Protein AF-A0A2V6UHW6-F1 (afdb_monomer)

Foldseek 3Di:
DKFKFKDPQAQDAQVLLCVLLVVQAFPQLVVNLVSLVPDPGPNSVVVNVRSVVRQVVCCPPPVDPDSRLKGWNDWHKAKDDWDWDWDDDPPRDTDTDTRITIMIMIMIDSDNDDDPPPPPDPPPPPDPPDDDDDDDDDDDDDDDDDDDDDDDDDDPDDPDPPPPPPPPPPDDDDDDLQVLQDPPADHDLEDEDDDPCVVVVVVLVVVLVVVCCVVVVVQQWQGWRWYDDPQEIEIETETQHVDVCCDDVNVNVVVSQVVSCVSRVGHYHYHYHYDPQLLLRAASLQSQLLVCVQVVHQSVVSQVVSQVSNVVVPFQKKKKKKWACHNVNPDIDIDMDIDHDDPSPDNQWDKHKHWDWRQHPSGIMIMIMITTRGGDDPDPDPPPD

Mean predicted aligned error: 17.41 Å

Secondary structure (DSSP, 8-state):
-EEEEEEEEESS-HHHHHHHHHHHTTSBHHHHHHHHHT---TTHHHHHHHHHHHHHHHHHHH----GGG-EEEEEEEEEEEEEEEEEEETTTEEEEEEEEEEEEEEEEESSPPP-----------PPPPPPPPPPPPPPP------PPPPPP-------------------PPPPPTTGGGBTTTB--SEE---SSSHHHHHHHHHHHHHHHHHHTGGG-EEEEEEEEETTEEEEEEEES-HHHHH-GGGHHHHHHHHHHHHHH-SEEEEEEEE-S-GGG-HHHHHHHHHHHHHTT--HHHHHHHHHHHHHHTT-SEEEEEEEESGGG-SS-EEEEEEEE---TT-TTEEEEEEEEEEEETTEEEEEEEEEEEEE---PPPP---

Structure (mmCIF, N/CA/C/O backbone):
data_AF-A0A2V6UHW6-F1
#
_entry.id   AF-A0A2V6UHW6-F1
#
loop_
_atom_site.group_PDB
_atom_site.id
_atom_site.type_symbol
_atom_site.label_atom_id
_atom_site.label_alt_id
_atom_site.label_comp_id
_atom_site.label_asym_id
_atom_site.label_entity_id
_atom_site.label_seq_id
_atom_site.pdbx_PDB_ins_code
_atom_site.Cartn_x
_atom_site.Cartn_y
_atom_site.Cartn_z
_atom_site.occupancy
_atom_site.B_iso_or_equiv
_atom_site.auth_seq_id
_atom_site.auth_comp_id
_atom_site.auth_asym_id
_atom_site.auth_atom_id
_atom_site.pdbx_PDB_model_num
ATOM 1 N N . MET A 1 1 ? 23.042 -37.669 -59.679 1.00 74.88 1 MET A N 1
ATOM 2 C CA . MET A 1 1 ? 21.559 -37.840 -59.619 1.00 74.88 1 MET A CA 1
ATOM 3 C C . MET A 1 1 ? 20.934 -36.916 -58.576 1.00 74.88 1 MET A C 1
ATOM 5 O O . MET A 1 1 ? 21.452 -36.812 -57.476 1.00 74.88 1 MET A O 1
ATOM 9 N N . ARG A 1 2 ? 19.805 -36.246 -58.862 1.00 85.00 2 ARG A N 1
ATOM 10 C CA . ARG A 1 2 ? 19.152 -35.342 -57.891 1.00 85.00 2 ARG A CA 1
ATOM 11 C C . ARG A 1 2 ? 17.634 -35.504 -57.874 1.00 85.00 2 ARG A C 1
ATOM 13 O O . ARG A 1 2 ? 16.951 -35.007 -58.766 1.00 85.00 2 ARG A O 1
ATOM 20 N N . THR A 1 3 ? 17.099 -36.099 -56.814 1.00 89.75 3 THR A N 1
ATOM 21 C CA . THR A 1 3 ? 15.651 -36.190 -56.571 1.00 89.75 3 THR A CA 1
ATOM 22 C C . THR A 1 3 ? 15.230 -35.221 -55.478 1.00 89.75 3 THR A C 1
ATOM 24 O O . THR A 1 3 ? 16.029 -34.789 -54.645 1.00 89.75 3 THR A O 1
ATOM 27 N N . HIS A 1 4 ? 13.968 -34.801 -55.506 1.00 91.56 4 HIS A N 1
ATOM 28 C CA . HIS A 1 4 ? 13.450 -33.846 -54.537 1.00 91.56 4 HIS A CA 1
ATOM 29 C C . HIS A 1 4 ? 12.017 -34.170 -54.130 1.00 91.56 4 HIS A C 1
ATOM 31 O O . HIS A 1 4 ? 11.248 -34.739 -54.901 1.00 91.56 4 HIS A O 1
ATOM 37 N N . ALA A 1 5 ? 11.661 -33.761 -52.917 1.00 95.00 5 ALA A N 1
ATOM 38 C CA . ALA A 1 5 ? 10.306 -33.803 -52.394 1.00 95.00 5 ALA A CA 1
ATOM 39 C C . ALA A 1 5 ? 9.900 -32.418 -51.883 1.00 95.00 5 ALA A C 1
ATOM 41 O O . ALA A 1 5 ? 10.716 -31.660 -51.339 1.00 95.00 5 ALA A O 1
ATOM 42 N N . ILE A 1 6 ? 8.624 -32.077 -52.073 1.00 95.25 6 ILE A N 1
ATOM 43 C CA . ILE A 1 6 ? 8.063 -30.781 -51.690 1.00 95.25 6 ILE A CA 1
ATOM 44 C C . ILE A 1 6 ? 6.811 -31.001 -50.844 1.00 95.25 6 ILE A C 1
ATOM 46 O O . ILE A 1 6 ? 5.849 -31.607 -51.299 1.00 95.25 6 ILE A O 1
ATOM 50 N N . ALA A 1 7 ? 6.777 -30.412 -49.649 1.00 94.75 7 ALA A N 1
ATOM 51 C CA . ALA A 1 7 ? 5.557 -30.288 -48.856 1.00 94.75 7 ALA A CA 1
ATOM 52 C C . ALA A 1 7 ? 5.079 -28.837 -48.849 1.00 94.75 7 ALA A C 1
ATOM 54 O O . ALA A 1 7 ? 5.793 -27.928 -48.413 1.00 94.75 7 ALA A O 1
ATOM 55 N N . ARG A 1 8 ? 3.852 -28.605 -49.326 1.00 92.88 8 ARG A N 1
ATOM 56 C CA . ARG A 1 8 ? 3.251 -27.267 -49.402 1.00 92.88 8 ARG A CA 1
ATOM 57 C C . ARG A 1 8 ? 2.308 -26.999 -48.225 1.00 92.88 8 ARG A C 1
ATOM 59 O O . ARG A 1 8 ? 1.740 -27.918 -47.652 1.00 92.88 8 ARG A O 1
ATOM 66 N N . PHE A 1 9 ? 2.155 -25.719 -47.867 1.00 92.25 9 PHE A N 1
ATOM 67 C CA . PHE A 1 9 ? 1.224 -25.238 -46.830 1.00 92.25 9 PHE A CA 1
ATOM 68 C C . PHE A 1 9 ? 1.436 -25.845 -45.434 1.00 92.25 9 PHE A C 1
ATOM 70 O O . PHE A 1 9 ? 0.509 -25.953 -44.628 1.00 92.25 9 PHE A O 1
ATOM 77 N N . VAL A 1 10 ? 2.681 -26.186 -45.104 1.00 92.88 10 VAL A N 1
ATOM 78 C CA . VAL A 1 10 ? 3.032 -26.760 -43.806 1.00 92.88 10 VAL A CA 1
ATOM 79 C C . VAL A 1 10 ? 2.782 -25.724 -42.712 1.00 92.88 10 VAL A C 1
ATOM 81 O O . VAL A 1 10 ? 3.269 -24.594 -42.792 1.00 92.88 10 VAL A O 1
ATOM 84 N N . ARG A 1 11 ? 2.039 -26.095 -41.660 1.00 90.50 11 ARG A N 1
ATOM 85 C CA . ARG A 1 11 ? 1.656 -25.214 -40.534 1.00 90.50 11 ARG A CA 1
ATOM 86 C C . ARG A 1 11 ? 2.816 -24.927 -39.565 1.00 90.50 11 ARG A C 1
ATOM 88 O O . ARG A 1 11 ? 2.649 -24.924 -38.348 1.00 90.50 11 ARG A O 1
ATOM 95 N N . VAL A 1 12 ? 4.002 -24.660 -40.104 1.00 91.88 12 VAL A N 1
ATOM 96 C CA . VAL A 1 12 ? 5.216 -24.304 -39.371 1.00 91.88 12 VAL A CA 1
ATOM 97 C C . VAL A 1 12 ? 5.752 -22.977 -39.915 1.00 91.88 12 VAL A C 1
ATOM 99 O O . VAL A 1 12 ? 5.845 -22.790 -41.125 1.00 91.88 12 VAL A O 1
ATOM 102 N N . PRO A 1 13 ? 6.152 -22.025 -39.053 1.00 93.81 13 PRO A N 1
ATOM 103 C CA . PRO A 1 13 ? 6.797 -20.809 -39.523 1.00 93.81 13 PRO A CA 1
ATOM 104 C C . PRO A 1 13 ? 8.141 -21.115 -40.210 1.00 93.81 13 PRO A C 1
ATOM 106 O O . PRO A 1 13 ? 8.966 -21.806 -39.603 1.00 93.81 13 PRO A O 1
ATOM 109 N N . PRO A 1 14 ? 8.458 -20.496 -41.366 1.00 94.12 14 PRO A N 1
ATOM 110 C CA . PRO A 1 14 ? 9.691 -20.776 -42.114 1.00 94.12 14 PRO A CA 1
ATOM 111 C C . PRO A 1 14 ? 10.963 -20.648 -41.272 1.00 94.12 14 PRO A C 1
ATOM 113 O O . PRO A 1 14 ? 11.893 -21.428 -41.404 1.00 94.12 14 PRO A O 1
ATOM 116 N N . ARG A 1 15 ? 10.991 -19.695 -40.331 1.00 93.44 15 ARG A N 1
ATOM 117 C CA . ARG A 1 15 ? 12.125 -19.508 -39.412 1.00 93.44 15 ARG A CA 1
ATOM 118 C C . ARG A 1 15 ? 12.390 -20.723 -38.522 1.00 93.44 15 ARG A C 1
ATOM 120 O O . ARG A 1 15 ? 13.543 -21.022 -38.259 1.00 93.44 15 ARG A O 1
ATOM 127 N N . LYS A 1 16 ? 11.337 -21.389 -38.035 1.00 93.25 16 LYS A N 1
ATOM 128 C CA . LYS A 1 16 ? 11.474 -22.575 -37.180 1.00 93.25 16 LYS A CA 1
ATOM 129 C C . LYS A 1 16 ? 11.877 -23.798 -38.002 1.00 93.25 16 LYS A C 1
ATOM 131 O O . LYS A 1 16 ? 12.716 -24.558 -37.539 1.00 93.25 16 LYS A O 1
ATOM 136 N N . ALA A 1 17 ? 11.324 -23.936 -39.210 1.00 94.31 17 ALA A N 1
ATOM 137 C CA . ALA A 1 17 ? 11.688 -24.999 -40.143 1.00 94.31 17 ALA A CA 1
ATOM 138 C C . ALA A 1 17 ? 13.154 -24.891 -40.600 1.00 94.31 17 ALA A C 1
ATOM 140 O O . ALA A 1 17 ? 13.870 -25.883 -40.558 1.00 94.31 17 ALA A O 1
ATOM 141 N N . ARG A 1 18 ? 13.634 -23.681 -40.936 1.00 94.69 18 ARG A N 1
ATOM 142 C CA . ARG A 1 18 ? 15.033 -23.449 -41.351 1.00 94.69 18 ARG A CA 1
ATOM 143 C C . ARG A 1 18 ? 16.047 -23.926 -40.325 1.00 94.69 18 ARG A C 1
ATOM 145 O O . ARG A 1 18 ? 16.995 -24.584 -40.703 1.00 94.69 18 ARG A O 1
ATOM 152 N N . LEU A 1 19 ? 15.808 -23.683 -39.038 1.00 93.38 19 LEU A N 1
ATOM 153 C CA . LEU A 1 19 ? 16.733 -24.123 -37.989 1.00 93.38 19 LEU A CA 1
ATOM 154 C C . LEU A 1 19 ? 16.926 -25.647 -37.942 1.00 93.38 19 LEU A C 1
ATOM 156 O O . LEU A 1 19 ? 17.965 -26.094 -37.481 1.00 93.38 19 LEU A O 1
ATOM 160 N N . VAL A 1 20 ? 15.923 -26.424 -38.361 1.00 94.50 20 VAL A N 1
ATOM 161 C CA . VAL A 1 20 ? 16.022 -27.890 -38.435 1.00 94.50 20 VAL A CA 1
ATOM 162 C C . VAL A 1 20 ? 16.602 -28.314 -39.786 1.00 94.50 20 VAL A C 1
ATOM 164 O O . VAL A 1 20 ? 17.500 -29.143 -39.832 1.00 94.50 20 VAL A O 1
ATOM 167 N N . LEU A 1 21 ? 16.163 -27.689 -40.882 1.00 94.06 21 LEU A N 1
ATOM 168 C CA . LEU A 1 21 ? 16.688 -27.956 -42.227 1.00 94.06 21 LEU A CA 1
ATOM 169 C C . LEU A 1 21 ? 18.182 -27.628 -42.363 1.00 94.06 21 LEU A C 1
ATOM 171 O O . LEU A 1 21 ? 18.906 -28.337 -43.049 1.00 94.06 21 LEU A O 1
ATOM 175 N N . ASP A 1 22 ? 18.654 -26.570 -41.703 1.00 92.56 22 ASP A N 1
ATOM 176 C CA . ASP A 1 22 ? 20.068 -26.192 -41.682 1.00 92.56 22 ASP A CA 1
ATOM 177 C C . ASP A 1 22 ? 20.920 -27.227 -40.923 1.00 92.56 22 ASP A C 1
ATOM 179 O O . ASP A 1 22 ? 22.097 -27.367 -41.235 1.00 92.56 22 ASP A O 1
ATOM 183 N N . ALA A 1 23 ? 20.338 -27.968 -39.969 1.00 91.12 23 ALA A N 1
ATOM 184 C CA . ALA A 1 23 ? 21.041 -28.999 -39.202 1.00 91.12 23 ALA A CA 1
ATOM 185 C C . ALA A 1 23 ? 21.257 -30.297 -39.996 1.00 91.12 23 ALA A C 1
ATOM 187 O O . ALA A 1 23 ? 22.220 -31.011 -39.735 1.00 91.12 23 ALA A O 1
ATOM 188 N N . ILE A 1 24 ? 20.382 -30.593 -40.962 1.00 93.50 24 ILE A N 1
ATOM 189 C CA . ILE A 1 24 ? 20.480 -31.789 -41.816 1.00 93.50 24 ILE A CA 1
ATOM 190 C C . ILE A 1 24 ? 21.154 -31.521 -43.166 1.00 93.50 24 ILE A C 1
ATOM 192 O O . ILE A 1 24 ? 21.536 -32.457 -43.862 1.00 93.50 24 ILE A O 1
ATOM 196 N N . ARG A 1 25 ? 21.291 -30.252 -43.574 1.00 92.00 25 ARG A N 1
ATOM 197 C CA . ARG A 1 25 ? 21.854 -29.896 -44.883 1.00 92.00 25 ARG A CA 1
ATOM 198 C C . ARG A 1 25 ? 23.314 -30.348 -44.981 1.00 92.00 25 ARG A C 1
ATOM 200 O O . ARG A 1 25 ? 24.145 -29.945 -44.174 1.00 92.00 25 ARG A O 1
ATOM 207 N N . GLY A 1 26 ? 23.631 -31.115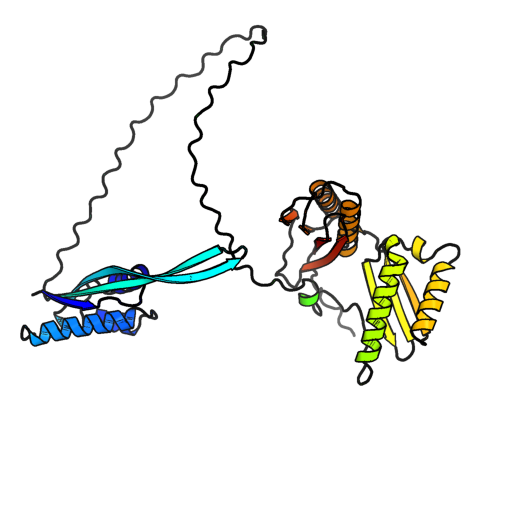 -46.019 1.00 87.88 26 GLY A N 1
ATOM 208 C CA . GLY A 1 26 ? 24.971 -31.629 -46.310 1.00 87.88 26 GLY A CA 1
ATOM 209 C C . GLY A 1 26 ? 25.337 -32.924 -45.578 1.00 87.88 26 GLY A C 1
ATOM 210 O O . GLY A 1 26 ? 26.411 -33.467 -45.839 1.00 87.88 26 GLY A O 1
ATOM 211 N N . LYS A 1 27 ? 24.468 -33.429 -44.695 1.00 90.12 27 LYS A N 1
ATOM 212 C CA . LYS A 1 27 ? 24.669 -34.705 -43.999 1.00 90.12 27 LYS A CA 1
ATOM 213 C C . LYS A 1 27 ? 24.261 -35.899 -44.879 1.00 90.12 27 LYS A C 1
ATOM 215 O O . LYS A 1 27 ? 23.410 -35.727 -45.763 1.00 90.12 27 LYS A O 1
ATOM 220 N N . PRO A 1 28 ? 24.854 -37.089 -44.662 1.00 92.12 28 PRO A N 1
ATOM 221 C CA . PRO A 1 28 ? 24.333 -38.332 -45.223 1.00 92.12 28 PRO A CA 1
ATOM 222 C C . PRO A 1 28 ? 22.926 -38.611 -44.691 1.00 92.12 28 PRO A C 1
ATOM 224 O O . PRO A 1 28 ? 22.558 -38.156 -43.604 1.00 92.12 28 PRO A O 1
ATOM 227 N N . VAL A 1 29 ? 22.127 -39.324 -45.481 1.00 91.56 29 VAL A N 1
ATOM 228 C CA . VAL A 1 29 ? 20.708 -39.559 -45.190 1.00 91.56 29 VAL A CA 1
ATOM 229 C C . VAL A 1 29 ? 20.504 -40.265 -43.846 1.00 91.56 29 VAL A C 1
ATOM 231 O O . VAL A 1 29 ? 19.656 -39.817 -43.072 1.00 91.56 29 VAL A O 1
ATOM 234 N N . GLY A 1 30 ? 21.317 -41.274 -43.516 1.00 91.06 30 GLY A N 1
ATOM 235 C CA . GLY A 1 30 ? 21.247 -41.964 -42.221 1.00 91.06 30 GLY A CA 1
ATOM 236 C C . GLY A 1 30 ? 21.461 -41.022 -41.028 1.00 91.06 30 GLY A C 1
ATOM 237 O O . GLY A 1 30 ? 20.640 -40.961 -40.113 1.00 91.06 30 GLY A O 1
ATOM 238 N N . GLU A 1 31 ? 22.503 -40.184 -41.077 1.00 91.50 31 GLU A N 1
ATOM 239 C CA . GLU A 1 31 ? 22.774 -39.191 -40.026 1.00 91.50 31 GLU A CA 1
ATOM 240 C C . GLU A 1 31 ? 21.678 -38.111 -39.961 1.00 91.50 31 GLU A C 1
ATOM 242 O O . GLU A 1 31 ? 21.331 -37.622 -38.881 1.00 91.50 31 GLU A O 1
ATOM 247 N N . ALA A 1 32 ? 21.111 -37.725 -41.107 1.00 93.50 32 ALA A N 1
ATOM 248 C CA . ALA A 1 32 ? 20.011 -36.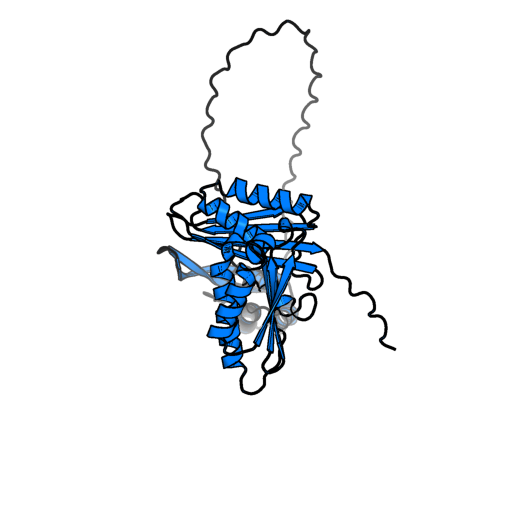770 -41.171 1.00 93.50 32 ALA A CA 1
ATOM 249 C C . ALA A 1 32 ? 18.729 -37.325 -40.528 1.00 93.50 32 ALA A C 1
ATOM 251 O O . ALA A 1 32 ? 18.072 -36.586 -39.792 1.00 93.50 32 ALA A O 1
ATOM 252 N N . LEU A 1 33 ? 18.393 -38.600 -40.755 1.00 94.19 33 LEU A N 1
ATOM 253 C CA . LEU A 1 33 ? 17.250 -39.270 -40.124 1.00 94.19 33 LEU A CA 1
ATOM 254 C C . LEU A 1 33 ? 17.430 -39.367 -38.606 1.00 94.19 33 LEU A C 1
ATOM 256 O O . LEU A 1 33 ? 16.559 -38.894 -37.876 1.00 94.19 33 LEU A O 1
ATOM 260 N N . ALA A 1 34 ? 18.593 -39.830 -38.138 1.00 93.62 34 ALA A N 1
ATOM 261 C CA . ALA A 1 34 ? 18.905 -39.880 -36.708 1.00 93.62 34 ALA A CA 1
ATOM 262 C C . ALA A 1 34 ? 18.847 -38.483 -36.062 1.00 93.62 34 ALA A C 1
ATOM 264 O O . ALA A 1 34 ? 18.256 -38.284 -35.000 1.00 93.62 34 ALA A O 1
ATOM 265 N N . THR A 1 35 ? 19.393 -37.462 -36.736 1.00 93.06 35 THR A N 1
ATOM 266 C CA . THR A 1 35 ? 19.320 -36.074 -36.253 1.00 93.06 35 THR A CA 1
ATOM 267 C C . THR A 1 35 ? 17.864 -35.606 -36.122 1.00 93.06 35 THR A C 1
ATOM 269 O O . THR A 1 35 ? 17.534 -34.897 -35.170 1.00 93.06 35 THR A O 1
ATOM 272 N N . LEU A 1 36 ? 16.984 -35.957 -37.066 1.00 94.50 36 LEU A N 1
ATOM 273 C CA . LEU A 1 36 ? 15.574 -35.554 -37.038 1.00 94.50 36 LEU A CA 1
ATOM 274 C C . LEU A 1 36 ? 14.779 -36.271 -35.945 1.00 94.50 36 LEU A C 1
ATOM 276 O O . LEU A 1 36 ? 13.957 -35.615 -35.304 1.00 94.50 36 LEU A O 1
ATOM 280 N N . GLU A 1 37 ? 15.057 -37.550 -35.704 1.00 94.12 37 GLU A N 1
ATOM 281 C CA . GLU A 1 37 ? 14.391 -38.366 -34.685 1.00 94.12 37 GLU A CA 1
ATOM 282 C C . GLU A 1 37 ? 14.638 -37.831 -33.266 1.00 94.12 37 GLU A C 1
ATOM 284 O O . GLU A 1 37 ? 13.695 -37.612 -32.505 1.00 94.12 37 GLU A O 1
ATOM 289 N N . TYR A 1 38 ? 15.889 -37.485 -32.941 1.00 93.38 38 TYR A N 1
ATOM 290 C CA . TYR A 1 38 ? 16.259 -36.976 -31.612 1.00 93.38 38 TYR A CA 1
ATOM 291 C C . TYR A 1 38 ? 16.133 -35.452 -31.453 1.00 93.38 38 TYR A C 1
ATOM 293 O O . TYR A 1 38 ? 16.435 -34.900 -30.392 1.00 93.38 38 TYR A O 1
ATOM 301 N N . THR A 1 39 ? 15.680 -34.723 -32.479 1.00 93.44 39 THR A N 1
ATOM 302 C CA . THR A 1 39 ? 15.498 -33.268 -32.370 1.00 93.44 39 THR A CA 1
ATOM 303 C C . THR A 1 39 ? 14.160 -32.934 -31.686 1.00 93.44 39 THR A C 1
ATOM 305 O O . THR A 1 39 ? 13.102 -33.163 -32.275 1.00 93.44 39 THR A O 1
ATOM 308 N N . PRO A 1 40 ? 14.137 -32.235 -30.527 1.00 91.12 40 PRO A N 1
ATOM 309 C CA . PRO A 1 40 ? 12.912 -31.964 -29.756 1.00 91.12 40 PRO A CA 1
ATOM 310 C C . PRO A 1 40 ? 12.054 -30.819 -30.339 1.00 91.12 40 PRO A C 1
ATOM 312 O O . PRO A 1 40 ? 11.495 -29.985 -29.623 1.00 91.12 40 PRO A O 1
ATOM 315 N N . ARG A 1 41 ? 11.967 -30.697 -31.669 1.00 92.25 41 ARG A N 1
ATOM 316 C CA . ARG A 1 41 ? 11.238 -29.621 -32.358 1.00 92.25 41 ARG A CA 1
ATOM 317 C C . ARG A 1 41 ? 10.109 -30.201 -33.189 1.00 92.25 41 ARG A C 1
ATOM 319 O O . ARG A 1 41 ? 10.343 -31.005 -34.076 1.00 92.25 41 ARG A O 1
ATOM 326 N N . ALA A 1 42 ? 8.904 -29.652 -33.040 1.00 86.69 42 ALA A N 1
ATOM 327 C CA . ALA A 1 42 ? 7.721 -30.082 -33.800 1.00 86.69 42 ALA A CA 1
ATOM 328 C C . ALA A 1 42 ? 7.880 -30.047 -35.339 1.00 86.69 42 ALA A C 1
ATOM 330 O O . ALA A 1 42 ? 7.145 -30.725 -36.050 1.00 86.69 42 ALA A O 1
ATOM 331 N N . ALA A 1 43 ? 8.820 -29.249 -35.864 1.00 92.50 43 ALA A N 1
ATOM 332 C CA . ALA A 1 43 ? 9.132 -29.213 -37.292 1.00 92.50 43 ALA A CA 1
ATOM 333 C C . ALA A 1 43 ? 9.892 -30.462 -37.780 1.00 92.50 43 ALA A C 1
ATOM 335 O O . ALA A 1 43 ? 9.791 -30.777 -38.960 1.00 92.50 43 ALA A O 1
ATOM 336 N N . ALA A 1 44 ? 10.619 -31.159 -36.899 1.00 94.56 44 ALA A N 1
ATOM 337 C CA . ALA A 1 44 ? 11.463 -32.301 -37.246 1.00 94.56 44 ALA A CA 1
ATOM 338 C C . ALA A 1 44 ? 10.638 -33.454 -37.824 1.00 94.56 44 ALA A C 1
ATOM 340 O O . ALA A 1 44 ? 10.856 -33.814 -38.971 1.00 94.56 44 ALA A O 1
ATOM 341 N N . ARG A 1 45 ? 9.574 -33.875 -37.129 1.00 93.50 45 ARG A N 1
ATOM 342 C CA . ARG A 1 45 ? 8.633 -34.908 -37.602 1.00 93.50 45 ARG A CA 1
ATOM 343 C C . ARG A 1 45 ? 8.036 -34.627 -38.987 1.00 93.50 45 ARG A C 1
ATOM 345 O O . ARG A 1 45 ? 7.724 -35.538 -39.743 1.00 93.50 45 ARG A O 1
ATOM 352 N N . LEU A 1 46 ? 7.813 -33.354 -39.324 1.00 93.12 46 LEU A N 1
ATOM 353 C CA . LEU A 1 46 ? 7.289 -32.972 -40.640 1.00 93.12 46 LEU A CA 1
ATOM 354 C C . LEU A 1 46 ? 8.383 -33.006 -41.710 1.00 93.12 46 LEU A C 1
ATOM 356 O O . LEU A 1 46 ? 8.118 -33.454 -42.816 1.00 93.12 46 LEU A O 1
ATOM 360 N N . ILE A 1 47 ? 9.593 -32.552 -41.384 1.00 95.12 47 ILE A N 1
ATOM 361 C CA . ILE A 1 47 ? 10.751 -32.586 -42.287 1.00 95.12 47 ILE A CA 1
ATOM 362 C C . ILE A 1 47 ? 11.192 -34.029 -42.552 1.00 95.12 47 ILE A C 1
ATOM 364 O O . ILE A 1 47 ? 11.512 -34.353 -43.687 1.00 95.12 47 ILE A O 1
ATOM 368 N N . GLU A 1 48 ? 11.133 -34.895 -41.546 1.00 95.62 48 GLU A N 1
ATOM 369 C CA . GLU A 1 48 ? 11.397 -36.331 -41.643 1.00 95.62 48 GLU A CA 1
ATOM 370 C C . GLU A 1 48 ? 10.488 -37.003 -42.673 1.00 95.62 48 GLU A C 1
ATOM 372 O O . GLU A 1 48 ? 10.977 -37.710 -43.547 1.00 95.62 48 GLU A O 1
ATOM 377 N N . LYS A 1 49 ? 9.183 -36.698 -42.666 1.00 94.94 49 LYS A N 1
ATOM 378 C CA . LYS A 1 49 ? 8.250 -37.182 -43.698 1.00 94.94 49 LYS A CA 1
ATOM 379 C C . LYS A 1 49 ? 8.640 -36.725 -45.106 1.00 94.94 49 LYS A C 1
ATOM 381 O O . LYS A 1 49 ? 8.546 -37.505 -46.047 1.00 94.94 49 LYS A O 1
ATOM 386 N N . VAL A 1 50 ? 9.083 -35.473 -45.257 1.00 95.88 50 VAL A N 1
ATOM 387 C CA . VAL A 1 50 ? 9.537 -34.948 -46.559 1.00 95.88 50 VAL A CA 1
ATOM 388 C C . VAL A 1 50 ? 10.837 -35.619 -46.997 1.00 95.88 50 VAL A C 1
ATOM 390 O O . VAL A 1 50 ? 10.982 -35.939 -48.171 1.00 95.88 50 VAL A O 1
ATOM 393 N N . LEU A 1 51 ? 11.762 -35.862 -46.067 1.00 94.69 51 LEU A N 1
ATOM 394 C CA . LEU A 1 51 ? 13.017 -36.552 -46.346 1.00 94.69 51 LEU A CA 1
ATOM 395 C C . LEU A 1 51 ? 12.767 -38.014 -46.745 1.00 94.69 51 LEU A C 1
ATOM 397 O O . LEU A 1 51 ? 13.280 -38.436 -47.773 1.00 94.69 51 LEU A O 1
ATOM 401 N N . ARG A 1 52 ? 11.912 -38.747 -46.019 1.00 94.81 52 ARG A N 1
ATOM 402 C CA . ARG A 1 52 ? 11.497 -40.117 -46.380 1.00 94.81 52 ARG A CA 1
ATOM 403 C C . ARG A 1 52 ? 10.852 -40.182 -47.764 1.00 94.81 52 ARG A C 1
ATOM 405 O O . ARG A 1 52 ? 11.173 -41.067 -48.541 1.00 94.81 52 ARG A O 1
ATOM 412 N N . SER A 1 53 ? 10.012 -39.205 -48.110 1.00 94.31 53 SER A N 1
ATOM 413 C CA . SER A 1 53 ? 9.443 -39.107 -49.460 1.00 94.31 53 SER A CA 1
ATOM 414 C C . SER A 1 53 ? 10.505 -38.837 -50.535 1.00 94.31 53 SER A C 1
ATOM 416 O O . SER A 1 53 ? 10.396 -39.368 -51.634 1.00 94.31 53 SER A O 1
ATOM 418 N N . ALA A 1 54 ? 11.543 -38.046 -50.239 1.00 92.38 54 ALA A N 1
ATOM 419 C CA . ALA A 1 54 ? 12.642 -37.819 -51.178 1.00 92.38 54 ALA A CA 1
ATOM 420 C C . ALA A 1 54 ? 13.491 -39.084 -51.404 1.00 92.38 54 ALA A C 1
ATOM 422 O O . ALA A 1 54 ? 13.933 -39.307 -52.528 1.00 92.38 54 ALA A O 1
ATOM 423 N N . ILE A 1 55 ? 13.684 -39.897 -50.358 1.00 91.75 55 ILE A N 1
ATOM 424 C CA . ILE A 1 55 ? 14.375 -41.196 -50.425 1.00 91.75 55 ILE A CA 1
ATOM 425 C C . ILE A 1 55 ? 13.558 -42.184 -51.260 1.00 91.75 55 ILE A C 1
ATOM 427 O O . ILE A 1 55 ? 14.082 -42.717 -52.227 1.00 91.75 55 ILE A O 1
ATOM 431 N N . ALA A 1 56 ? 12.257 -42.322 -50.988 1.00 89.94 56 ALA A N 1
ATOM 432 C CA . ALA A 1 56 ? 11.377 -43.198 -51.765 1.00 89.94 56 ALA A CA 1
ATOM 433 C C . ALA A 1 56 ? 11.350 -42.826 -53.261 1.00 89.94 56 ALA A C 1
ATOM 435 O O . ALA A 1 56 ? 11.381 -43.691 -54.131 1.00 89.94 56 ALA A O 1
ATOM 436 N N . ASN A 1 57 ? 11.368 -41.525 -53.582 1.00 89.94 57 ASN A N 1
ATOM 437 C CA . ASN A 1 57 ? 11.482 -41.060 -54.969 1.00 89.94 57 ASN A CA 1
ATOM 438 C C . ASN A 1 57 ? 12.845 -41.398 -55.602 1.00 89.94 57 ASN A C 1
ATOM 440 O O . ASN A 1 57 ? 12.932 -41.516 -56.822 1.00 89.94 57 ASN A O 1
ATOM 444 N N . ALA A 1 58 ? 13.914 -41.481 -54.804 1.00 86.69 58 ALA A N 1
ATOM 445 C CA . ALA A 1 58 ? 15.237 -41.892 -55.268 1.00 86.69 58 ALA A CA 1
ATOM 446 C C . ALA A 1 58 ? 15.290 -43.400 -55.547 1.00 86.69 58 ALA A C 1
ATOM 448 O O . ALA A 1 58 ? 15.801 -43.794 -56.590 1.00 86.69 58 ALA A O 1
ATOM 449 N N . GLU A 1 59 ? 14.714 -44.208 -54.657 1.00 85.56 59 GLU A N 1
ATOM 450 C CA . GLU A 1 59 ? 14.614 -45.666 -54.797 1.00 85.56 59 GLU A CA 1
ATOM 451 C C . GLU A 1 59 ? 13.780 -46.052 -56.028 1.00 85.56 59 GLU A C 1
ATOM 453 O O . GLU A 1 59 ? 14.234 -46.833 -56.858 1.00 85.56 59 GLU A O 1
ATOM 458 N N . HIS A 1 60 ? 12.597 -45.447 -56.194 1.00 83.12 60 HIS A N 1
ATOM 459 C CA . HIS A 1 60 ? 11.652 -45.811 -57.255 1.00 83.12 60 HIS A CA 1
ATOM 460 C C . HIS A 1 60 ? 12.104 -45.392 -58.662 1.00 83.12 60 HIS A C 1
ATOM 462 O O . HIS A 1 60 ? 11.911 -46.130 -59.620 1.00 83.12 60 HIS A O 1
ATOM 468 N N . ASN A 1 61 ? 12.672 -44.192 -58.819 1.00 77.44 61 ASN A N 1
ATOM 469 C CA . ASN A 1 61 ? 12.955 -43.656 -60.156 1.00 77.44 61 ASN A CA 1
ATOM 470 C C . ASN A 1 61 ? 14.328 -44.058 -60.712 1.00 77.44 61 ASN A C 1
ATOM 472 O O . ASN A 1 61 ? 14.571 -43.834 -61.896 1.00 77.44 61 ASN A O 1
ATOM 476 N N . HIS A 1 62 ? 15.242 -44.575 -59.884 1.00 66.06 62 HIS A N 1
ATOM 477 C CA . HIS A 1 62 ? 16.646 -44.728 -60.280 1.00 66.06 62 HIS A CA 1
ATOM 478 C C . HIS A 1 62 ? 17.354 -45.982 -59.726 1.00 66.06 62 HIS A C 1
ATOM 480 O O . HIS A 1 62 ? 18.580 -45.992 -59.692 1.00 66.06 62 HIS A O 1
ATOM 486 N N . GLU A 1 63 ? 16.619 -47.023 -59.306 1.00 63.03 63 GLU A N 1
ATOM 487 C CA . GLU A 1 63 ? 17.162 -48.320 -58.835 1.00 63.03 63 GLU A CA 1
ATOM 488 C C . GLU A 1 63 ? 18.384 -48.199 -57.899 1.00 63.03 63 GLU A C 1
ATOM 490 O O . GLU A 1 63 ? 19.365 -48.943 -57.986 1.00 63.03 63 GLU A O 1
ATOM 495 N N . VAL A 1 64 ? 18.349 -47.233 -56.980 1.00 63.41 64 VAL A N 1
ATOM 496 C CA . VAL A 1 64 ? 19.422 -47.051 -56.000 1.00 63.41 64 VAL A CA 1
ATOM 497 C C . VAL A 1 64 ? 19.367 -48.212 -55.006 1.00 63.41 64 VAL A C 1
ATOM 499 O O . VAL A 1 64 ? 18.420 -48.315 -54.232 1.00 63.41 64 VAL A O 1
ATOM 502 N N . ARG A 1 65 ? 20.382 -49.086 -55.019 1.00 58.59 65 ARG A N 1
ATOM 503 C CA . ARG A 1 65 ? 20.441 -50.267 -54.135 1.00 58.59 65 ARG A CA 1
ATOM 504 C C . ARG A 1 65 ? 20.908 -49.949 -52.708 1.00 58.59 65 ARG A C 1
ATOM 506 O O . ARG A 1 65 ? 20.542 -50.678 -51.794 1.00 58.59 65 ARG A O 1
ATOM 513 N N . ASN A 1 66 ? 21.659 -48.857 -52.503 1.00 71.75 66 ASN A N 1
ATOM 514 C CA . ASN A 1 66 ? 22.264 -48.511 -51.209 1.00 71.75 66 ASN A CA 1
ATOM 515 C C . ASN A 1 66 ? 21.872 -47.099 -50.735 1.00 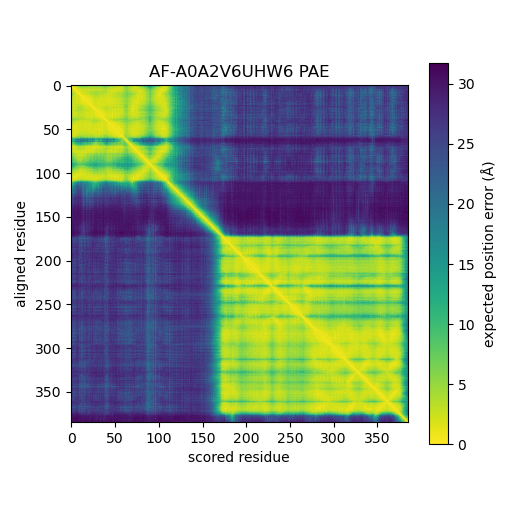71.75 66 ASN A C 1
ATOM 517 O O . ASN A 1 66 ? 22.145 -46.102 -51.404 1.00 71.75 66 ASN A O 1
ATOM 521 N N . LEU A 1 67 ? 21.267 -47.005 -49.545 1.00 69.19 67 LEU A N 1
ATOM 522 C CA . LEU A 1 67 ? 20.819 -45.741 -48.937 1.00 69.19 67 LEU A CA 1
ATOM 523 C C . LEU A 1 67 ? 21.978 -44.880 -48.394 1.00 69.19 67 LEU A C 1
ATOM 525 O O . LEU A 1 67 ? 21.812 -43.670 -48.216 1.00 69.19 67 LEU A O 1
ATOM 529 N N . ASP A 1 68 ? 23.139 -45.483 -48.137 1.00 74.12 68 ASP A N 1
ATOM 530 C CA . ASP A 1 68 ? 24.271 -44.840 -47.453 1.00 74.12 68 ASP A CA 1
ATOM 531 C C . ASP A 1 68 ? 25.020 -43.813 -48.316 1.00 74.12 68 ASP A C 1
ATOM 533 O O . ASP A 1 68 ? 25.649 -42.886 -47.793 1.00 74.12 68 ASP A O 1
ATOM 537 N N . ASP A 1 69 ? 24.887 -43.917 -49.637 1.00 79.06 69 ASP A N 1
ATOM 538 C CA . ASP A 1 69 ? 25.529 -43.008 -50.588 1.00 79.06 69 ASP A CA 1
ATOM 539 C C . ASP A 1 69 ? 24.743 -41.700 -50.779 1.00 79.06 69 ASP A C 1
ATOM 541 O O . ASP A 1 69 ? 25.282 -40.693 -51.254 1.00 79.06 69 ASP A O 1
ATOM 545 N N . LEU A 1 70 ? 23.476 -41.665 -50.351 1.00 86.81 70 LEU A N 1
ATOM 546 C CA . LEU A 1 70 ? 22.614 -40.498 -50.500 1.00 86.81 70 LEU A CA 1
ATOM 547 C C . LEU A 1 70 ? 22.923 -39.421 -49.452 1.00 86.81 70 LEU A C 1
ATOM 549 O O . LEU A 1 70 ? 23.035 -39.656 -48.244 1.00 86.81 70 LEU A O 1
ATOM 553 N N . ARG A 1 71 ? 22.983 -38.170 -49.912 1.00 89.94 71 ARG A N 1
ATOM 554 C CA . ARG A 1 71 ? 23.212 -36.981 -49.081 1.00 89.94 71 ARG A CA 1
ATOM 555 C C . ARG A 1 71 ? 22.169 -35.908 -49.336 1.00 89.94 71 ARG A C 1
ATOM 557 O O . ARG A 1 71 ? 21.685 -35.721 -50.450 1.00 89.94 71 ARG A O 1
ATOM 564 N N . VAL A 1 72 ? 21.858 -35.132 -48.299 1.00 91.81 72 VAL A N 1
ATOM 565 C CA . VAL A 1 72 ? 20.920 -34.004 -48.397 1.00 91.81 72 VAL A CA 1
ATOM 566 C C . VAL A 1 72 ? 21.633 -32.787 -48.992 1.00 91.81 72 VAL A C 1
ATOM 568 O O . VAL A 1 72 ? 22.286 -32.025 -48.277 1.00 91.81 72 VAL A O 1
ATOM 571 N N . VAL A 1 73 ? 21.503 -32.566 -50.300 1.00 88.88 73 VAL A N 1
ATOM 572 C CA . VAL A 1 73 ? 22.151 -31.435 -50.995 1.00 88.88 73 VAL A CA 1
ATOM 573 C C . VAL A 1 73 ? 21.394 -30.129 -50.783 1.00 88.88 73 VAL A C 1
ATOM 575 O O . VAL A 1 73 ? 21.994 -29.074 -50.566 1.00 88.88 73 VAL A O 1
ATOM 578 N N . GLU A 1 74 ? 20.065 -30.186 -50.805 1.00 90.62 74 GLU A N 1
ATOM 579 C CA . GLU A 1 74 ? 19.214 -29.011 -50.650 1.00 90.62 74 GLU A CA 1
ATOM 580 C C . GLU A 1 74 ? 18.182 -29.250 -49.552 1.00 90.62 74 GLU A C 1
ATOM 582 O O . GLU A 1 74 ? 17.473 -30.248 -49.549 1.00 90.62 74 GLU A O 1
ATOM 587 N N . ALA A 1 75 ? 18.076 -28.310 -48.619 1.00 93.62 75 ALA A N 1
ATOM 588 C CA . ALA A 1 75 ? 17.082 -28.342 -47.554 1.00 93.62 75 ALA A CA 1
ATOM 589 C C . ALA A 1 75 ? 16.635 -26.906 -47.289 1.00 93.62 75 ALA A C 1
ATOM 591 O O . ALA A 1 75 ? 17.314 -26.161 -46.575 1.00 93.62 75 ALA A O 1
ATOM 592 N N . VAL A 1 76 ? 15.541 -26.476 -47.919 1.00 94.06 76 VAL A N 1
ATOM 593 C CA . VAL A 1 76 ? 15.070 -25.083 -47.882 1.00 94.06 76 VAL A CA 1
ATOM 594 C C . VAL A 1 76 ? 13.617 -24.987 -47.424 1.00 94.06 76 VAL A C 1
ATOM 596 O O . VAL A 1 76 ? 12.799 -25.879 -47.640 1.00 94.06 76 VAL A O 1
ATOM 599 N N . ALA A 1 77 ? 13.311 -23.887 -46.734 1.00 94.44 77 ALA A N 1
ATOM 600 C CA . ALA A 1 77 ? 11.963 -23.557 -46.288 1.00 94.44 77 ALA A CA 1
ATOM 601 C C . ALA A 1 77 ? 11.597 -22.142 -46.728 1.00 94.44 77 ALA A C 1
ATOM 603 O O . ALA A 1 77 ? 12.126 -21.148 -46.198 1.00 94.44 77 ALA A O 1
ATOM 604 N N . ASP A 1 78 ? 10.649 -22.071 -47.654 1.00 93.62 78 ASP A N 1
ATOM 605 C CA . ASP A 1 78 ? 10.105 -20.835 -48.194 1.00 93.62 78 ASP A CA 1
ATOM 606 C C . ASP A 1 78 ? 8.839 -20.407 -47.459 1.00 93.62 78 ASP A C 1
ATOM 608 O O . ASP A 1 78 ? 8.184 -21.186 -46.760 1.00 93.62 78 ASP A O 1
ATOM 612 N N . GLY A 1 79 ? 8.533 -19.113 -47.547 1.00 90.75 79 GLY A N 1
ATOM 613 C CA . GLY A 1 79 ? 7.348 -18.538 -46.921 1.00 90.75 79 GLY A CA 1
ATOM 614 C C . GLY A 1 79 ? 6.087 -18.898 -47.691 1.00 90.75 79 GLY A C 1
ATOM 615 O O . GLY A 1 79 ? 5.998 -18.587 -48.869 1.00 90.75 79 GLY A O 1
ATOM 616 N N . GLY A 1 80 ? 5.114 -19.505 -47.012 1.00 90.06 80 GLY A N 1
ATOM 617 C CA . GLY A 1 80 ? 3.779 -19.732 -47.557 1.00 90.06 80 GLY A CA 1
ATOM 618 C C . GLY A 1 80 ? 2.763 -18.669 -47.118 1.00 90.06 80 GLY A C 1
ATOM 619 O O . GLY A 1 80 ? 3.085 -17.763 -46.327 1.00 90.06 80 GLY A O 1
ATOM 620 N N . PRO A 1 81 ? 1.507 -18.783 -47.586 1.00 91.50 81 PRO A N 1
ATOM 621 C CA . PRO A 1 81 ? 0.412 -17.919 -47.169 1.00 91.50 81 PRO A CA 1
ATOM 622 C C . PRO A 1 81 ? 0.268 -17.869 -45.645 1.00 91.50 81 PRO A C 1
ATOM 624 O O . PRO A 1 81 ? 0.369 -18.872 -44.935 1.00 91.50 81 PRO A O 1
ATOM 627 N N . SER A 1 82 ? 0.055 -16.670 -45.110 1.00 90.19 82 SER A N 1
ATOM 628 C CA . SER A 1 82 ? -0.107 -16.474 -43.670 1.00 90.19 82 SER A CA 1
ATOM 629 C C . SER A 1 82 ? -1.580 -16.323 -43.323 1.00 90.19 82 SER A C 1
ATOM 631 O O . SER A 1 82 ? -2.181 -15.300 -43.652 1.00 90.19 82 SER A O 1
ATOM 633 N N . MET A 1 83 ? -2.131 -17.293 -42.598 1.00 88.06 83 MET A N 1
ATOM 634 C CA . MET A 1 83 ? -3.477 -17.186 -42.041 1.00 88.06 83 MET A CA 1
ATOM 635 C C . MET A 1 83 ? -3.496 -16.108 -40.955 1.00 88.06 83 MET A C 1
ATOM 637 O O . MET A 1 83 ? -2.567 -16.001 -40.148 1.00 88.06 83 MET A O 1
ATOM 641 N N . LYS A 1 84 ? -4.543 -15.283 -40.935 1.00 88.88 84 LYS A N 1
ATOM 642 C CA . LYS A 1 84 ? -4.716 -14.214 -39.947 1.00 88.88 84 LYS A CA 1
ATOM 643 C C . LYS A 1 84 ? -5.883 -14.578 -39.040 1.00 88.88 84 LYS A C 1
ATOM 645 O O . LYS A 1 84 ? -6.989 -14.769 -39.524 1.00 88.88 84 LYS A O 1
ATOM 650 N N . ARG A 1 85 ? -5.648 -14.616 -37.731 1.00 88.44 85 ARG A N 1
ATOM 651 C CA . ARG A 1 85 ? -6.713 -14.683 -36.725 1.00 88.44 85 ARG A CA 1
ATOM 652 C C . ARG A 1 85 ? -6.879 -13.313 -36.090 1.00 88.44 85 ARG A C 1
ATOM 654 O O . ARG A 1 85 ? -5.893 -12.732 -35.625 1.00 88.44 85 ARG A O 1
ATOM 661 N N . VAL A 1 86 ? -8.104 -12.800 -36.066 1.00 89.00 86 VAL A N 1
ATOM 662 C CA . VAL A 1 86 ? -8.418 -11.563 -35.346 1.00 89.00 86 VAL A CA 1
ATOM 663 C C . VAL A 1 86 ? -8.383 -11.845 -33.845 1.00 89.00 86 VAL A C 1
ATOM 665 O O . VAL A 1 86 ? -8.922 -12.837 -33.359 1.00 89.00 86 VAL A O 1
ATOM 668 N N . SER A 1 87 ? -7.689 -10.987 -33.107 1.00 86.62 87 SER A N 1
ATOM 669 C CA . SER A 1 87 ? -7.645 -10.983 -31.651 1.00 86.62 87 SER A CA 1
ATOM 670 C C . SER A 1 87 ? -8.170 -9.628 -31.176 1.00 86.62 87 SER A C 1
ATOM 672 O O . SER A 1 87 ? -7.474 -8.618 -31.369 1.00 86.62 87 SER A O 1
ATOM 674 N N . PRO A 1 88 ? -9.381 -9.583 -30.590 1.00 88.38 88 PRO A N 1
ATOM 675 C CA . PRO A 1 88 ? -9.946 -8.344 -30.078 1.00 88.38 88 PRO A CA 1
ATOM 676 C C . PRO A 1 88 ? -9.099 -7.805 -28.922 1.00 88.38 88 PRO A C 1
ATOM 678 O O . PRO A 1 88 ? -8.493 -8.549 -28.142 1.00 88.38 88 PRO A O 1
ATOM 681 N N . ARG A 1 89 ? -9.010 -6.479 -28.837 1.00 84.69 89 ARG A N 1
ATOM 682 C CA . ARG A 1 89 ? -8.302 -5.735 -27.795 1.00 84.69 89 ARG A CA 1
ATOM 683 C C . ARG A 1 89 ? -9.154 -4.557 -27.337 1.00 84.69 89 ARG A C 1
ATOM 685 O O . ARG A 1 89 ? -10.060 -4.114 -28.031 1.00 84.69 89 ARG A O 1
ATOM 692 N N . ALA A 1 90 ? -8.810 -4.037 -26.160 1.00 78.88 90 ALA A N 1
ATOM 693 C CA . ALA A 1 90 ? -9.461 -2.868 -25.579 1.00 78.88 90 ALA A CA 1
ATOM 694 C C . ALA A 1 90 ? -9.538 -1.684 -26.565 1.00 78.88 90 ALA A C 1
ATOM 696 O O . ALA A 1 90 ? -8.633 -1.506 -27.389 1.00 78.88 90 ALA A O 1
ATOM 697 N N . MET A 1 91 ? -10.580 -0.860 -26.400 1.00 81.75 91 MET A N 1
ATOM 698 C CA . MET A 1 91 ? -10.886 0.326 -27.218 1.00 81.75 91 MET A CA 1
ATOM 699 C C . MET A 1 91 ? -11.234 0.004 -28.683 1.00 81.75 91 MET A C 1
ATOM 701 O O . MET A 1 91 ? -10.759 0.687 -29.585 1.00 81.75 91 MET A O 1
ATOM 705 N N . GLY A 1 92 ? -11.985 -1.075 -28.935 1.00 83.81 92 GLY A N 1
ATOM 706 C CA . GLY A 1 92 ? -12.426 -1.440 -30.292 1.00 83.81 92 GLY A CA 1
ATOM 707 C C . GLY A 1 92 ? -11.289 -1.814 -31.253 1.00 83.81 92 GLY A C 1
ATOM 708 O O . GLY A 1 92 ? -11.468 -1.824 -32.466 1.00 83.81 92 GLY A O 1
ATOM 709 N N . ARG A 1 93 ? -10.086 -2.103 -30.740 1.00 82.75 93 ARG A N 1
ATOM 710 C CA . ARG A 1 93 ? -8.917 -2.408 -31.575 1.00 82.75 93 ARG A CA 1
ATOM 711 C C . ARG A 1 93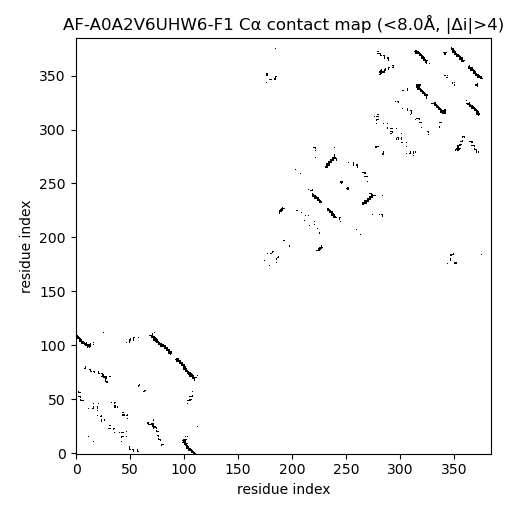 ? -8.871 -3.891 -31.924 1.00 82.75 93 ARG A C 1
ATOM 713 O O . ARG A 1 93 ? -8.995 -4.745 -31.051 1.00 82.75 93 ARG A O 1
ATOM 720 N N . ALA A 1 94 ? -8.550 -4.197 -33.176 1.00 86.44 94 ALA A N 1
ATOM 721 C CA . ALA A 1 94 ? -8.307 -5.555 -33.649 1.00 86.44 94 ALA A CA 1
ATOM 722 C C . ALA A 1 94 ? -6.823 -5.754 -33.980 1.00 86.44 94 ALA A C 1
ATOM 724 O O . ALA A 1 94 ? -6.240 -5.009 -34.769 1.00 86.44 94 ALA A O 1
ATOM 725 N N . PHE A 1 95 ? -6.185 -6.758 -33.373 1.00 87.56 95 PHE A N 1
ATOM 726 C CA . PHE A 1 95 ? -4.842 -7.195 -33.766 1.00 87.56 95 PHE A CA 1
ATOM 727 C C . PHE A 1 95 ? -4.930 -8.497 -34.560 1.00 87.56 95 PHE A C 1
ATOM 729 O O . PHE A 1 95 ? -5.760 -9.350 -34.268 1.00 87.56 95 PHE A O 1
ATOM 736 N N . PHE A 1 96 ? -4.025 -8.685 -35.522 1.00 88.00 96 PHE A N 1
ATOM 737 C CA . PHE A 1 96 ? -3.959 -9.910 -36.320 1.00 88.00 96 PHE A CA 1
ATOM 738 C C . PHE A 1 96 ? -2.816 -10.805 -35.843 1.00 88.00 96 PHE A C 1
ATOM 740 O O . PHE A 1 96 ? -1.640 -10.435 -35.927 1.00 88.00 96 PHE A O 1
ATOM 747 N N . ILE A 1 97 ? -3.152 -12.007 -35.385 1.00 88.38 97 ILE A N 1
ATOM 748 C CA . ILE A 1 97 ? -2.181 -13.074 -35.154 1.00 88.38 97 ILE A CA 1
ATOM 749 C C . ILE A 1 97 ? -1.938 -13.759 -36.500 1.00 88.38 97 ILE A C 1
ATOM 751 O O . ILE A 1 97 ? -2.856 -14.318 -37.093 1.00 88.38 97 ILE A O 1
ATOM 755 N N . LYS A 1 98 ? -0.702 -13.679 -37.007 1.00 88.56 98 LYS A N 1
ATOM 756 C CA . LYS A 1 98 ? -0.307 -14.292 -38.284 1.00 88.56 98 LYS A CA 1
ATOM 757 C C . LYS A 1 98 ? 0.240 -15.699 -38.042 1.00 88.56 98 LYS A C 1
ATOM 759 O O . LYS A 1 98 ? 1.375 -15.840 -37.584 1.00 88.56 98 LYS A O 1
ATOM 764 N N . HIS A 1 99 ? -0.527 -16.717 -38.401 1.00 87.00 99 HIS A N 1
ATOM 765 C CA . HIS A 1 99 ? -0.066 -18.098 -38.490 1.00 87.00 99 HIS A CA 1
ATOM 766 C C . HIS A 1 99 ? 0.617 -18.288 -39.845 1.00 87.00 99 HIS A C 1
ATOM 768 O O . HIS A 1 99 ? -0.033 -18.434 -40.878 1.00 87.00 99 HIS A O 1
ATOM 774 N N . ARG A 1 100 ? 1.949 -18.192 -39.849 1.00 92.06 100 ARG A N 1
ATOM 775 C CA . ARG A 1 100 ? 2.754 -18.341 -41.067 1.00 92.06 100 ARG A CA 1
ATOM 776 C C . ARG A 1 100 ? 2.883 -19.817 -41.416 1.00 92.06 100 ARG A C 1
ATOM 778 O O . ARG A 1 100 ? 3.304 -20.586 -40.553 1.00 92.06 100 ARG A O 1
ATOM 785 N N . THR A 1 101 ? 2.577 -20.167 -42.658 1.00 94.50 101 THR A N 1
ATOM 786 C CA . THR A 1 101 ? 2.891 -21.483 -43.219 1.00 94.50 101 THR A CA 1
ATOM 787 C C . THR A 1 101 ? 4.230 -21.443 -43.959 1.00 94.50 101 THR A C 1
ATOM 789 O O . THR A 1 101 ? 4.779 -20.363 -44.224 1.00 94.50 101 THR A O 1
ATOM 792 N N . SER A 1 102 ? 4.778 -22.615 -44.260 1.00 94.44 102 SER A N 1
ATOM 793 C CA . SER A 1 102 ? 5.990 -22.776 -45.058 1.00 94.44 102 SER A CA 1
ATOM 794 C C . SER A 1 102 ? 5.805 -23.816 -46.153 1.00 94.44 102 SER A C 1
ATOM 796 O O . SER A 1 102 ? 5.043 -24.769 -45.987 1.00 94.44 102 SER A O 1
ATOM 798 N N . HIS A 1 103 ? 6.561 -23.664 -47.232 1.00 95.06 103 HIS A N 1
ATOM 799 C CA . HIS A 1 103 ? 6.785 -24.722 -48.210 1.00 95.06 103 HIS A CA 1
ATOM 800 C C . HIS A 1 103 ? 8.164 -25.320 -47.930 1.00 95.06 103 HIS A C 1
ATOM 802 O O . HIS A 1 103 ? 9.146 -24.581 -47.863 1.00 95.06 103 HIS A O 1
ATOM 808 N N . LEU A 1 104 ? 8.221 -26.623 -47.669 1.00 95.50 104 LEU A N 1
ATOM 809 C CA . LEU A 1 104 ? 9.462 -27.347 -47.404 1.00 95.50 104 LEU A CA 1
ATOM 810 C C . LEU A 1 104 ? 9.899 -28.035 -48.692 1.00 95.50 104 LEU A C 1
ATOM 812 O O . LEU A 1 104 ? 9.082 -28.709 -49.314 1.00 95.50 104 LEU A O 1
ATOM 816 N N . ARG A 1 105 ? 11.168 -27.883 -49.066 1.00 95.19 105 ARG A N 1
ATOM 817 C CA . ARG A 1 105 ? 11.787 -28.599 -50.183 1.00 95.19 105 ARG A CA 1
ATOM 818 C C . ARG A 1 105 ? 13.067 -29.255 -49.690 1.00 95.19 105 ARG A C 1
ATOM 820 O O . ARG A 1 105 ? 13.938 -28.574 -49.144 1.00 95.19 105 ARG A O 1
ATOM 827 N N . VAL A 1 106 ? 13.159 -30.565 -49.881 1.00 95.00 106 VAL A N 1
ATOM 828 C CA . VAL A 1 106 ? 14.344 -31.365 -49.562 1.00 95.00 106 VAL A CA 1
ATOM 829 C C . VAL A 1 106 ? 14.763 -32.095 -50.830 1.00 95.00 106 VAL A C 1
ATOM 831 O O . VAL A 1 106 ? 13.912 -32.669 -51.504 1.00 95.00 106 VAL A O 1
ATOM 834 N N . ALA A 1 107 ? 16.047 -32.035 -51.173 1.00 93.19 107 ALA A N 1
ATOM 835 C CA . ALA A 1 107 ? 16.622 -32.767 -52.291 1.00 93.19 107 ALA A CA 1
ATOM 836 C C . ALA A 1 107 ? 17.779 -33.643 -51.816 1.00 93.19 107 ALA A C 1
ATOM 838 O O . ALA A 1 107 ? 18.643 -33.175 -51.064 1.00 93.19 107 ALA A O 1
ATOM 839 N N . VAL A 1 108 ? 17.782 -34.885 -52.290 1.00 91.81 108 VAL A N 1
ATOM 840 C CA . VAL A 1 108 ? 18.831 -35.872 -52.043 1.00 91.81 108 VAL A CA 1
ATOM 841 C C . VAL A 1 108 ? 19.588 -36.153 -53.337 1.00 91.81 108 VAL A C 1
ATOM 843 O O . VAL A 1 108 ? 19.042 -36.037 -54.436 1.00 91.81 108 VAL A O 1
ATOM 846 N N . SER A 1 109 ? 20.876 -36.431 -53.197 1.00 88.75 109 SER A N 1
ATOM 847 C CA . SER A 1 109 ? 21.789 -36.707 -54.300 1.00 88.75 109 SER A CA 1
ATOM 848 C C . SER A 1 109 ? 22.945 -37.567 -53.804 1.00 88.75 109 SER A C 1
ATOM 850 O O . SER A 1 109 ? 23.329 -37.480 -52.639 1.00 88.75 109 SER A O 1
ATOM 852 N N . ASP A 1 110 ? 23.486 -38.358 -54.711 1.00 82.38 110 ASP A N 1
ATOM 853 C CA . ASP A 1 110 ? 24.739 -39.115 -54.645 1.00 82.38 110 ASP A CA 1
ATOM 854 C C . ASP A 1 110 ? 25.993 -38.228 -54.834 1.00 82.38 110 ASP A C 1
ATOM 856 O O . ASP A 1 110 ? 27.106 -38.597 -54.456 1.00 82.38 110 ASP A O 1
ATOM 860 N N . GLU A 1 111 ? 25.842 -37.019 -55.382 1.00 73.62 111 GLU A N 1
ATOM 861 C CA . GLU A 1 111 ? 26.968 -36.135 -55.683 1.00 73.62 111 GLU A CA 1
ATOM 862 C C . GLU A 1 111 ? 27.523 -35.440 -54.427 1.00 73.62 111 GLU A C 1
ATOM 864 O O . GLU A 1 111 ? 26.804 -34.814 -53.637 1.00 73.62 111 GLU A O 1
ATOM 869 N N . ARG A 1 112 ? 28.857 -35.469 -54.265 1.00 59.09 112 ARG A N 1
ATOM 870 C CA . ARG A 1 112 ? 29.551 -34.677 -53.236 1.00 59.09 112 ARG A CA 1
ATOM 871 C C . ARG A 1 112 ? 29.291 -33.186 -53.493 1.00 59.09 112 ARG A C 1
ATOM 873 O O . ARG A 1 112 ? 29.687 -32.678 -54.544 1.00 59.09 112 ARG A O 1
ATOM 880 N N . PRO A 1 113 ? 28.699 -32.435 -52.545 1.00 55.94 113 PRO A N 1
ATOM 881 C CA . PRO A 1 113 ? 28.422 -31.026 -52.768 1.00 55.94 113 PRO A CA 1
ATOM 882 C C . PRO A 1 113 ? 29.734 -30.262 -52.967 1.00 55.94 113 PRO A C 1
ATOM 884 O O . PRO A 1 113 ? 30.632 -30.307 -52.120 1.00 55.94 113 PRO A O 1
ATOM 887 N N . ALA A 1 114 ? 29.834 -29.517 -54.071 1.00 55.00 114 ALA A N 1
ATOM 888 C CA . ALA A 1 114 ? 30.916 -28.563 -54.274 1.00 55.00 114 ALA A CA 1
ATOM 889 C C . ALA A 1 114 ? 30.986 -27.632 -53.053 1.00 55.00 114 ALA A C 1
ATOM 891 O O . ALA A 1 114 ? 29.989 -26.997 -52.690 1.00 55.00 114 ALA A O 1
ATOM 892 N N . ARG A 1 115 ? 32.155 -27.575 -52.391 1.00 49.56 115 ARG A N 1
ATOM 893 C CA . ARG A 1 115 ? 32.378 -26.754 -51.187 1.00 49.56 115 ARG A CA 1
ATOM 894 C C . ARG A 1 115 ? 31.761 -25.367 -51.400 1.00 49.56 115 ARG A C 1
ATOM 896 O O . ARG A 1 115 ? 32.057 -24.739 -52.421 1.00 49.56 115 ARG A O 1
ATOM 903 N N . PRO A 1 116 ? 30.935 -24.852 -50.469 1.00 49.19 116 PRO A N 1
ATOM 904 C CA . PRO A 1 116 ? 30.291 -23.564 -50.661 1.00 49.19 116 PRO A CA 1
ATOM 905 C C . PRO A 1 116 ? 31.377 -22.513 -50.885 1.00 49.19 116 PRO A C 1
ATOM 907 O O . PRO A 1 116 ? 32.205 -22.277 -50.001 1.00 49.19 116 PRO A O 1
ATOM 910 N N . ARG A 1 117 ? 31.398 -21.897 -52.080 1.00 46.47 117 ARG A N 1
ATOM 911 C CA . ARG A 1 117 ? 32.291 -20.774 -52.393 1.00 46.47 117 ARG A CA 1
ATOM 912 C C . ARG A 1 117 ? 32.087 -19.739 -51.290 1.00 46.47 117 ARG A C 1
ATOM 914 O O . ARG A 1 117 ? 31.045 -19.083 -51.246 1.00 46.47 117 ARG A O 1
ATOM 921 N N . ARG A 1 118 ? 33.050 -19.626 -50.364 1.00 45.28 118 ARG A N 1
ATOM 922 C CA . ARG A 1 118 ? 33.045 -18.607 -49.307 1.00 45.28 118 ARG A CA 1
ATOM 923 C C . ARG A 1 118 ? 32.822 -17.275 -50.011 1.00 45.28 118 ARG A C 1
ATOM 925 O O . ARG A 1 118 ? 33.719 -16.800 -50.703 1.00 45.28 118 ARG A O 1
ATOM 932 N N . ARG A 1 119 ? 31.628 -16.685 -49.869 1.00 47.22 119 ARG A N 1
ATOM 933 C CA . ARG A 1 119 ? 31.373 -15.316 -50.326 1.00 47.22 119 ARG A CA 1
ATOM 934 C C . ARG A 1 119 ? 32.438 -14.453 -49.659 1.00 47.22 119 ARG A C 1
ATOM 936 O O . ARG A 1 119 ? 32.379 -14.238 -48.447 1.00 47.22 119 ARG A O 1
ATOM 943 N N . ARG A 1 120 ? 33.448 -14.031 -50.431 1.00 45.38 120 ARG A N 1
ATOM 944 C CA . ARG A 1 120 ? 34.469 -13.087 -49.980 1.00 45.38 120 ARG A CA 1
ATOM 945 C C . ARG A 1 120 ? 33.697 -11.889 -49.444 1.00 45.38 120 ARG A C 1
ATOM 947 O O . ARG A 1 120 ? 32.976 -11.236 -50.197 1.00 45.38 120 ARG A O 1
ATOM 954 N N . ARG A 1 121 ? 33.769 -11.650 -48.129 1.00 47.97 121 ARG A N 1
ATOM 955 C CA . ARG A 1 121 ? 33.224 -10.421 -47.544 1.00 47.97 121 ARG A CA 1
ATOM 956 C C . ARG A 1 121 ? 33.825 -9.269 -48.355 1.00 47.97 121 ARG A C 1
ATOM 958 O O . ARG A 1 121 ? 35.047 -9.278 -48.526 1.00 47.97 121 ARG A O 1
ATOM 965 N N . PRO A 1 122 ? 33.029 -8.319 -48.873 1.00 46.81 122 PRO A N 1
ATOM 966 C CA . PRO A 1 122 ? 33.606 -7.156 -49.528 1.00 46.81 122 PRO A CA 1
ATOM 967 C C . PRO A 1 122 ? 34.580 -6.522 -48.535 1.00 46.81 122 PRO A C 1
ATOM 969 O O . PRO A 1 122 ? 34.209 -6.243 -47.389 1.00 46.81 122 PRO A O 1
ATOM 972 N N . ARG A 1 123 ? 35.854 -6.394 -48.937 1.00 49.28 123 ARG A N 1
ATOM 973 C CA . ARG A 1 123 ? 36.875 -5.707 -48.143 1.00 49.28 123 ARG A CA 1
ATOM 974 C C . ARG A 1 123 ? 36.288 -4.341 -47.807 1.00 49.28 123 ARG A C 1
ATOM 976 O O . ARG A 1 123 ? 36.022 -3.552 -48.710 1.00 49.28 123 ARG A O 1
ATOM 983 N N . ARG A 1 124 ? 36.033 -4.073 -46.521 1.00 49.31 124 ARG A N 1
ATOM 984 C CA . ARG A 1 124 ? 35.712 -2.719 -46.062 1.00 49.31 124 ARG A CA 1
ATOM 985 C C . ARG A 1 124 ? 36.860 -1.838 -46.545 1.00 49.31 124 ARG A C 1
ATOM 987 O O . ARG A 1 124 ? 37.970 -1.979 -46.035 1.00 49.31 124 ARG A O 1
ATOM 994 N N . ARG A 1 125 ? 36.617 -0.979 -47.542 1.00 49.03 125 ARG A N 1
ATOM 995 C CA . ARG A 1 125 ? 37.535 0.115 -47.870 1.00 49.03 125 ARG A CA 1
ATOM 996 C C . ARG A 1 125 ? 37.763 0.864 -46.556 1.00 49.03 125 ARG A C 1
ATOM 998 O O . ARG A 1 125 ? 36.802 1.354 -45.962 1.00 49.03 125 ARG A O 1
ATOM 1005 N N . ARG A 1 126 ? 38.999 0.849 -46.042 1.00 49.78 126 ARG A N 1
ATOM 1006 C CA . ARG A 1 126 ? 39.390 1.717 -44.927 1.00 49.78 126 ARG A CA 1
ATOM 1007 C C . ARG A 1 126 ? 39.069 3.139 -45.379 1.00 49.78 126 ARG A C 1
ATOM 1009 O O . ARG A 1 126 ? 39.512 3.544 -46.449 1.00 49.78 126 ARG A O 1
ATOM 1016 N N . ALA A 1 127 ? 38.249 3.851 -44.610 1.00 56.56 127 ALA A N 1
ATOM 1017 C CA . ALA A 1 127 ? 38.063 5.277 -44.831 1.00 56.56 127 ALA A CA 1
ATOM 1018 C C . ALA A 1 127 ? 39.447 5.955 -44.775 1.00 56.56 127 ALA A C 1
ATOM 1020 O O . ALA A 1 127 ? 40.265 5.546 -43.940 1.00 56.56 127 ALA A O 1
ATOM 1021 N N . PRO A 1 128 ? 39.741 6.931 -45.651 1.00 54.19 128 PRO A N 1
ATOM 1022 C CA . PRO A 1 128 ? 41.002 7.657 -45.590 1.00 54.19 128 PRO A CA 1
ATOM 1023 C C . PRO A 1 128 ? 41.159 8.283 -44.198 1.00 54.19 128 PRO A C 1
ATOM 1025 O O . PRO A 1 128 ? 40.197 8.807 -43.630 1.00 54.19 128 PRO A O 1
ATOM 1028 N N . ARG A 1 129 ? 42.364 8.167 -43.622 1.00 53.28 129 ARG A N 1
ATOM 1029 C CA . ARG A 1 129 ? 42.728 8.822 -42.358 1.00 53.28 129 ARG A CA 1
ATOM 1030 C C . ARG A 1 129 ? 42.423 10.314 -42.500 1.00 53.28 129 ARG A C 1
ATOM 1032 O O . ARG A 1 129 ? 42.966 10.965 -43.386 1.00 53.28 129 ARG A O 1
ATOM 1039 N N . ALA A 1 130 ? 41.543 10.837 -41.648 1.00 55.88 130 ALA A N 1
ATOM 1040 C CA . ALA A 1 130 ? 41.302 12.270 -41.567 1.00 55.88 130 ALA A CA 1
ATOM 1041 C C . ALA A 1 130 ? 42.619 12.980 -41.213 1.00 55.88 130 ALA A C 1
ATOM 1043 O O . ALA A 1 130 ? 43.313 12.554 -40.288 1.00 55.88 130 ALA A O 1
ATOM 1044 N N . ALA A 1 131 ? 42.955 14.032 -41.963 1.00 61.53 131 ALA A N 1
ATOM 1045 C CA . ALA A 1 131 ? 44.125 14.865 -41.712 1.00 61.53 131 ALA A CA 1
ATOM 1046 C C . ALA A 1 131 ? 44.101 15.439 -40.277 1.00 61.53 131 ALA A C 1
ATOM 1048 O O . ALA A 1 131 ? 43.015 15.725 -39.754 1.00 61.53 131 ALA A O 1
ATOM 1049 N N . PRO A 1 132 ? 45.267 15.610 -39.626 1.00 58.84 132 PRO A N 1
ATOM 1050 C CA . PRO A 1 132 ? 45.336 16.219 -38.304 1.00 58.84 132 PRO A CA 1
ATOM 1051 C C . PRO A 1 132 ? 44.803 17.656 -38.364 1.00 58.84 132 PRO A C 1
ATOM 1053 O O . PRO A 1 132 ? 45.165 18.439 -39.241 1.00 58.84 132 PRO A O 1
ATOM 1056 N N . ARG A 1 133 ? 43.895 17.996 -37.443 1.00 57.75 133 ARG A N 1
ATOM 1057 C CA . ARG A 1 133 ? 43.353 19.357 -37.328 1.00 57.75 133 ARG A CA 1
ATOM 1058 C C . ARG A 1 133 ? 44.467 20.309 -36.869 1.00 57.75 133 ARG A C 1
ATOM 1060 O O . ARG A 1 133 ? 45.186 19.944 -35.939 1.00 57.75 133 ARG A O 1
ATOM 1067 N N . PRO A 1 134 ? 44.589 21.517 -37.445 1.00 60.34 134 PRO A N 1
ATOM 1068 C CA . PRO A 1 134 ? 45.555 22.500 -36.969 1.00 60.34 134 PRO A CA 1
ATOM 1069 C C . PRO A 1 134 ? 45.204 22.970 -35.544 1.00 60.34 134 PRO A C 1
ATOM 1071 O O . PRO A 1 134 ? 44.020 22.984 -35.177 1.00 60.34 134 PRO A O 1
ATOM 1074 N N . PRO A 1 135 ? 46.205 23.358 -34.732 1.00 61.12 135 PRO A N 1
ATOM 1075 C CA . PRO A 1 135 ? 45.973 23.832 -33.374 1.00 61.12 135 PRO A CA 1
ATOM 1076 C C . PRO A 1 135 ? 45.198 25.162 -33.377 1.00 61.12 135 PRO A C 1
ATOM 1078 O O . PRO A 1 135 ? 45.340 25.973 -34.299 1.00 61.12 135 PRO A O 1
ATOM 1081 N N . PRO A 1 136 ? 44.360 25.418 -32.356 1.00 49.44 136 PRO A N 1
ATOM 1082 C CA . PRO A 1 136 ? 43.566 26.635 -32.299 1.00 49.44 136 PRO A CA 1
ATOM 1083 C C . PRO A 1 136 ? 44.469 27.852 -32.055 1.00 49.44 136 PRO A C 1
ATOM 1085 O O . PRO A 1 136 ? 45.163 27.933 -31.042 1.00 49.44 136 PRO A O 1
ATOM 1088 N N . ARG A 1 137 ? 44.428 28.834 -32.964 1.00 52.12 137 ARG A N 1
ATOM 1089 C CA . ARG A 1 137 ? 45.045 30.152 -32.748 1.00 52.12 137 ARG A CA 1
ATOM 1090 C C . ARG A 1 137 ? 44.356 30.846 -31.566 1.00 52.12 137 ARG A C 1
ATOM 1092 O O . ARG A 1 137 ? 43.149 31.090 -31.613 1.00 52.12 137 ARG A O 1
ATOM 1099 N N . ARG A 1 138 ? 45.119 31.183 -30.519 1.00 52.38 138 ARG A N 1
ATOM 1100 C CA . ARG A 1 138 ? 44.668 32.049 -29.417 1.00 52.38 138 ARG A CA 1
ATOM 1101 C C . ARG A 1 138 ? 44.369 33.444 -29.980 1.00 52.38 138 ARG A C 1
ATOM 1103 O O . ARG A 1 138 ? 45.253 34.078 -30.543 1.00 52.38 138 ARG A O 1
ATOM 1110 N N . ARG A 1 139 ? 43.125 33.913 -29.849 1.00 48.62 139 ARG A N 1
ATOM 1111 C CA . ARG A 1 139 ? 42.763 35.325 -30.073 1.00 48.62 139 ARG A CA 1
ATOM 1112 C C . ARG A 1 139 ? 42.849 36.088 -28.744 1.00 48.62 139 ARG A C 1
ATOM 1114 O O . ARG A 1 139 ? 42.452 35.512 -27.730 1.00 48.62 139 ARG A O 1
ATOM 1121 N N . PRO A 1 140 ? 43.315 37.348 -28.732 1.00 49.31 140 PRO A N 1
ATOM 1122 C CA . PRO A 1 140 ? 43.340 38.165 -27.523 1.00 49.31 140 PRO A CA 1
ATOM 1123 C C . PRO A 1 140 ? 41.919 38.544 -27.068 1.00 49.31 140 PRO A C 1
ATOM 1125 O O . PRO A 1 140 ? 41.002 38.706 -27.878 1.00 49.31 140 PRO A O 1
ATOM 1128 N N . LEU A 1 141 ? 41.743 38.643 -25.748 1.00 53.78 141 LEU A N 1
ATOM 1129 C CA . LEU A 1 141 ? 40.497 38.999 -25.066 1.00 53.78 141 LEU A CA 1
ATOM 1130 C C . LEU A 1 141 ? 40.251 40.514 -25.166 1.00 53.78 141 LEU A C 1
ATOM 1132 O O . LEU A 1 141 ? 40.880 41.289 -24.458 1.00 53.78 141 LEU A O 1
ATOM 1136 N N . GLY A 1 142 ? 39.317 40.922 -26.030 1.00 50.00 142 GLY A N 1
ATOM 1137 C CA . GLY A 1 142 ? 38.729 42.270 -26.051 1.00 50.00 142 GLY A CA 1
ATOM 1138 C C . GLY A 1 142 ? 37.308 42.294 -25.452 1.00 50.00 142 GLY A C 1
ATOM 1139 O O . GLY A 1 142 ? 36.670 41.237 -25.353 1.00 50.00 142 GLY A O 1
ATOM 1140 N N . PRO A 1 143 ? 36.783 43.468 -25.047 1.00 50.69 143 PRO A N 1
ATOM 1141 C CA . PRO A 1 143 ? 35.579 43.567 -24.225 1.00 50.69 143 PRO A CA 1
ATOM 1142 C C . PRO A 1 143 ? 34.303 43.161 -24.980 1.00 50.69 143 PRO A C 1
ATOM 1144 O O . PRO A 1 143 ? 34.062 43.522 -26.134 1.00 50.69 143 PRO A O 1
ATOM 1147 N N . ARG A 1 144 ? 33.464 42.372 -24.298 1.00 43.00 144 ARG A N 1
ATOM 1148 C CA . ARG A 1 144 ? 32.247 41.739 -24.828 1.00 43.00 144 ARG A CA 1
ATOM 1149 C C . ARG A 1 144 ? 31.150 42.767 -25.141 1.00 43.00 144 ARG A C 1
ATOM 1151 O O . ARG A 1 144 ? 30.332 43.077 -24.281 1.00 43.00 144 ARG A O 1
ATOM 1158 N N . ARG A 1 145 ? 31.033 43.200 -26.400 1.00 47.41 145 ARG A N 1
ATOM 1159 C CA . ARG A 1 145 ? 29.770 43.759 -26.923 1.00 47.41 145 ARG A CA 1
ATOM 1160 C C . ARG A 1 145 ? 28.767 42.622 -27.170 1.00 47.41 145 ARG A C 1
ATOM 1162 O O . ARG A 1 145 ? 29.057 41.685 -27.916 1.00 47.41 145 ARG A O 1
ATOM 1169 N N . ARG A 1 146 ? 27.588 42.690 -26.534 1.00 45.41 146 ARG A N 1
ATOM 1170 C CA . ARG A 1 146 ? 26.458 41.765 -26.757 1.00 45.41 146 ARG A CA 1
ATOM 1171 C C . ARG A 1 146 ? 25.974 41.895 -28.207 1.00 45.41 146 ARG A C 1
ATOM 1173 O O . ARG A 1 146 ? 25.465 42.941 -28.589 1.00 45.41 146 ARG A O 1
ATOM 1180 N N . ARG A 1 147 ? 26.121 40.835 -29.008 1.00 40.53 147 ARG A N 1
ATOM 1181 C CA . ARG A 1 147 ? 25.454 40.706 -30.315 1.00 40.53 147 ARG A CA 1
ATOM 1182 C C . ARG A 1 147 ? 24.073 40.057 -30.127 1.00 40.53 147 ARG A C 1
ATOM 1184 O O . ARG A 1 147 ? 23.979 39.123 -29.329 1.00 40.53 147 ARG A O 1
ATOM 1191 N N . PRO A 1 148 ? 23.026 40.493 -30.848 1.00 46.69 148 PRO A N 1
ATOM 1192 C CA . PRO A 1 148 ? 21.737 39.809 -30.854 1.00 46.69 148 PRO A CA 1
ATOM 1193 C C . PRO A 1 148 ? 21.834 38.466 -31.599 1.00 46.69 148 PRO A C 1
ATOM 1195 O O . PRO A 1 148 ? 22.583 38.324 -32.567 1.00 46.69 148 PRO A O 1
ATOM 1198 N N . ASN A 1 149 ? 21.099 37.460 -31.115 1.00 43.16 149 ASN A N 1
ATOM 1199 C CA . ASN A 1 149 ? 21.088 36.108 -31.679 1.00 43.16 149 ASN A CA 1
ATOM 1200 C C . ASN A 1 149 ? 20.513 36.096 -33.111 1.00 43.16 149 ASN A C 1
ATOM 1202 O O . ASN A 1 149 ? 19.471 36.708 -33.340 1.00 43.16 149 ASN A O 1
ATOM 1206 N N . PRO A 1 150 ? 21.110 35.352 -34.061 1.00 46.41 150 PRO A N 1
ATOM 1207 C CA . PRO A 1 150 ? 20.518 35.161 -35.381 1.00 46.41 150 PRO A CA 1
ATOM 1208 C C . PRO A 1 150 ? 19.306 34.210 -35.309 1.00 46.41 150 PRO A C 1
ATOM 1210 O O . PRO A 1 150 ? 19.290 33.295 -34.475 1.00 46.41 150 PRO A O 1
ATOM 1213 N N . PRO A 1 151 ? 18.297 34.367 -36.187 1.00 45.16 151 PRO A N 1
ATOM 1214 C CA . PRO A 1 151 ? 17.129 33.497 -36.198 1.00 45.16 151 PRO A CA 1
ATOM 1215 C C . PRO A 1 151 ? 17.535 32.074 -36.598 1.00 45.16 151 PRO A C 1
ATOM 1217 O O . PRO A 1 151 ? 18.122 31.823 -37.654 1.00 45.16 151 PRO A O 1
ATOM 1220 N N . GLY A 1 152 ? 17.235 31.119 -35.718 1.00 40.41 152 GLY A N 1
ATOM 1221 C CA . GLY A 1 152 ? 17.531 29.709 -35.925 1.00 40.41 152 GLY A CA 1
ATOM 1222 C C . GLY A 1 152 ? 16.810 29.155 -37.153 1.00 40.41 152 GLY A C 1
ATOM 1223 O O . GLY A 1 152 ? 15.584 29.056 -37.178 1.00 40.41 152 GLY A O 1
ATOM 1224 N N . ARG A 1 153 ? 17.582 28.719 -38.156 1.00 41.88 153 ARG A N 1
ATOM 1225 C CA . ARG A 1 153 ? 17.096 27.874 -39.254 1.00 41.88 153 ARG A CA 1
ATOM 1226 C C . ARG A 1 153 ? 16.470 26.601 -38.672 1.00 41.88 153 ARG A C 1
ATOM 1228 O O . ARG A 1 153 ? 17.174 25.720 -38.174 1.00 41.88 153 ARG A O 1
ATOM 1235 N N . ARG A 1 154 ? 15.139 26.499 -38.746 1.00 41.16 154 ARG A N 1
ATOM 1236 C CA . ARG A 1 154 ? 14.384 25.278 -38.437 1.00 41.16 154 ARG A CA 1
ATOM 1237 C C . ARG A 1 154 ? 14.828 24.169 -39.394 1.00 41.16 154 ARG A C 1
ATOM 1239 O O . ARG A 1 154 ? 14.608 24.251 -40.597 1.00 41.16 154 ARG A O 1
ATOM 1246 N N . ARG A 1 155 ? 15.453 23.119 -38.859 1.00 36.03 155 ARG A N 1
ATOM 1247 C CA . ARG A 1 155 ? 15.652 21.862 -39.595 1.00 36.03 155 ARG A CA 1
ATOM 1248 C C . ARG A 1 155 ? 14.281 21.206 -39.814 1.00 36.03 155 ARG A C 1
ATOM 1250 O O . ARG A 1 155 ? 13.513 21.142 -38.852 1.00 36.03 155 ARG A O 1
ATOM 1257 N N . PRO A 1 156 ? 13.964 20.677 -41.007 1.00 37.78 156 PRO A N 1
ATOM 1258 C CA . PRO A 1 156 ? 12.737 19.916 -41.193 1.00 37.78 156 PRO A CA 1
ATOM 1259 C C . PRO A 1 156 ? 12.809 18.620 -40.375 1.00 37.78 156 PRO A C 1
ATOM 1261 O O . PRO A 1 156 ? 13.755 17.834 -40.484 1.00 37.78 156 PRO A O 1
ATOM 1264 N N . ASN A 1 157 ? 11.805 18.422 -39.522 1.00 38.34 157 ASN A N 1
ATOM 1265 C CA . ASN A 1 157 ? 11.596 17.209 -38.740 1.00 38.34 157 ASN A CA 1
ATOM 1266 C C . ASN A 1 157 ? 11.477 16.002 -39.686 1.00 38.34 157 ASN A C 1
ATOM 1268 O O . ASN A 1 157 ? 10.441 15.791 -40.310 1.00 38.34 157 ASN A O 1
ATOM 1272 N N . ARG A 1 158 ? 12.514 15.160 -39.763 1.00 36.00 158 ARG A N 1
ATOM 1273 C CA . ARG A 1 158 ? 12.339 13.778 -40.230 1.00 36.00 158 ARG A CA 1
ATOM 1274 C C . ARG A 1 158 ? 11.528 13.036 -39.164 1.00 36.00 158 ARG A C 1
ATOM 1276 O O . ARG A 1 158 ? 11.987 12.994 -38.020 1.00 36.00 158 ARG A O 1
ATOM 1283 N N . PRO A 1 159 ? 10.384 12.406 -39.486 1.00 38.53 159 PRO A N 1
ATOM 1284 C CA . PRO A 1 159 ? 9.683 11.572 -38.526 1.00 38.53 159 PRO A CA 1
ATOM 1285 C C . PRO A 1 159 ? 10.520 10.312 -38.300 1.00 38.53 159 PRO A C 1
ATOM 1287 O O . PRO A 1 159 ? 10.435 9.320 -39.026 1.00 3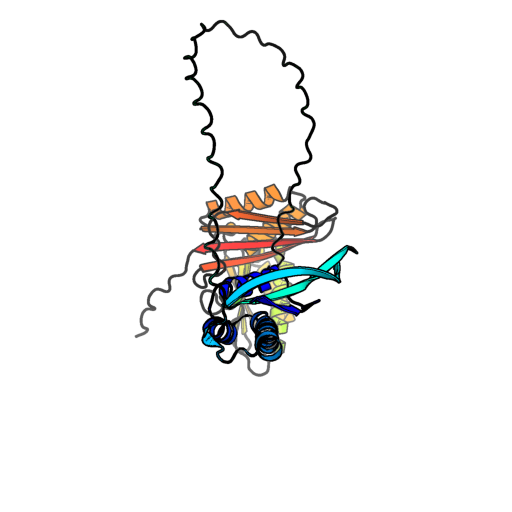8.53 159 PRO A O 1
ATOM 1290 N N . GLY A 1 160 ? 11.381 10.359 -37.286 1.00 35.59 160 GLY A N 1
ATOM 1291 C CA . GLY A 1 160 ? 11.995 9.169 -36.731 1.00 35.59 160 GLY A CA 1
ATOM 1292 C C . GLY A 1 160 ? 10.870 8.253 -36.274 1.00 35.59 160 GLY A C 1
ATOM 1293 O O . GLY A 1 160 ? 10.161 8.572 -35.323 1.00 35.59 160 GLY A O 1
ATOM 1294 N N . ARG A 1 161 ? 10.688 7.123 -36.967 1.00 37.53 161 ARG A N 1
ATOM 1295 C CA . ARG A 1 161 ? 9.843 6.013 -36.520 1.00 37.53 161 ARG A CA 1
ATOM 1296 C C . ARG A 1 161 ? 10.339 5.564 -35.147 1.00 37.53 161 ARG A C 1
ATOM 1298 O O . ARG A 1 161 ? 11.195 4.685 -35.037 1.00 37.53 161 ARG A O 1
ATOM 1305 N N . SER A 1 162 ? 9.794 6.163 -34.096 1.00 38.38 162 SER A N 1
ATOM 1306 C CA . SER A 1 162 ? 9.867 5.652 -32.742 1.00 38.38 162 SER A CA 1
ATOM 1307 C C . SER A 1 162 ? 9.153 4.306 -32.763 1.00 38.38 162 SER A C 1
ATOM 1309 O O . SER A 1 162 ? 7.928 4.204 -32.758 1.00 38.38 162 SER A O 1
ATOM 1311 N N . ARG A 1 163 ? 9.933 3.225 -32.872 1.00 33.75 163 ARG A N 1
ATOM 1312 C CA . ARG A 1 163 ? 9.416 1.882 -32.616 1.00 33.75 163 ARG A CA 1
ATOM 1313 C C . ARG A 1 163 ? 8.744 1.954 -31.244 1.00 33.75 163 ARG A C 1
ATOM 1315 O O . ARG A 1 163 ? 9.438 2.300 -30.283 1.00 33.75 163 ARG A O 1
ATOM 1322 N N . PRO A 1 164 ? 7.438 1.666 -31.117 1.00 36.16 164 PRO A N 1
ATOM 1323 C CA . PRO A 1 164 ? 6.818 1.649 -29.809 1.00 36.16 164 PRO A CA 1
ATOM 1324 C C . PRO A 1 164 ? 7.595 0.620 -28.998 1.00 36.16 164 PRO A C 1
ATOM 1326 O O . PRO A 1 164 ? 7.694 -0.543 -29.406 1.00 36.16 164 PRO A O 1
ATOM 1329 N N . ARG A 1 165 ? 8.207 1.060 -27.888 1.00 35.16 165 ARG A N 1
ATOM 1330 C CA . ARG A 1 165 ? 8.748 0.153 -26.873 1.00 35.16 165 ARG A CA 1
ATOM 1331 C C . ARG A 1 165 ? 7.666 -0.894 -26.668 1.00 35.16 165 ARG A C 1
ATOM 1333 O O . ARG A 1 165 ? 6.562 -0.543 -26.248 1.00 35.16 165 ARG A O 1
ATOM 1340 N N . ARG A 1 166 ? 7.943 -2.147 -27.045 1.00 33.62 166 ARG A N 1
ATOM 1341 C CA . ARG A 1 166 ? 7.072 -3.275 -26.726 1.00 33.62 166 ARG A CA 1
ATOM 1342 C C . ARG A 1 166 ? 6.849 -3.173 -25.225 1.00 33.62 166 ARG A C 1
ATOM 1344 O O . ARG A 1 166 ? 7.757 -3.461 -24.454 1.00 33.62 166 ARG A O 1
ATOM 1351 N N . ARG A 1 167 ? 5.677 -2.685 -24.805 1.00 37.09 167 ARG A N 1
ATOM 1352 C CA . ARG A 1 167 ? 5.225 -2.855 -23.430 1.00 37.09 167 ARG A CA 1
ATOM 1353 C C . ARG A 1 167 ? 5.252 -4.361 -23.250 1.00 37.09 167 ARG A C 1
ATOM 1355 O O . ARG A 1 167 ? 4.446 -5.043 -23.883 1.00 37.09 167 ARG A O 1
ATOM 1362 N N . ASN A 1 168 ? 6.220 -4.864 -22.487 1.00 35.25 168 ASN A N 1
ATOM 1363 C CA . ASN A 1 168 ? 6.201 -6.227 -21.985 1.00 35.25 168 ASN A CA 1
ATOM 1364 C C . ASN A 1 168 ? 4.852 -6.385 -21.281 1.00 35.25 168 ASN A C 1
ATOM 1366 O O . ASN A 1 168 ? 4.645 -5.915 -20.168 1.00 35.25 168 ASN A O 1
ATOM 1370 N N . ARG A 1 169 ? 3.888 -6.940 -22.020 1.00 35.41 169 ARG A N 1
ATOM 1371 C CA . ARG A 1 169 ? 2.528 -7.248 -21.576 1.00 35.41 169 ARG A CA 1
ATOM 1372 C C . ARG A 1 169 ? 2.485 -8.561 -20.796 1.00 35.41 169 ARG A C 1
ATOM 1374 O O . ARG A 1 169 ? 1.414 -8.959 -20.372 1.00 35.41 169 ARG A O 1
ATOM 1381 N N . ALA A 1 170 ? 3.635 -9.195 -20.584 1.00 35.34 170 ALA A N 1
ATOM 1382 C CA . ALA A 1 170 ? 3.823 -10.193 -19.549 1.00 35.34 170 ALA A CA 1
ATOM 1383 C C . ALA A 1 170 ? 4.290 -9.471 -18.275 1.00 35.34 170 ALA A C 1
ATOM 1385 O O . ALA A 1 170 ? 5.472 -9.454 -17.953 1.00 35.34 170 ALA A O 1
ATOM 1386 N N . MET A 1 171 ? 3.377 -8.783 -17.590 1.00 41.16 171 MET A N 1
ATOM 1387 C CA . MET A 1 171 ? 3.535 -8.603 -16.148 1.00 41.16 171 MET A CA 1
ATOM 1388 C C . MET A 1 171 ? 2.636 -9.655 -15.528 1.00 41.16 171 MET A C 1
ATOM 1390 O O . MET A 1 171 ? 1.416 -9.542 -15.639 1.00 41.16 171 MET A O 1
ATOM 1394 N N . GLY A 1 172 ? 3.244 -10.674 -14.922 1.00 54.62 172 GLY A N 1
ATOM 1395 C CA . GLY A 1 172 ? 2.530 -11.550 -14.004 1.00 54.62 172 GLY A CA 1
ATOM 1396 C C . GLY A 1 172 ? 1.861 -10.731 -12.898 1.00 54.62 172 GLY A C 1
ATOM 1397 O O . GLY A 1 172 ? 2.247 -9.585 -12.621 1.00 54.62 172 GLY A O 1
ATOM 1398 N N . GLN A 1 173 ? 0.828 -11.305 -12.293 1.00 80.44 173 GLN A N 1
ATOM 1399 C CA . GLN A 1 173 ? 0.231 -10.746 -11.087 1.00 80.44 173 GLN A CA 1
ATOM 1400 C C . GLN A 1 173 ? 1.309 -10.692 -9.992 1.00 80.44 173 GLN A C 1
ATOM 1402 O O . GLN A 1 173 ? 2.115 -11.608 -9.857 1.00 80.44 173 GLN A O 1
ATOM 1407 N N . LYS A 1 174 ? 1.383 -9.570 -9.271 1.00 87.00 174 LYS A N 1
ATOM 1408 C CA . LYS A 1 174 ? 2.324 -9.392 -8.158 1.00 87.00 174 LYS A CA 1
ATOM 1409 C C . LYS A 1 174 ? 1.616 -9.766 -6.865 1.00 87.00 174 LYS A C 1
ATOM 1411 O O . LYS A 1 174 ? 0.534 -9.239 -6.617 1.00 87.00 174 LYS A O 1
ATOM 1416 N N . THR A 1 175 ? 2.246 -10.602 -6.052 1.00 92.31 175 THR A N 1
ATOM 1417 C CA . THR A 1 175 ? 1.748 -10.995 -4.728 1.00 92.31 175 THR A CA 1
ATOM 1418 C C . THR A 1 175 ? 1.823 -9.830 -3.735 1.00 92.31 175 THR A C 1
ATOM 1420 O O . THR A 1 175 ? 2.642 -8.917 -3.890 1.00 92.31 175 THR A O 1
ATOM 1423 N N . HIS A 1 176 ? 0.959 -9.843 -2.716 1.00 92.88 176 HIS A N 1
ATOM 1424 C CA . HIS A 1 176 ? 0.992 -8.862 -1.632 1.00 92.88 176 HIS A CA 1
ATOM 1425 C C . HIS A 1 176 ? 2.292 -9.008 -0.813 1.00 92.88 176 HIS A C 1
ATOM 1427 O O . HIS A 1 176 ? 2.540 -10.102 -0.308 1.00 92.88 176 HIS A O 1
ATOM 1433 N N . PRO A 1 177 ? 3.113 -7.949 -0.636 1.00 93.81 177 PRO A N 1
ATOM 1434 C CA . PRO A 1 177 ? 4.416 -8.063 0.029 1.00 93.81 177 PRO A CA 1
ATOM 1435 C C . PRO A 1 177 ? 4.338 -8.565 1.470 1.00 93.81 177 PRO A C 1
ATOM 1437 O O . PRO A 1 177 ? 5.182 -9.366 1.859 1.00 93.81 177 PRO A O 1
ATOM 1440 N N . ILE A 1 178 ? 3.322 -8.115 2.218 1.00 93.25 178 ILE A N 1
ATOM 1441 C CA . ILE A 1 178 ? 3.090 -8.540 3.607 1.00 93.25 178 ILE A CA 1
ATOM 1442 C C . ILE A 1 178 ? 2.624 -9.997 3.646 1.00 93.25 178 ILE A C 1
ATOM 1444 O O . ILE A 1 178 ? 3.209 -10.790 4.365 1.00 93.25 178 ILE A O 1
ATOM 1448 N N . GLY A 1 179 ? 1.641 -10.378 2.817 1.00 93.12 179 GLY A N 1
ATOM 1449 C CA . GLY A 1 179 ? 1.115 -11.747 2.779 1.00 93.12 179 GLY A CA 1
ATOM 1450 C C . GLY A 1 179 ? 2.177 -12.772 2.386 1.00 93.12 179 GLY A C 1
ATOM 1451 O O . GLY A 1 179 ? 2.233 -13.849 2.957 1.00 93.12 179 GLY A O 1
ATOM 1452 N N . PHE A 1 180 ? 3.077 -12.401 1.472 1.00 92.69 180 PHE A N 1
ATOM 1453 C CA . PHE A 1 180 ? 4.224 -13.223 1.077 1.00 92.69 180 PHE A CA 1
ATOM 1454 C C . PHE A 1 180 ? 5.270 -13.421 2.195 1.00 92.69 180 PHE A C 1
ATOM 1456 O O . PHE A 1 180 ? 6.138 -14.274 2.061 1.00 92.69 180 PHE A O 1
ATOM 1463 N N . ARG A 1 181 ? 5.215 -12.624 3.269 1.00 92.50 181 ARG A N 1
ATOM 1464 C CA . ARG A 1 181 ? 6.190 -12.593 4.375 1.00 92.50 181 ARG A CA 1
ATOM 1465 C C . ARG A 1 181 ? 5.599 -12.993 5.731 1.00 92.50 181 ARG A C 1
ATOM 1467 O O . ARG A 1 181 ? 6.294 -12.907 6.745 1.00 92.50 181 ARG A O 1
ATOM 1474 N N . LEU A 1 182 ? 4.328 -13.400 5.760 1.00 91.81 182 LEU A N 1
ATOM 1475 C CA . LEU A 1 182 ? 3.686 -13.887 6.978 1.00 91.81 182 LEU A CA 1
ATOM 1476 C C . LEU A 1 182 ? 4.391 -15.159 7.463 1.00 91.81 182 LEU A C 1
ATOM 1478 O O . LEU A 1 182 ? 4.651 -16.063 6.673 1.00 91.81 182 LEU A O 1
ATOM 1482 N N . GLY A 1 183 ? 4.718 -15.208 8.754 1.00 85.88 183 GLY A N 1
ATOM 1483 C CA . GLY A 1 183 ? 5.385 -16.342 9.403 1.00 85.88 183 GLY A CA 1
ATOM 1484 C C . GLY A 1 183 ? 6.915 -16.339 9.300 1.00 85.88 183 GLY A C 1
ATOM 1485 O O . GLY A 1 183 ? 7.570 -16.960 10.131 1.00 85.88 183 GLY A O 1
ATOM 1486 N N . SER A 1 184 ? 7.506 -15.614 8.341 1.00 85.94 184 SER A N 1
ATOM 1487 C CA . SER A 1 184 ? 8.966 -15.510 8.207 1.00 85.94 184 SER A CA 1
ATOM 1488 C C . SER A 1 184 ? 9.528 -14.246 8.856 1.00 85.94 184 SER A C 1
ATOM 1490 O O . SER A 1 184 ? 10.301 -14.332 9.805 1.00 85.94 184 SER A O 1
ATOM 1492 N N . THR A 1 185 ? 9.146 -13.075 8.338 1.00 87.00 185 THR A N 1
ATOM 1493 C CA . THR A 1 185 ? 9.633 -11.767 8.811 1.00 87.00 185 THR A CA 1
ATOM 1494 C C . THR A 1 185 ? 8.525 -10.924 9.423 1.00 87.00 185 THR A C 1
ATOM 1496 O O . THR A 1 185 ? 8.816 -10.035 10.215 1.00 87.00 185 THR A O 1
ATOM 1499 N N . ARG A 1 186 ? 7.256 -11.187 9.076 1.00 88.31 186 ARG A N 1
ATOM 1500 C CA . ARG A 1 186 ? 6.099 -10.446 9.584 1.00 88.31 186 ARG A CA 1
ATOM 1501 C C . ARG A 1 186 ? 5.139 -11.371 10.326 1.00 88.31 186 ARG A C 1
ATOM 1503 O O . ARG A 1 186 ? 4.873 -12.490 9.886 1.00 88.31 186 ARG A O 1
ATOM 1510 N N . THR A 1 187 ? 4.580 -10.869 11.417 1.00 91.00 187 THR A N 1
ATOM 1511 C CA . THR A 1 187 ? 3.550 -11.537 12.219 1.00 91.00 187 THR A CA 1
ATOM 1512 C C . THR A 1 187 ? 2.138 -11.099 11.810 1.00 91.00 187 THR A C 1
ATOM 1514 O O . THR A 1 187 ? 1.949 -10.202 10.980 1.00 91.00 187 THR A O 1
ATOM 1517 N N . TRP A 1 188 ? 1.130 -11.777 12.362 1.00 92.44 188 TRP A N 1
ATOM 1518 C CA . TRP A 1 188 ? -0.285 -11.462 12.160 1.00 92.44 188 TRP A CA 1
ATOM 1519 C C . TRP A 1 188 ? -0.721 -10.247 12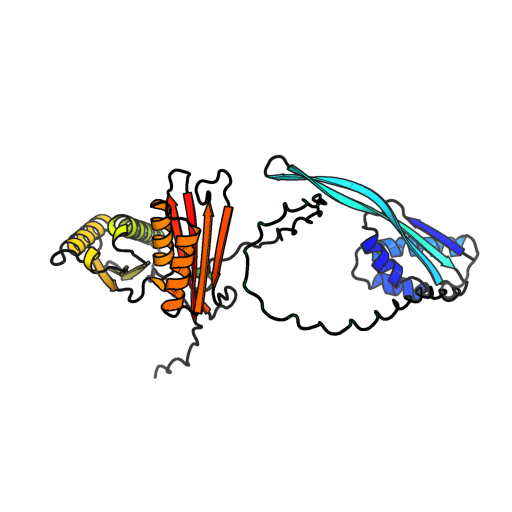.985 1.00 92.44 188 TRP A C 1
ATOM 1521 O O . TRP A 1 188 ? -0.322 -10.106 14.136 1.00 92.44 188 TRP A O 1
ATOM 1531 N N . ALA A 1 189 ? -1.609 -9.423 12.419 1.00 91.81 189 ALA A N 1
ATOM 1532 C CA . ALA A 1 189 ? -2.232 -8.292 13.120 1.00 91.81 189 ALA A CA 1
ATOM 1533 C C . ALA A 1 189 ? -3.432 -8.703 14.000 1.00 91.81 189 ALA A C 1
ATOM 1535 O O . ALA A 1 189 ? -3.897 -7.924 14.821 1.00 91.81 189 ALA A O 1
ATOM 1536 N N . SER A 1 190 ? -3.993 -9.898 13.813 1.00 93.56 190 SER A N 1
ATOM 1537 C CA . SER A 1 190 ? -4.962 -10.489 14.746 1.00 93.56 190 SER A CA 1
ATOM 1538 C C . SER A 1 190 ? -4.361 -11.798 15.248 1.00 93.56 190 SER A C 1
ATOM 1540 O O . SER A 1 190 ? -4.077 -12.680 14.437 1.00 93.56 190 SER A O 1
ATOM 1542 N N . ARG A 1 191 ? -4.137 -11.908 16.560 1.00 93.00 191 ARG A N 1
ATOM 1543 C CA . ARG A 1 191 ? -3.523 -13.073 17.214 1.00 93.00 191 ARG A CA 1
ATOM 1544 C C . ARG A 1 191 ? -4.501 -13.651 18.227 1.00 93.00 191 ARG A C 1
ATOM 1546 O O . ARG A 1 191 ? -4.576 -13.204 19.367 1.00 93.00 191 ARG A O 1
ATOM 1553 N N . TRP A 1 192 ? -5.288 -14.620 17.789 1.00 92.56 192 TRP A N 1
ATOM 1554 C CA . TRP A 1 192 ? -6.216 -15.358 18.637 1.00 92.56 192 TRP A CA 1
ATOM 1555 C C . TRP A 1 192 ? -6.615 -16.663 17.952 1.00 92.56 192 TRP A C 1
ATOM 1557 O O . TRP A 1 192 ? -6.462 -16.810 16.739 1.00 92.56 192 TRP A O 1
ATOM 1567 N N . PHE A 1 193 ? -7.122 -17.610 18.736 1.00 90.94 193 PHE A N 1
ATOM 1568 C CA . PHE A 1 193 ? -7.539 -18.926 18.265 1.00 90.94 193 PHE A CA 1
ATOM 1569 C C . PHE A 1 193 ? -9.013 -19.163 18.599 1.00 90.94 193 PHE A C 1
ATOM 1571 O O . PHE A 1 193 ? -9.467 -18.831 19.692 1.00 90.94 193 PHE A O 1
ATOM 1578 N N . ALA A 1 194 ? -9.766 -19.727 17.655 1.00 91.56 194 ALA A N 1
ATOM 1579 C CA . ALA A 1 194 ? -11.138 -20.169 17.876 1.00 91.56 194 ALA A CA 1
ATOM 1580 C C . ALA A 1 194 ? -11.465 -21.338 16.946 1.00 91.56 194 ALA A C 1
ATOM 1582 O O . ALA A 1 194 ? -11.115 -21.302 15.768 1.00 91.56 194 ALA A O 1
ATOM 1583 N N . THR A 1 195 ? -12.178 -22.339 17.462 1.00 91.00 195 THR A N 1
ATOM 1584 C CA . THR A 1 195 ? -12.540 -23.538 16.692 1.00 91.00 195 THR A CA 1
ATOM 1585 C C . THR A 1 195 ? -13.901 -23.390 16.008 1.00 91.00 195 THR A C 1
ATOM 1587 O O . THR A 1 195 ? -13.975 -23.440 14.786 1.00 91.00 195 THR A O 1
ATOM 1590 N N . LYS A 1 196 ? -14.981 -23.168 16.773 1.00 89.56 196 LYS A N 1
ATOM 1591 C CA . LYS A 1 196 ? -16.361 -23.090 16.242 1.00 89.56 196 LYS A CA 1
ATOM 1592 C C . LYS A 1 196 ? -16.788 -21.659 15.878 1.00 89.56 196 LYS A C 1
ATOM 1594 O O . LYS A 1 196 ? -17.366 -21.430 14.823 1.00 89.56 196 LYS A O 1
ATOM 1599 N N . ASP A 1 197 ? -16.417 -20.679 16.699 1.00 90.12 197 ASP A N 1
ATOM 1600 C CA . ASP A 1 197 ? -16.913 -19.294 16.606 1.00 90.12 197 ASP A CA 1
ATOM 1601 C C . ASP A 1 197 ? -16.077 -18.356 15.714 1.00 90.12 197 ASP A C 1
ATOM 1603 O O . ASP A 1 197 ? -16.239 -17.133 15.753 1.00 90.12 197 ASP A O 1
ATOM 1607 N N . TYR A 1 198 ? -15.181 -18.900 14.886 1.00 93.38 198 TYR A N 1
ATOM 1608 C CA . TYR A 1 198 ? -14.200 -18.107 14.139 1.00 93.38 198 TYR A CA 1
ATOM 1609 C C . TYR A 1 198 ? -14.841 -17.038 13.241 1.00 93.38 198 TYR A C 1
ATOM 1611 O O . TYR A 1 198 ? -14.440 -15.875 13.274 1.00 93.38 198 TYR A O 1
ATOM 1619 N N . ALA A 1 199 ? -15.871 -17.404 12.470 1.00 93.88 199 ALA A N 1
ATOM 1620 C CA . ALA A 1 199 ? -16.510 -16.491 11.521 1.00 93.88 199 ALA A CA 1
ATOM 1621 C C . ALA A 1 199 ? -17.133 -15.271 12.219 1.00 93.88 199 ALA A C 1
ATOM 1623 O O . ALA A 1 199 ? -16.943 -14.133 11.786 1.00 93.88 199 ALA A O 1
ATOM 1624 N N . ARG A 1 200 ? -17.828 -15.492 13.342 1.00 92.06 200 ARG A N 1
ATOM 1625 C CA . ARG A 1 200 ? -18.463 -14.426 14.128 1.00 92.06 200 ARG A CA 1
ATOM 1626 C C . ARG A 1 200 ? -17.422 -13.454 14.684 1.00 92.06 200 ARG A C 1
ATOM 1628 O O . ARG A 1 200 ? -17.579 -12.243 14.534 1.00 92.06 200 ARG A O 1
ATOM 1635 N N . LEU A 1 201 ? -16.346 -13.984 15.268 1.00 91.44 201 LEU A N 1
ATOM 1636 C CA . LEU A 1 201 ? -15.245 -13.189 15.821 1.00 91.44 201 LEU A CA 1
ATOM 1637 C C . LEU A 1 201 ? -14.490 -12.411 14.735 1.00 91.44 201 LEU A C 1
ATOM 1639 O O . LEU A 1 201 ? -14.137 -11.252 14.938 1.00 91.44 201 LEU A O 1
ATOM 1643 N N . LEU A 1 202 ? -14.307 -13.001 13.553 1.00 93.31 202 LEU A N 1
ATOM 1644 C CA . LEU A 1 202 ? -13.684 -12.326 12.417 1.00 93.31 202 LEU A CA 1
ATOM 1645 C C . LEU A 1 202 ? -14.532 -11.146 11.916 1.00 93.31 202 LEU A C 1
ATOM 1647 O O . LEU A 1 202 ? -14.000 -10.066 11.657 1.00 93.31 202 LEU A O 1
ATOM 1651 N N . HIS A 1 203 ? -15.851 -11.322 11.785 1.00 93.44 203 HIS A N 1
ATOM 1652 C CA . HIS A 1 203 ? -16.743 -10.228 11.389 1.00 93.44 203 HIS A CA 1
ATOM 1653 C C . HIS A 1 203 ? -16.747 -9.089 12.412 1.00 93.44 203 HIS A C 1
ATOM 1655 O O . HIS A 1 203 ? -16.793 -7.919 12.029 1.00 93.44 203 HIS A O 1
ATOM 1661 N N . GLU A 1 204 ? -16.677 -9.428 13.696 1.00 91.88 204 GLU A N 1
ATOM 1662 C CA . GLU A 1 204 ? -16.525 -8.472 14.790 1.00 91.88 204 GLU A CA 1
ATOM 1663 C C . GLU A 1 204 ? -15.201 -7.692 14.669 1.00 91.88 204 GLU A C 1
ATOM 1665 O O . GLU A 1 204 ? -15.227 -6.463 14.631 1.00 91.88 204 GLU A O 1
ATOM 1670 N N . ASP A 1 205 ? -14.064 -8.371 14.466 1.00 93.00 205 ASP A N 1
ATOM 1671 C CA . ASP A 1 205 ? -12.751 -7.736 14.246 1.00 93.00 205 ASP A CA 1
ATOM 1672 C C . ASP A 1 205 ? -12.758 -6.773 13.049 1.00 93.00 205 ASP A C 1
ATOM 1674 O O . ASP A 1 205 ? -12.231 -5.661 13.129 1.00 93.00 205 ASP A O 1
ATOM 1678 N N . VAL A 1 206 ? -13.359 -7.169 11.922 1.00 94.50 206 VAL A N 1
ATOM 1679 C CA . VAL A 1 206 ? -13.432 -6.319 10.721 1.00 94.50 206 VAL A CA 1
ATOM 1680 C C . VAL A 1 206 ? -14.257 -5.058 10.987 1.00 94.50 206 VAL A C 1
ATOM 1682 O O . VAL A 1 206 ? -13.875 -3.975 10.534 1.00 94.50 206 VAL A O 1
ATOM 1685 N N . LYS A 1 207 ? -15.363 -5.176 11.734 1.00 93.94 207 LYS A N 1
ATOM 1686 C CA . LYS A 1 207 ? -16.187 -4.028 12.142 1.00 93.94 207 LYS A CA 1
ATOM 1687 C C . LYS A 1 207 ? -15.412 -3.097 13.074 1.00 93.94 207 LYS A C 1
ATOM 1689 O O . LYS A 1 207 ? -15.409 -1.895 12.828 1.00 93.94 207 LYS A O 1
ATOM 1694 N N . ILE A 1 208 ? -14.711 -3.643 14.071 1.00 93.44 208 ILE A N 1
ATOM 1695 C CA . ILE A 1 208 ? -13.867 -2.881 15.005 1.00 93.44 208 ILE A CA 1
ATOM 1696 C C . ILE A 1 208 ? -12.782 -2.111 14.245 1.00 93.44 208 ILE A C 1
ATOM 1698 O O . ILE A 1 208 ? -12.648 -0.901 14.413 1.00 93.44 208 ILE A O 1
ATOM 1702 N N . ARG A 1 209 ? -12.044 -2.783 13.351 1.00 94.56 209 ARG A N 1
ATOM 1703 C CA . ARG A 1 209 ? -10.978 -2.153 12.551 1.00 94.56 209 ARG A CA 1
ATOM 1704 C C . ARG A 1 209 ? -11.511 -1.014 11.689 1.00 94.56 209 ARG A C 1
ATOM 1706 O O . ARG A 1 209 ? -10.881 0.037 11.625 1.00 94.56 209 ARG A O 1
ATOM 1713 N N . ARG A 1 210 ? -12.657 -1.221 11.030 1.00 94.25 210 ARG A N 1
ATOM 1714 C CA . ARG A 1 210 ? -13.302 -0.191 10.205 1.00 94.25 210 ARG A CA 1
ATOM 1715 C C . ARG A 1 210 ? -13.727 1.000 11.059 1.00 94.25 210 ARG A C 1
ATOM 1717 O O . ARG A 1 210 ? -13.370 2.120 10.730 1.00 94.25 210 ARG A O 1
ATOM 1724 N N . TYR A 1 211 ? -14.393 0.738 12.181 1.00 93.88 211 TYR A N 1
ATOM 1725 C CA . TYR A 1 211 ? -14.857 1.774 13.098 1.00 93.88 211 TYR A CA 1
ATOM 1726 C C . TYR A 1 211 ? -13.711 2.644 13.619 1.00 93.88 211 TYR A C 1
ATOM 1728 O O . TYR A 1 211 ? -13.737 3.857 13.458 1.00 93.88 211 TYR A O 1
ATOM 1736 N N . ILE A 1 212 ? -12.658 2.021 14.158 1.00 93.81 212 ILE A N 1
ATOM 1737 C CA . ILE A 1 212 ? -11.484 2.740 14.669 1.00 93.81 212 ILE A CA 1
ATOM 1738 C C . ILE A 1 212 ? -10.831 3.568 13.554 1.00 93.81 212 ILE A C 1
ATOM 1740 O O . ILE A 1 212 ? -10.452 4.716 13.775 1.00 93.81 212 ILE A O 1
ATOM 1744 N N . LYS A 1 213 ? -10.710 3.008 12.343 1.00 91.81 213 LYS A N 1
ATOM 1745 C CA . LYS A 1 213 ? -10.073 3.703 11.221 1.00 91.81 213 LYS A CA 1
ATOM 1746 C C . LYS A 1 213 ? -10.892 4.893 10.713 1.00 91.81 213 LYS A C 1
ATOM 1748 O O . LYS A 1 213 ? -10.286 5.899 10.345 1.00 91.81 213 LYS A O 1
ATOM 1753 N N . ASP A 1 214 ? -12.218 4.782 10.713 1.00 91.62 214 ASP A N 1
ATOM 1754 C CA . ASP A 1 214 ? -13.131 5.839 10.272 1.00 91.62 214 ASP A CA 1
ATOM 1755 C C . ASP A 1 214 ? -13.233 6.959 11.323 1.00 91.62 214 ASP A C 1
ATOM 1757 O O . ASP A 1 214 ? -13.066 8.130 10.980 1.00 91.62 214 ASP A O 1
ATOM 1761 N N . SER A 1 215 ? -13.410 6.616 12.605 1.00 89.81 215 SER A N 1
ATOM 1762 C CA . SER A 1 215 ? -13.543 7.595 13.697 1.00 89.81 215 SER A CA 1
ATOM 1763 C C . SER A 1 215 ? -12.249 8.374 13.957 1.00 89.81 215 SER A C 1
ATOM 1765 O O . SER A 1 215 ? -12.278 9.581 14.185 1.00 89.81 215 SER A O 1
ATOM 1767 N N . LEU A 1 216 ? -11.091 7.707 13.896 1.00 89.56 216 LEU A N 1
ATOM 1768 C CA . LEU A 1 216 ? -9.794 8.288 14.270 1.00 89.56 216 LEU A CA 1
ATOM 1769 C C . LEU A 1 216 ? -8.869 8.527 13.071 1.00 89.56 216 LEU A C 1
ATOM 1771 O O . LEU A 1 216 ? -7.641 8.530 13.207 1.00 89.56 216 LEU A O 1
ATOM 1775 N N . TYR A 1 217 ? -9.425 8.783 11.884 1.00 87.75 217 TYR A N 1
ATOM 1776 C CA . TYR A 1 217 ? -8.623 9.036 10.682 1.00 87.75 217 TYR A CA 1
ATOM 1777 C C . TYR A 1 217 ? -7.618 10.193 10.869 1.00 87.75 217 TYR A C 1
ATOM 1779 O O . TYR A 1 217 ? -6.494 10.148 10.367 1.00 87.75 217 TYR A O 1
ATOM 1787 N N . HIS A 1 218 ? -7.977 11.209 11.664 1.00 88.19 218 HIS A N 1
ATOM 1788 C CA . HIS A 1 218 ? -7.117 12.358 11.973 1.00 88.19 218 HIS A CA 1
ATOM 1789 C C . HIS A 1 218 ? -5.884 12.025 12.829 1.00 88.19 218 HIS A C 1
ATOM 1791 O O . HIS A 1 218 ? -4.872 12.735 12.742 1.00 88.19 218 HIS A O 1
ATOM 1797 N N . ALA A 1 219 ? -5.946 10.954 13.626 1.00 90.31 219 ALA A N 1
ATOM 1798 C CA . ALA A 1 219 ? -4.837 10.513 14.466 1.00 90.31 219 ALA A CA 1
ATOM 1799 C C . ALA A 1 219 ? -3.698 9.881 13.645 1.00 90.31 219 ALA A C 1
ATOM 1801 O O . ALA A 1 219 ? -2.547 9.907 14.072 1.00 90.31 219 ALA A O 1
ATOM 1802 N N . GLY A 1 220 ? -3.989 9.388 12.434 1.00 92.31 220 GLY A N 1
ATOM 1803 C CA . GLY A 1 220 ? -3.004 8.699 11.601 1.00 92.31 220 GLY A CA 1
ATOM 1804 C C . GLY A 1 220 ? -2.671 7.321 12.169 1.00 92.31 220 GLY A C 1
ATOM 1805 O O . GLY A 1 220 ? -1.584 7.099 12.697 1.00 92.31 220 GLY A O 1
ATOM 1806 N N . ILE A 1 221 ? -3.629 6.399 12.068 1.00 94.94 221 ILE A N 1
ATOM 1807 C CA . ILE A 1 221 ? -3.478 5.011 12.522 1.00 94.94 221 ILE A CA 1
ATOM 1808 C C . ILE A 1 221 ? -2.680 4.208 11.488 1.00 94.94 221 ILE A C 1
ATOM 1810 O O . ILE A 1 221 ? -3.126 4.072 10.348 1.00 94.94 221 ILE A O 1
ATOM 1814 N N . SER A 1 222 ? -1.547 3.634 11.887 1.00 94.00 222 SER A N 1
ATOM 1815 C CA . SER A 1 222 ? -0.737 2.750 11.036 1.00 94.00 222 SER A CA 1
ATOM 1816 C C . SER A 1 222 ? -1.340 1.344 10.980 1.00 94.00 222 SER A C 1
ATOM 1818 O O . SER A 1 222 ? -1.772 0.875 9.923 1.00 94.00 222 SER A O 1
ATOM 1820 N N . ARG A 1 223 ? -1.419 0.686 12.142 1.00 92.94 223 ARG A N 1
ATOM 1821 C CA . ARG A 1 223 ? -1.915 -0.683 12.298 1.00 92.94 223 ARG A CA 1
ATOM 1822 C C . ARG A 1 223 ? -2.734 -0.822 13.575 1.00 92.94 223 ARG A C 1
ATOM 1824 O O . ARG A 1 223 ? -2.610 -0.028 14.504 1.00 92.94 223 ARG A O 1
ATOM 1831 N N . ILE A 1 224 ? -3.586 -1.837 13.592 1.00 95.56 224 ILE A N 1
ATOM 1832 C CA . ILE A 1 224 ? -4.414 -2.190 14.744 1.00 95.56 224 ILE A CA 1
ATOM 1833 C C . ILE A 1 224 ? -4.128 -3.656 15.024 1.00 95.56 224 ILE A C 1
ATOM 1835 O O . ILE A 1 224 ? -4.400 -4.498 14.165 1.00 95.56 224 ILE A O 1
ATOM 1839 N N . ASP A 1 225 ? -3.585 -3.950 16.192 1.00 95.44 225 ASP A N 1
ATOM 1840 C CA . ASP A 1 225 ? -3.321 -5.313 16.620 1.00 95.44 225 ASP A CA 1
ATOM 1841 C C . ASP A 1 225 ? -4.443 -5.758 17.565 1.00 95.44 225 ASP A C 1
ATOM 1843 O O . ASP A 1 225 ? -4.836 -5.017 18.464 1.00 95.44 225 ASP A O 1
ATOM 1847 N N . ILE A 1 226 ? -5.029 -6.929 17.307 1.00 95.31 226 ILE A N 1
ATOM 1848 C CA . ILE A 1 226 ? -6.142 -7.469 18.098 1.00 95.31 226 ILE A CA 1
ATOM 1849 C C . ILE A 1 226 ? -5.723 -8.818 18.663 1.00 95.31 226 ILE A C 1
ATOM 1851 O O . ILE A 1 226 ? -5.495 -9.774 17.919 1.00 95.31 226 ILE A O 1
ATOM 1855 N N . GLU A 1 227 ? -5.676 -8.904 19.982 1.00 93.75 227 GLU A N 1
ATOM 1856 C CA . GLU A 1 227 ? -5.449 -10.138 20.721 1.00 93.75 227 GLU A CA 1
ATOM 1857 C C . GLU A 1 227 ? -6.722 -10.469 21.500 1.00 93.75 227 GLU A C 1
ATOM 1859 O O . GLU A 1 227 ? -7.340 -9.593 22.106 1.00 93.75 227 GLU A O 1
ATOM 1864 N N . ARG A 1 228 ? -7.166 -11.724 21.461 1.00 91.12 228 ARG A N 1
ATOM 1865 C CA . ARG A 1 228 ? -8.373 -12.158 22.180 1.00 91.12 228 ARG A CA 1
ATOM 1866 C C . ARG A 1 228 ? -8.037 -13.308 23.108 1.00 91.12 228 ARG A C 1
ATOM 1868 O O . ARG A 1 228 ? -7.377 -14.258 22.698 1.00 91.12 228 ARG A O 1
ATOM 1875 N N . SER A 1 229 ? -8.556 -13.224 24.326 1.00 87.88 229 SER A N 1
ATOM 1876 C CA . SER A 1 229 ? -8.525 -14.288 25.322 1.00 87.88 229 SER A CA 1
ATOM 1877 C C . SER A 1 229 ? -9.947 -14.516 25.819 1.00 87.88 229 SER A C 1
ATOM 1879 O O . SER A 1 229 ? -10.479 -13.709 26.578 1.00 87.88 229 SER A O 1
ATOM 1881 N N . ALA A 1 230 ? -10.588 -15.577 25.321 1.00 82.25 230 ALA A N 1
ATOM 1882 C CA . ALA A 1 230 ? -11.989 -15.917 25.586 1.00 82.25 230 ALA A CA 1
ATOM 1883 C C . ALA A 1 230 ? -12.943 -14.701 25.477 1.00 82.25 230 ALA A C 1
ATOM 1885 O O . ALA A 1 230 ? -13.271 -14.271 24.369 1.00 82.25 230 ALA A O 1
ATOM 1886 N N . ASN A 1 231 ? -13.360 -14.129 26.613 1.00 85.44 231 ASN A N 1
ATOM 1887 C CA . ASN A 1 231 ? -14.283 -12.989 26.692 1.00 85.44 231 ASN A CA 1
ATOM 1888 C C . ASN A 1 231 ? -13.618 -11.604 26.711 1.00 85.44 231 ASN A C 1
ATOM 1890 O O . ASN A 1 231 ? -14.322 -10.596 26.693 1.00 85.44 231 ASN A O 1
ATOM 1894 N N . ARG A 1 232 ? -12.286 -11.534 26.723 1.00 90.56 232 ARG A N 1
ATOM 1895 C CA . ARG A 1 232 ? -11.521 -10.283 26.755 1.00 90.56 232 ARG A CA 1
ATOM 1896 C C . ARG A 1 232 ? -10.834 -10.044 25.418 1.00 90.56 232 ARG A C 1
ATOM 1898 O O . ARG A 1 232 ? -10.230 -10.955 24.849 1.00 90.56 232 ARG A O 1
ATOM 1905 N N . ALA A 1 233 ? -10.900 -8.813 24.921 1.00 91.88 233 ALA A N 1
ATOM 1906 C CA . ALA A 1 233 ? -10.183 -8.387 23.723 1.00 91.88 233 ALA A CA 1
ATOM 1907 C C . ALA A 1 233 ? -9.210 -7.255 24.063 1.00 91.88 233 ALA A C 1
ATOM 1909 O O . ALA A 1 233 ? -9.607 -6.214 24.582 1.00 91.88 233 ALA A O 1
ATOM 1910 N N . ARG A 1 234 ? -7.930 -7.452 23.755 1.00 94.62 234 ARG A N 1
ATOM 1911 C CA . ARG A 1 234 ? -6.891 -6.430 23.836 1.00 94.62 234 ARG A CA 1
ATOM 1912 C C . ARG A 1 234 ? -6.675 -5.851 22.444 1.00 94.62 234 ARG A C 1
ATOM 1914 O O . ARG A 1 234 ? -6.328 -6.573 21.512 1.00 94.62 234 ARG A O 1
ATOM 1921 N N . ILE A 1 235 ? -6.908 -4.555 22.302 1.00 95.12 235 ILE A N 1
ATOM 1922 C CA . ILE A 1 235 ? -6.744 -3.823 21.048 1.00 95.12 235 ILE A CA 1
ATOM 1923 C C . ILE A 1 235 ? -5.578 -2.861 21.225 1.00 95.12 235 ILE A C 1
ATOM 1925 O O . ILE A 1 235 ? -5.678 -1.912 21.998 1.00 95.12 235 ILE A O 1
ATOM 1929 N N . THR A 1 236 ? -4.495 -3.087 20.492 1.00 95.94 236 THR A N 1
ATOM 1930 C CA . THR A 1 236 ? -3.335 -2.196 20.461 1.00 95.94 236 THR A CA 1
ATOM 1931 C C . THR A 1 236 ? -3.377 -1.353 19.191 1.00 95.94 236 THR A C 1
ATOM 1933 O O . THR A 1 236 ? -3.298 -1.870 18.075 1.00 95.94 236 THR A O 1
ATOM 1936 N N . ILE A 1 237 ? -3.528 -0.041 19.344 1.00 95.50 237 ILE A N 1
ATOM 1937 C CA . ILE A 1 237 ? -3.588 0.915 18.239 1.00 95.50 237 ILE A CA 1
ATOM 1938 C C . ILE A 1 237 ? -2.218 1.562 18.080 1.00 95.50 237 ILE A C 1
ATOM 1940 O O . ILE A 1 237 ? -1.755 2.264 18.974 1.00 95.50 237 ILE A O 1
ATOM 1944 N N . HIS A 1 238 ? -1.610 1.377 16.910 1.00 95.75 238 HIS A N 1
ATOM 1945 C CA . HIS A 1 238 ? -0.357 2.030 16.542 1.00 95.75 238 HIS A CA 1
ATOM 1946 C C . HIS A 1 238 ? -0.660 3.324 15.802 1.00 95.75 238 HIS A C 1
ATOM 1948 O O . HIS A 1 238 ? -1.263 3.306 14.721 1.00 95.75 238 HIS A O 1
ATOM 1954 N N . THR A 1 239 ? -0.248 4.452 16.367 1.00 95.62 239 THR A N 1
ATOM 1955 C CA . THR A 1 239 ? -0.612 5.783 15.869 1.00 95.62 239 THR A CA 1
ATOM 1956 C C . THR A 1 239 ? 0.589 6.714 15.772 1.00 95.62 239 THR A C 1
ATOM 1958 O O . THR A 1 239 ? 1.507 6.651 16.582 1.00 95.62 239 THR A O 1
ATOM 1961 N N . ALA A 1 240 ? 0.568 7.618 14.791 1.00 94.94 240 ALA A N 1
ATOM 1962 C CA . ALA A 1 240 ? 1.539 8.710 14.699 1.00 94.94 240 ALA A CA 1
ATOM 1963 C C . ALA A 1 240 ? 1.264 9.843 15.700 1.00 94.94 240 ALA A C 1
ATOM 1965 O O . ALA A 1 240 ? 2.134 10.671 15.946 1.00 94.94 240 ALA A O 1
ATOM 1966 N N . ARG A 1 241 ? 0.025 9.952 16.201 1.00 93.88 241 ARG A N 1
ATOM 1967 C CA . ARG A 1 241 ? -0.398 11.019 17.120 1.00 93.88 241 ARG A CA 1
ATOM 1968 C C . ARG A 1 241 ? -1.234 10.433 18.258 1.00 93.88 241 ARG A C 1
ATOM 1970 O O . ARG A 1 241 ? -2.466 10.455 18.173 1.00 93.88 241 ARG A O 1
ATOM 1977 N N . PRO A 1 242 ? -0.602 9.929 19.331 1.00 94.50 242 PRO A N 1
ATOM 1978 C CA . PRO A 1 242 ? -1.324 9.357 20.468 1.00 94.50 242 PRO A CA 1
ATOM 1979 C C . PRO A 1 242 ? -2.183 10.393 21.200 1.00 94.50 242 PRO A C 1
ATOM 1981 O O . PRO A 1 242 ? -3.298 10.078 21.604 1.00 94.50 242 PRO A O 1
ATOM 1984 N N . GLY A 1 243 ? -1.740 11.654 21.275 1.00 92.56 243 GLY A N 1
ATOM 1985 C CA . GLY A 1 243 ? -2.463 12.711 21.994 1.00 92.56 243 GLY A CA 1
ATOM 1986 C C . GLY A 1 243 ? -3.891 12.970 21.496 1.00 92.56 243 GLY A C 1
ATOM 1987 O O . GLY A 1 243 ? -4.765 13.289 22.296 1.00 92.56 243 GLY A O 1
ATOM 1988 N N . ILE A 1 244 ? -4.159 12.776 20.198 1.00 92.00 244 ILE A N 1
ATOM 1989 C CA . ILE A 1 244 ? -5.515 12.927 19.637 1.00 92.00 244 ILE A CA 1
ATOM 1990 C C . ILE A 1 244 ? -6.430 11.790 20.109 1.00 92.00 244 ILE A C 1
ATOM 1992 O O . ILE A 1 244 ? -7.606 12.027 20.354 1.00 92.00 244 ILE A O 1
ATOM 1996 N N . ILE A 1 245 ? -5.890 10.576 20.252 1.00 91.81 245 ILE A N 1
ATOM 1997 C CA . ILE A 1 245 ? -6.650 9.404 20.706 1.00 91.81 245 ILE A CA 1
ATOM 1998 C C . ILE A 1 245 ? -6.899 9.485 22.215 1.00 91.81 245 ILE A C 1
ATOM 2000 O O . ILE A 1 245 ? -7.996 9.170 22.653 1.00 91.81 245 ILE A O 1
ATOM 2004 N N . ILE A 1 246 ? -5.908 9.942 22.992 1.00 92.56 246 ILE A N 1
ATOM 2005 C CA . ILE A 1 246 ? -6.018 10.125 24.449 1.00 92.56 246 ILE A CA 1
ATOM 2006 C C . ILE A 1 246 ? -7.047 11.217 24.789 1.00 92.56 246 ILE A C 1
ATOM 2008 O O . ILE A 1 246 ? -7.909 11.037 25.652 1.00 92.56 246 ILE A O 1
ATOM 2012 N N . GLY A 1 247 ? -6.989 12.347 24.081 1.00 90.12 247 GLY A N 1
ATOM 2013 C CA . GLY A 1 247 ? -7.857 13.492 24.329 1.00 90.12 247 GLY A CA 1
ATOM 2014 C C . GLY A 1 247 ? -7.548 14.206 25.651 1.00 90.12 247 GLY A C 1
ATOM 2015 O O . GLY A 1 247 ? -6.529 13.980 26.305 1.00 90.12 247 GLY A O 1
ATOM 2016 N N . ARG A 1 248 ? -8.437 15.116 26.062 1.00 92.75 248 ARG A N 1
ATOM 2017 C CA . ARG A 1 248 ? -8.282 15.868 27.320 1.00 92.75 248 ARG A CA 1
ATOM 2018 C C . ARG A 1 248 ? -8.578 14.946 28.506 1.00 92.75 248 ARG A C 1
ATOM 2020 O O . ARG A 1 248 ? -9.695 14.450 28.610 1.00 92.75 248 ARG A O 1
ATOM 2027 N N . LYS A 1 249 ? -7.591 14.735 29.387 1.00 91.06 249 LYS A N 1
ATOM 2028 C CA . LYS A 1 249 ? -7.688 13.866 30.581 1.00 91.06 249 LYS A CA 1
ATOM 2029 C C . LYS A 1 249 ? -8.142 12.419 30.287 1.00 91.06 249 LYS A C 1
ATOM 2031 O O . LYS A 1 249 ? -8.755 11.800 31.141 1.00 91.06 249 LYS A O 1
ATOM 2036 N N . GLY A 1 250 ? -7.880 11.885 29.090 1.00 91.00 250 GLY A N 1
ATOM 2037 C CA . GLY A 1 250 ? -8.271 10.509 28.740 1.00 91.00 250 GLY A CA 1
ATOM 2038 C C . GLY A 1 250 ? -9.733 10.327 28.306 1.00 91.00 250 GLY A C 1
ATOM 2039 O O . GLY A 1 250 ? -10.127 9.212 27.970 1.00 91.00 250 GLY A O 1
ATOM 2040 N N . ALA A 1 251 ? -10.530 11.401 28.252 1.00 93.62 251 ALA A N 1
ATOM 2041 C CA . ALA A 1 251 ? -11.969 11.310 27.994 1.00 93.62 251 ALA A CA 1
ATOM 2042 C C . ALA A 1 251 ? -12.320 10.660 26.643 1.00 93.62 251 ALA A C 1
ATOM 2044 O O . ALA A 1 251 ? -13.350 10.001 26.519 1.00 93.62 251 ALA A O 1
ATOM 2045 N N . GLU A 1 252 ? -11.487 10.838 25.615 1.00 91.88 252 GLU A N 1
ATOM 2046 C CA . GLU A 1 252 ? -11.769 10.287 24.284 1.00 91.88 252 GLU A CA 1
ATOM 2047 C C . GLU A 1 252 ? -11.502 8.774 24.222 1.00 91.88 252 GLU A C 1
ATOM 2049 O O . GLU A 1 252 ? -12.238 8.035 23.569 1.00 91.88 252 GLU A O 1
ATOM 2054 N N . VAL A 1 253 ? -10.515 8.285 24.980 1.00 93.19 253 VAL A N 1
ATOM 2055 C CA . VAL A 1 253 ? -10.223 6.845 25.107 1.00 93.19 253 VAL A CA 1
ATOM 2056 C C . VAL A 1 253 ? -11.341 6.130 25.837 1.00 93.19 253 VAL A C 1
ATOM 2058 O O . VAL A 1 253 ? -11.739 5.043 25.423 1.00 93.19 253 VAL A O 1
ATOM 2061 N N . GLU A 1 254 ? -11.862 6.736 26.902 1.00 93.25 254 GLU A N 1
ATOM 2062 C CA . GLU A 1 254 ? -12.985 6.178 27.654 1.00 93.25 254 GLU A CA 1
ATOM 2063 C C . GLU A 1 254 ? -14.245 6.092 26.793 1.00 93.25 254 GLU A C 1
ATOM 2065 O O . GLU A 1 254 ? -14.894 5.046 26.762 1.00 93.25 254 GLU A O 1
ATOM 2070 N N . LYS A 1 255 ? -14.545 7.136 26.011 1.00 93.44 255 LYS A N 1
ATOM 2071 C CA . LYS A 1 255 ? -15.643 7.101 25.034 1.00 93.44 255 LYS A CA 1
ATOM 2072 C C . LYS A 1 255 ? -15.458 5.987 24.011 1.00 93.44 255 LYS A C 1
ATOM 2074 O O . LYS A 1 255 ? -16.360 5.172 23.838 1.00 93.44 255 LYS A O 1
ATOM 2079 N N . LEU A 1 256 ? -14.281 5.901 23.388 1.00 93.06 256 LEU A N 1
ATOM 2080 C CA . LEU A 1 256 ? -13.987 4.864 22.399 1.00 93.06 256 LEU A CA 1
ATOM 2081 C C . LEU A 1 256 ? -14.106 3.459 23.003 1.00 93.06 256 LEU A C 1
ATOM 2083 O O . LEU A 1 256 ? -14.652 2.555 22.371 1.00 93.06 256 LEU A O 1
ATOM 2087 N N . LYS A 1 257 ? -13.625 3.269 24.236 1.00 93.44 257 LYS A N 1
ATOM 2088 C CA . LYS A 1 257 ? -13.757 2.009 24.972 1.00 93.44 257 LYS A CA 1
ATOM 2089 C C . LYS A 1 257 ? -15.229 1.650 25.179 1.00 93.44 257 LYS A C 1
ATOM 2091 O O . LYS A 1 257 ? -15.614 0.535 24.832 1.00 93.44 257 LYS A O 1
ATOM 2096 N N . ASN A 1 258 ? -16.045 2.586 25.663 1.00 93.50 258 ASN A N 1
ATOM 2097 C CA . ASN A 1 258 ? -17.472 2.367 25.912 1.00 93.50 258 ASN A CA 1
ATOM 2098 C C . ASN A 1 258 ? -18.236 2.046 24.616 1.00 93.50 258 ASN A C 1
ATOM 2100 O O . ASN A 1 258 ? -19.038 1.114 24.579 1.00 93.50 258 ASN A O 1
ATOM 2104 N N . GLU A 1 259 ? -17.947 2.752 23.521 1.00 92.75 259 GLU A N 1
ATOM 2105 C CA . GLU A 1 259 ? -18.557 2.501 22.209 1.00 92.75 259 GLU A CA 1
ATOM 2106 C C . GLU A 1 259 ? -18.177 1.131 21.637 1.00 92.75 259 GLU A C 1
ATOM 2108 O O . GLU A 1 259 ? -19.018 0.419 21.077 1.00 92.75 259 GLU A O 1
ATOM 2113 N N . LEU A 1 260 ? -16.908 0.738 21.775 1.00 92.38 260 LEU A N 1
ATOM 2114 C CA . LEU A 1 260 ? -16.445 -0.576 21.346 1.00 92.38 260 LEU A CA 1
ATOM 2115 C C . LEU A 1 260 ? -17.059 -1.686 22.211 1.00 92.38 260 LEU A C 1
ATOM 2117 O O . LEU A 1 260 ? -17.458 -2.719 21.667 1.00 92.38 260 LEU A O 1
ATOM 2121 N N . GLN A 1 261 ? -17.190 -1.473 23.525 1.00 92.06 261 GLN A N 1
ATOM 2122 C CA . GLN A 1 261 ? -17.852 -2.411 24.437 1.00 92.06 261 GLN A CA 1
ATOM 2123 C C . GLN A 1 261 ? -19.334 -2.574 24.089 1.00 92.06 261 GLN A C 1
ATOM 2125 O O . GLN A 1 261 ? -19.790 -3.706 23.954 1.00 92.06 261 GLN A O 1
ATOM 2130 N N . ALA A 1 262 ? -20.060 -1.482 23.833 1.00 90.62 262 ALA A N 1
ATOM 2131 C CA . ALA A 1 262 ? -21.474 -1.522 23.453 1.00 90.62 262 ALA A CA 1
ATOM 2132 C C . ALA A 1 262 ? -21.727 -2.319 22.158 1.00 90.62 262 ALA A C 1
ATOM 2134 O O . ALA A 1 262 ? -22.729 -3.017 22.037 1.00 90.62 262 ALA A O 1
ATOM 2135 N N . ARG A 1 263 ? -20.805 -2.258 21.186 1.00 86.88 263 ARG A N 1
ATOM 2136 C CA . ARG A 1 263 ? -20.918 -2.999 19.913 1.00 86.88 263 ARG A CA 1
ATOM 2137 C C . ARG A 1 263 ? -20.559 -4.482 20.018 1.00 86.88 263 ARG A C 1
ATOM 2139 O O . ARG A 1 263 ? -21.032 -5.272 19.204 1.00 86.88 263 ARG A O 1
ATOM 2146 N N . THR A 1 264 ? -19.674 -4.827 20.947 1.00 84.94 264 THR A N 1
ATOM 2147 C CA . THR A 1 264 ? -19.031 -6.150 21.043 1.00 84.94 264 THR A CA 1
ATOM 2148 C C . THR A 1 264 ? -19.666 -6.999 22.154 1.00 84.94 264 THR A C 1
ATOM 2150 O O . THR A 1 264 ? -19.649 -8.226 22.090 1.00 84.94 264 THR A O 1
ATOM 2153 N N . GLY A 1 265 ? -20.223 -6.362 23.191 1.00 85.12 265 GLY A N 1
ATOM 2154 C CA . GLY A 1 265 ? -20.742 -7.034 24.387 1.00 85.12 265 GLY A CA 1
ATOM 2155 C C . GLY A 1 265 ? -19.661 -7.746 25.210 1.00 85.12 265 GLY A C 1
ATOM 2156 O O . GLY A 1 265 ? -19.972 -8.657 25.969 1.00 85.12 265 GLY A O 1
ATOM 2157 N N . LYS A 1 266 ? -18.385 -7.379 25.025 1.00 86.62 266 LYS A N 1
ATOM 2158 C CA . LYS A 1 266 ? -17.207 -8.001 25.654 1.00 86.62 266 LYS A CA 1
ATOM 2159 C C . LYS A 1 266 ? -16.345 -6.954 26.337 1.00 86.62 266 LYS A C 1
ATOM 2161 O O . LYS A 1 266 ? -16.377 -5.779 25.976 1.00 86.62 266 LYS A O 1
ATOM 2166 N N . GLU A 1 267 ? -15.519 -7.396 27.277 1.00 90.00 267 GLU A N 1
ATOM 2167 C CA . GLU A 1 267 ? -14.538 -6.534 27.929 1.00 90.00 267 GLU A CA 1
ATOM 2168 C C . GLU A 1 267 ? -13.389 -6.209 26.968 1.00 90.00 267 GLU A C 1
ATOM 2170 O O . GLU A 1 267 ? -12.711 -7.104 26.455 1.00 90.00 267 GLU A O 1
ATOM 2175 N N . ILE A 1 268 ? -13.167 -4.915 26.722 1.00 93.25 268 ILE A N 1
ATOM 2176 C CA . ILE A 1 268 ? -12.135 -4.427 25.807 1.00 93.25 268 ILE A CA 1
ATOM 2177 C C . ILE A 1 268 ? -11.089 -3.638 26.586 1.00 93.25 268 ILE A C 1
ATOM 2179 O O . ILE A 1 268 ? -11.409 -2.680 27.293 1.00 93.25 268 ILE A O 1
ATOM 2183 N N . TYR A 1 269 ? -9.829 -4.023 26.401 1.00 93.00 269 TYR A N 1
ATOM 2184 C CA . TYR A 1 269 ? -8.657 -3.292 26.863 1.00 93.00 269 TYR A CA 1
ATOM 2185 C C . TYR A 1 269 ? -8.013 -2.596 25.673 1.00 93.00 269 TYR A C 1
ATOM 2187 O O . TYR A 1 269 ? -7.645 -3.247 24.695 1.00 93.00 269 TYR A O 1
ATOM 2195 N N . LEU A 1 270 ? -7.878 -1.276 25.753 1.00 94.06 270 LEU A N 1
ATOM 2196 C CA . LEU A 1 270 ? -7.322 -0.468 24.679 1.00 94.06 270 LEU A CA 1
ATOM 2197 C C . LEU A 1 270 ? -5.909 -0.020 25.058 1.00 94.06 270 LEU A C 1
ATOM 2199 O O . LEU A 1 270 ? -5.718 0.607 26.095 1.00 94.06 270 LEU A O 1
ATOM 2203 N N . ASN A 1 271 ? -4.930 -0.370 24.227 1.00 95.12 271 ASN A N 1
ATOM 2204 C CA . ASN A 1 271 ? -3.538 0.047 24.350 1.00 95.12 271 ASN A CA 1
ATOM 2205 C C . ASN A 1 271 ? -3.190 0.984 23.189 1.00 95.12 271 ASN A C 1
ATOM 2207 O O . ASN A 1 271 ? -3.582 0.729 22.049 1.00 95.12 271 ASN A O 1
ATOM 2211 N N . ILE A 1 272 ? -2.469 2.065 23.466 1.00 94.94 272 ILE A N 1
ATOM 2212 C CA . ILE A 1 272 ? -2.084 3.055 22.456 1.00 94.94 272 ILE A CA 1
ATOM 2213 C C . ILE A 1 272 ? -0.567 3.065 22.400 1.00 94.94 272 ILE A C 1
ATOM 2215 O O . ILE A 1 272 ? 0.088 3.437 23.368 1.00 94.94 272 ILE A O 1
ATOM 2219 N N . GLU A 1 273 ? -0.025 2.660 21.258 1.00 95.06 273 GLU A N 1
ATOM 2220 C CA . GLU A 1 273 ? 1.410 2.643 21.004 1.00 95.06 273 GLU A CA 1
ATOM 2221 C C . GLU A 1 273 ? 1.769 3.722 19.983 1.00 95.06 273 GLU A C 1
ATOM 2223 O O . GLU A 1 273 ? 1.110 3.897 18.949 1.00 95.06 273 GLU A O 1
ATOM 2228 N N . GLU A 1 274 ? 2.815 4.481 20.294 1.00 95.19 274 GLU A N 1
ATOM 2229 C CA . GLU A 1 274 ? 3.303 5.552 19.439 1.00 95.19 274 GLU A CA 1
ATOM 2230 C C . GLU A 1 274 ? 4.242 5.016 18.355 1.00 95.19 274 GLU A C 1
ATOM 2232 O O . GLU A 1 274 ? 5.167 4.242 18.604 1.00 95.19 274 GLU A O 1
ATOM 2237 N N . VAL A 1 275 ? 4.029 5.477 17.123 1.00 94.75 275 VAL A N 1
ATOM 2238 C CA . VAL A 1 275 ? 4.949 5.255 16.010 1.00 94.75 275 VAL A CA 1
ATOM 2239 C C . VAL A 1 275 ? 5.975 6.384 15.988 1.00 94.75 275 VAL A C 1
ATOM 2241 O O . VAL A 1 275 ? 5.694 7.467 15.479 1.00 94.75 275 VAL A O 1
ATOM 2244 N N . MET A 1 276 ? 7.187 6.096 16.468 1.00 91.19 276 MET A N 1
ATOM 2245 C CA . MET A 1 276 ? 8.283 7.074 16.582 1.00 91.19 276 MET A CA 1
ATOM 2246 C C . MET A 1 276 ? 8.631 7.786 15.262 1.00 91.19 276 MET A C 1
ATOM 2248 O O . MET A 1 276 ? 8.921 8.977 15.252 1.00 91.19 276 MET A O 1
ATOM 2252 N N . HIS A 1 277 ? 8.606 7.064 14.136 1.00 93.88 277 HIS A N 1
ATOM 2253 C CA . HIS A 1 277 ? 8.981 7.591 12.817 1.00 93.88 277 HIS A CA 1
ATOM 2254 C C . HIS A 1 277 ? 7.883 7.315 11.772 1.00 93.88 277 HIS A C 1
ATOM 2256 O O . HIS A 1 277 ? 7.944 6.301 11.064 1.00 93.88 277 HIS A O 1
ATOM 2262 N N . PRO A 1 278 ? 6.877 8.200 11.636 1.00 94.94 278 PRO A N 1
ATOM 2263 C CA . PRO A 1 278 ? 5.759 8.035 10.701 1.00 94.94 278 PRO A CA 1
ATOM 2264 C C . PRO A 1 278 ? 6.171 7.912 9.228 1.00 94.94 278 PRO A C 1
ATOM 2266 O O . PRO A 1 278 ? 5.474 7.289 8.432 1.00 94.94 278 PRO A O 1
ATOM 2269 N N . GLU A 1 279 ? 7.300 8.502 8.836 1.00 94.12 279 GLU A N 1
ATOM 2270 C CA . GLU A 1 279 ? 7.815 8.470 7.464 1.00 94.12 279 GLU A CA 1
ATOM 2271 C C . GLU A 1 279 ? 8.396 7.110 7.058 1.00 94.12 279 GLU A C 1
ATOM 2273 O O . GLU A 1 279 ? 8.536 6.844 5.862 1.00 94.12 279 GLU A O 1
ATOM 2278 N N . LEU A 1 280 ? 8.741 6.258 8.028 1.00 94.81 280 LEU A N 1
ATOM 2279 C CA . LEU A 1 280 ? 9.182 4.883 7.782 1.00 94.81 280 LEU A CA 1
ATOM 2280 C C . LEU A 1 280 ? 8.004 3.906 7.688 1.00 94.81 280 LEU A C 1
ATOM 2282 O O . LEU A 1 280 ? 8.183 2.766 7.258 1.00 94.81 280 LEU A O 1
ATOM 2286 N N . ASP A 1 281 ? 6.804 4.333 8.074 1.00 95.94 281 ASP A N 1
ATOM 2287 C CA . ASP A 1 281 ? 5.592 3.531 7.990 1.00 95.94 281 ASP A CA 1
ATOM 2288 C C . ASP A 1 281 ? 4.900 3.709 6.633 1.00 95.94 281 ASP A C 1
ATOM 2290 O O . ASP A 1 281 ? 4.537 4.813 6.212 1.00 95.94 281 ASP A O 1
ATOM 2294 N N . ALA A 1 282 ? 4.704 2.605 5.916 1.00 96.81 282 ALA A N 1
ATOM 2295 C CA . ALA A 1 282 ? 4.205 2.672 4.551 1.00 96.81 282 ALA A CA 1
ATOM 2296 C C . ALA A 1 282 ? 2.733 3.106 4.479 1.00 96.81 282 ALA A C 1
ATOM 2298 O O . ALA A 1 282 ? 2.344 3.755 3.500 1.00 96.81 282 ALA A O 1
ATOM 2299 N N . GLN A 1 283 ? 1.918 2.769 5.484 1.00 95.94 283 GLN A N 1
ATOM 2300 C CA . GLN A 1 283 ? 0.500 3.123 5.514 1.00 95.94 283 GLN A CA 1
ATOM 2301 C C . GLN A 1 283 ? 0.325 4.621 5.776 1.00 95.94 283 GLN A C 1
ATOM 2303 O O . GLN A 1 283 ? -0.397 5.295 5.035 1.00 95.94 283 GLN A O 1
ATOM 2308 N N . LEU A 1 284 ? 1.062 5.166 6.745 1.00 96.25 284 LEU A N 1
ATOM 2309 C CA . LEU A 1 284 ? 1.027 6.594 7.074 1.00 96.25 284 LEU A CA 1
ATOM 2310 C C . LEU A 1 284 ? 1.547 7.463 5.924 1.00 96.25 284 LEU A C 1
ATOM 2312 O O . LEU A 1 284 ? 0.951 8.493 5.589 1.00 96.25 284 LEU A O 1
ATOM 2316 N N . VAL A 1 285 ? 2.611 7.025 5.244 1.00 96.94 285 VAL A N 1
ATOM 2317 C CA . VAL A 1 285 ? 3.110 7.703 4.040 1.00 96.94 285 VAL A CA 1
ATOM 2318 C C . VAL A 1 285 ? 2.077 7.665 2.910 1.00 96.94 285 VAL A C 1
ATOM 2320 O O . VAL A 1 285 ? 1.879 8.676 2.226 1.00 96.94 285 VAL A O 1
ATOM 2323 N N . ALA A 1 286 ? 1.389 6.536 2.706 1.00 97.25 286 ALA A N 1
ATOM 2324 C CA . ALA A 1 286 ? 0.350 6.420 1.684 1.00 97.25 286 ALA A CA 1
ATOM 2325 C C . ALA A 1 286 ? -0.819 7.383 1.950 1.00 97.25 286 ALA A C 1
ATOM 2327 O O . ALA A 1 286 ? -1.257 8.080 1.030 1.00 97.25 286 ALA A O 1
ATOM 2328 N N . GLU A 1 287 ? -1.277 7.471 3.199 1.00 95.69 287 GLU A N 1
ATOM 2329 C CA . GLU A 1 287 ? -2.361 8.365 3.624 1.00 95.69 287 GLU A CA 1
ATOM 2330 C C . GLU A 1 287 ? -1.973 9.838 3.522 1.00 95.69 287 GLU A C 1
ATOM 2332 O O . GLU A 1 287 ? -2.745 10.644 3.002 1.00 95.69 287 GLU A O 1
ATOM 2337 N N . ASN A 1 288 ? -0.748 10.197 3.907 1.00 95.94 288 ASN A N 1
ATOM 2338 C CA . ASN A 1 288 ? -0.242 11.558 3.752 1.00 95.94 288 ASN A CA 1
ATOM 2339 C C . ASN A 1 288 ? -0.204 11.979 2.272 1.00 95.94 288 ASN A C 1
ATOM 2341 O O . ASN A 1 288 ? -0.685 13.054 1.907 1.00 95.94 288 ASN A O 1
ATOM 2345 N N . VAL A 1 289 ? 0.295 11.113 1.382 1.00 96.88 289 VAL A N 1
ATOM 2346 C CA . VAL A 1 289 ? 0.270 11.387 -0.064 1.00 96.88 289 VAL A CA 1
ATOM 2347 C C . VAL A 1 289 ? -1.172 11.478 -0.575 1.00 96.88 289 VAL A C 1
ATOM 2349 O O . VAL A 1 289 ? -1.477 12.381 -1.355 1.00 96.88 289 VAL A O 1
ATOM 2352 N N . ALA A 1 290 ? -2.078 10.607 -0.125 1.00 96.44 290 ALA A N 1
ATOM 2353 C CA . ALA A 1 290 ? -3.488 10.651 -0.512 1.00 96.44 290 ALA A CA 1
ATOM 2354 C C . ALA A 1 290 ? -4.176 11.961 -0.085 1.00 96.44 290 ALA A C 1
ATOM 2356 O O . ALA A 1 290 ? -4.881 12.566 -0.899 1.00 96.44 290 ALA A O 1
ATOM 2357 N N . LEU A 1 291 ? -3.908 12.437 1.135 1.00 95.12 291 LEU A N 1
ATOM 2358 C CA . LEU A 1 291 ? -4.376 13.721 1.661 1.00 95.12 291 LEU A CA 1
ATOM 2359 C C . LEU A 1 291 ? -3.824 14.906 0.855 1.00 95.12 291 LEU A C 1
ATOM 2361 O O . LEU A 1 291 ? -4.558 15.835 0.520 1.00 95.12 291 LEU A O 1
ATOM 2365 N N . GLN A 1 292 ? -2.540 14.881 0.487 1.00 95.62 292 GLN A N 1
ATOM 2366 C CA . GLN A 1 292 ? -1.943 15.931 -0.349 1.00 95.62 292 GLN A CA 1
ATOM 2367 C C . GLN A 1 292 ? -2.580 15.988 -1.744 1.00 95.62 292 GLN A C 1
ATOM 2369 O O . GLN A 1 292 ? -2.793 17.075 -2.285 1.00 95.62 292 GLN A O 1
ATOM 2374 N N . LEU A 1 293 ? -2.921 14.833 -2.319 1.00 95.06 293 LEU A N 1
ATOM 2375 C CA . LEU A 1 293 ? -3.625 14.758 -3.600 1.00 95.06 293 LEU A CA 1
ATOM 2376 C C . LEU A 1 293 ? -5.061 15.297 -3.506 1.00 95.06 293 LEU A C 1
ATOM 2378 O O . LEU A 1 293 ? -5.498 15.981 -4.431 1.00 95.06 293 LEU A O 1
ATOM 2382 N N . GLN A 1 294 ? -5.763 15.065 -2.389 1.00 94.25 294 GLN A N 1
ATOM 2383 C CA . GLN A 1 294 ? -7.082 15.665 -2.129 1.00 94.25 294 GLN A CA 1
ATOM 2384 C C . GLN A 1 294 ? -6.997 17.190 -2.044 1.00 94.25 294 GLN A C 1
ATOM 2386 O O . GLN A 1 294 ? -7.799 17.892 -2.656 1.00 94.25 294 GLN A O 1
ATOM 2391 N N . LYS A 1 295 ? -5.951 17.709 -1.390 1.00 94.62 295 LYS A N 1
ATOM 2392 C CA . LYS A 1 295 ? -5.639 19.147 -1.310 1.00 94.62 295 LYS A CA 1
ATOM 2393 C C . LYS A 1 295 ? -5.111 19.750 -2.624 1.00 94.62 295 LYS A C 1
ATOM 2395 O O . LYS A 1 295 ? -4.573 20.852 -2.618 1.00 94.62 295 LYS A O 1
ATOM 2400 N N . ARG A 1 296 ? -5.237 19.040 -3.754 1.00 92.38 296 ARG A N 1
ATOM 2401 C CA . ARG A 1 296 ? -4.824 19.474 -5.103 1.00 92.38 296 ARG A CA 1
ATOM 2402 C C . ARG A 1 296 ? -3.334 19.817 -5.235 1.00 92.38 296 ARG A C 1
ATOM 2404 O O . ARG A 1 296 ? -2.935 20.521 -6.163 1.00 92.38 296 ARG A O 1
ATOM 2411 N N . VAL A 1 297 ? -2.479 19.280 -4.362 1.00 95.25 297 VAL A N 1
ATOM 2412 C CA . VAL A 1 297 ? -1.025 19.415 -4.508 1.00 95.25 297 VAL A CA 1
ATOM 2413 C C . VAL A 1 297 ? -0.572 18.638 -5.745 1.00 95.25 297 VAL A C 1
ATOM 2415 O O . VAL A 1 297 ? -1.046 17.536 -6.028 1.00 95.25 297 VAL A O 1
ATOM 2418 N N . ALA A 1 298 ? 0.392 19.188 -6.486 1.00 94.75 298 ALA A N 1
ATOM 2419 C CA . ALA A 1 298 ? 0.972 18.507 -7.636 1.00 94.75 298 ALA A CA 1
ATOM 2420 C C . ALA A 1 298 ? 1.494 17.110 -7.246 1.00 94.75 298 ALA A C 1
ATOM 2422 O O . ALA A 1 298 ? 2.424 16.978 -6.449 1.00 94.75 298 ALA A O 1
ATOM 2423 N N . PHE A 1 299 ? 0.938 16.061 -7.862 1.00 94.56 299 PHE A N 1
ATOM 2424 C CA . PHE A 1 299 ? 1.214 14.663 -7.504 1.00 94.56 299 PHE A CA 1
ATOM 2425 C C . PHE A 1 299 ? 2.709 14.295 -7.546 1.00 94.56 299 PHE A C 1
ATOM 2427 O O . PHE A 1 299 ? 3.184 13.524 -6.715 1.00 94.56 299 PHE A O 1
ATOM 2434 N N . ARG A 1 300 ? 3.481 14.884 -8.473 1.00 94.81 300 ARG A N 1
ATOM 2435 C CA . ARG A 1 300 ? 4.942 14.700 -8.539 1.00 94.81 300 ARG A CA 1
ATOM 2436 C C . ARG A 1 300 ? 5.657 15.285 -7.326 1.00 94.81 300 ARG A C 1
ATOM 2438 O O . ARG A 1 300 ? 6.594 14.671 -6.830 1.00 94.81 300 ARG A O 1
ATOM 2445 N N . ARG A 1 301 ? 5.222 16.461 -6.862 1.00 95.81 301 ARG A N 1
ATOM 2446 C CA . ARG A 1 301 ? 5.783 17.128 -5.681 1.00 95.81 301 ARG A CA 1
ATOM 2447 C C . ARG A 1 301 ? 5.479 16.316 -4.427 1.00 95.81 301 ARG A C 1
ATOM 2449 O O . ARG A 1 301 ? 6.401 16.051 -3.668 1.00 95.81 301 ARG A O 1
ATOM 2456 N N . ALA A 1 302 ? 4.230 15.874 -4.267 1.00 96.44 302 ALA A N 1
ATOM 2457 C CA . ALA A 1 302 ? 3.805 15.048 -3.137 1.00 96.44 302 ALA A CA 1
ATOM 2458 C C . ALA A 1 302 ? 4.625 13.750 -3.030 1.00 96.44 302 ALA A C 1
ATOM 2460 O O . ALA A 1 302 ? 5.206 13.465 -1.986 1.00 96.44 302 ALA A O 1
ATOM 2461 N N . MET A 1 303 ? 4.766 13.010 -4.138 1.00 96.19 303 MET A N 1
ATOM 2462 C CA . MET A 1 303 ? 5.559 11.775 -4.154 1.00 96.19 303 MET A CA 1
ATOM 2463 C C . MET A 1 303 ? 7.049 12.018 -3.911 1.00 96.19 303 MET A C 1
ATOM 2465 O O . MET A 1 303 ? 7.645 11.310 -3.109 1.00 96.19 303 MET A O 1
ATOM 2469 N N . LYS A 1 304 ? 7.665 13.002 -4.584 1.00 95.88 304 LYS A N 1
ATOM 2470 C CA . LYS A 1 304 ? 9.092 13.297 -4.382 1.00 95.88 304 LYS A CA 1
ATOM 2471 C C . LYS A 1 304 ? 9.381 13.713 -2.944 1.00 95.88 304 LYS A C 1
ATOM 2473 O O . LYS A 1 304 ? 10.346 13.227 -2.374 1.00 95.88 304 LYS A O 1
ATOM 2478 N N . LYS A 1 305 ? 8.521 14.550 -2.352 1.00 96.31 305 LYS A N 1
ATOM 2479 C CA . LYS A 1 305 ? 8.640 14.955 -0.948 1.00 96.31 305 LYS A CA 1
ATOM 2480 C C . LYS A 1 305 ? 8.612 13.735 -0.025 1.00 96.31 305 LYS A C 1
ATOM 2482 O O . LYS A 1 305 ? 9.514 13.591 0.784 1.00 96.31 305 LYS A O 1
ATOM 2487 N N . ALA A 1 306 ? 7.632 12.845 -0.194 1.00 96.44 306 ALA A N 1
ATOM 2488 C CA . ALA A 1 306 ? 7.516 11.631 0.615 1.00 96.44 306 ALA A CA 1
ATOM 2489 C C . ALA A 1 306 ? 8.732 10.697 0.468 1.00 96.44 306 ALA A C 1
ATOM 2491 O O . ALA A 1 306 ? 9.239 10.197 1.466 1.00 96.44 306 ALA A O 1
ATOM 2492 N N . VAL A 1 307 ? 9.240 10.514 -0.757 1.00 96.50 307 VAL A N 1
ATOM 2493 C CA . VAL A 1 307 ? 10.455 9.722 -1.015 1.00 96.50 307 VAL A CA 1
ATOM 2494 C C . VAL A 1 307 ? 11.667 10.315 -0.299 1.00 96.50 307 VAL A C 1
ATOM 2496 O O . VAL A 1 307 ? 12.350 9.603 0.429 1.00 96.50 307 VAL A O 1
ATOM 2499 N N . THR A 1 308 ? 11.915 11.617 -0.456 1.00 96.06 308 THR A N 1
ATOM 2500 C CA . THR A 1 308 ? 13.053 12.287 0.188 1.00 96.06 308 THR A CA 1
ATOM 2501 C C . THR A 1 308 ? 12.944 12.258 1.714 1.00 96.06 308 THR A C 1
ATOM 2503 O O . THR A 1 308 ? 13.946 12.033 2.384 1.00 96.06 308 THR A O 1
ATOM 2506 N N . SER A 1 309 ? 11.743 12.442 2.270 1.00 95.75 309 SER A N 1
ATOM 2507 C CA . SER A 1 309 ? 11.509 12.369 3.717 1.00 95.75 309 SER A CA 1
ATOM 2508 C C . SER A 1 309 ? 11.814 10.984 4.295 1.00 95.75 309 SER A C 1
ATOM 2510 O O . SER A 1 309 ? 12.477 10.910 5.323 1.00 95.75 309 SER A O 1
ATOM 2512 N N . ALA A 1 310 ? 11.394 9.906 3.623 1.00 95.44 310 ALA A N 1
ATOM 2513 C CA . ALA A 1 310 ? 11.651 8.540 4.080 1.00 95.44 310 ALA A CA 1
ATOM 2514 C C . ALA A 1 310 ? 13.145 8.172 4.023 1.00 95.44 310 ALA A C 1
ATOM 2516 O O . ALA A 1 310 ? 13.676 7.604 4.972 1.00 95.44 310 ALA A O 1
ATOM 2517 N N . LEU A 1 311 ? 13.848 8.543 2.944 1.00 94.44 311 LEU A N 1
ATOM 2518 C CA . LEU A 1 311 ? 15.294 8.300 2.827 1.00 94.44 311 LEU A CA 1
ATOM 2519 C C . LEU A 1 311 ? 16.097 9.083 3.871 1.00 94.44 311 LEU A C 1
ATOM 2521 O O . LEU A 1 311 ? 17.063 8.564 4.417 1.00 94.44 311 LEU A O 1
ATOM 2525 N N . ARG A 1 312 ? 15.690 10.326 4.171 1.00 95.19 312 ARG A N 1
ATOM 2526 C CA . ARG A 1 312 ? 16.352 11.160 5.186 1.00 95.19 312 ARG A CA 1
ATOM 2527 C C . ARG A 1 312 ? 16.319 10.515 6.574 1.00 95.19 312 ARG A C 1
ATOM 2529 O O . ARG A 1 312 ? 17.251 10.707 7.340 1.00 95.19 312 ARG A O 1
ATOM 2536 N N . LEU A 1 313 ? 15.253 9.780 6.884 1.00 92.75 313 LEU A N 1
ATOM 2537 C CA . LEU A 1 313 ? 15.059 9.081 8.158 1.00 92.75 313 LEU A CA 1
ATOM 2538 C C . LEU A 1 313 ? 15.600 7.641 8.149 1.00 92.75 313 LEU A C 1
ATOM 2540 O O . LEU A 1 313 ? 15.307 6.879 9.062 1.00 92.75 313 LEU A O 1
ATOM 2544 N N . GLY A 1 314 ? 16.395 7.269 7.139 1.00 90.38 314 GLY A N 1
ATOM 2545 C CA . GLY A 1 314 ? 17.137 6.006 7.133 1.00 90.38 314 GLY A CA 1
ATOM 2546 C C . GLY A 1 314 ? 16.439 4.829 6.452 1.00 90.38 314 GLY A C 1
ATOM 2547 O O . GLY A 1 314 ? 16.831 3.691 6.679 1.00 90.38 314 GLY A O 1
ATOM 2548 N N . ALA A 1 315 ? 15.425 5.050 5.606 1.00 94.62 315 ALA A N 1
ATOM 2549 C CA . ALA A 1 315 ? 14.918 3.968 4.759 1.00 94.62 315 ALA A CA 1
ATOM 2550 C C . ALA A 1 315 ? 15.953 3.580 3.683 1.00 94.62 315 ALA A C 1
ATOM 2552 O O . ALA A 1 315 ? 16.340 4.417 2.867 1.00 94.62 315 ALA A O 1
ATOM 2553 N N . ASP A 1 316 ? 16.313 2.298 3.595 1.00 94.50 316 ASP A N 1
ATOM 2554 C CA . ASP A 1 316 ? 17.227 1.762 2.568 1.00 94.50 316 ASP A CA 1
ATOM 2555 C C . ASP A 1 316 ? 16.650 1.840 1.142 1.00 94.50 316 ASP A C 1
ATOM 2557 O O . ASP A 1 316 ? 17.360 1.819 0.122 1.00 94.50 316 ASP A O 1
ATOM 2561 N N . GLY A 1 317 ? 15.325 1.916 1.044 1.00 96.25 317 GLY A N 1
ATOM 2562 C CA . GLY A 1 317 ? 14.667 2.264 -0.198 1.00 96.25 317 GLY A CA 1
ATOM 2563 C C . GLY A 1 317 ? 13.165 2.411 -0.074 1.00 96.25 317 GLY A C 1
ATOM 2564 O O . GLY A 1 317 ? 12.501 1.831 0.780 1.00 96.25 317 GLY A O 1
ATOM 2565 N N . ILE A 1 318 ? 12.609 3.185 -0.993 1.00 97.38 318 ILE A N 1
ATOM 2566 C CA . ILE A 1 318 ? 11.184 3.475 -1.045 1.00 97.38 318 ILE A CA 1
ATOM 2567 C C . ILE A 1 318 ? 10.707 3.464 -2.490 1.00 97.38 318 ILE A C 1
ATOM 2569 O O . ILE A 1 318 ? 11.366 3.932 -3.422 1.00 97.38 318 ILE A O 1
ATOM 2573 N N . ARG A 1 319 ? 9.512 2.926 -2.699 1.00 96.81 319 ARG A N 1
ATOM 2574 C CA . ARG A 1 319 ? 8.790 3.006 -3.962 1.00 96.81 319 ARG A CA 1
ATOM 2575 C C . ARG A 1 319 ? 7.389 3.519 -3.687 1.00 96.81 319 ARG A C 1
ATOM 2577 O O . ARG A 1 319 ? 6.656 2.920 -2.917 1.00 96.81 319 ARG A O 1
ATOM 2584 N N . ILE A 1 320 ? 6.980 4.562 -4.395 1.00 97.38 320 ILE A N 1
ATOM 2585 C CA . ILE A 1 320 ? 5.614 5.090 -4.362 1.00 97.38 320 ILE A CA 1
ATOM 2586 C C . ILE A 1 320 ? 5.032 4.985 -5.767 1.00 97.38 320 ILE A C 1
ATOM 2588 O O . ILE A 1 320 ? 5.684 5.344 -6.748 1.00 97.38 320 ILE A O 1
ATOM 2592 N N . ALA A 1 321 ? 3.815 4.465 -5.891 1.00 96.38 321 ALA A N 1
ATOM 2593 C CA . ALA A 1 321 ? 3.084 4.397 -7.146 1.00 96.38 321 ALA A CA 1
ATOM 2594 C C . ALA A 1 321 ? 1.687 4.991 -6.986 1.00 96.38 321 ALA A C 1
ATOM 2596 O O . ALA A 1 321 ? 0.889 4.499 -6.193 1.00 96.38 321 ALA A O 1
ATOM 2597 N N . CYS A 1 322 ? 1.371 5.978 -7.818 1.00 96.44 322 CYS A N 1
ATOM 2598 C CA . CYS A 1 322 ? 0.036 6.554 -7.920 1.00 96.44 322 CYS A CA 1
ATOM 2599 C C . CYS A 1 322 ? -0.610 6.112 -9.236 1.00 96.44 322 CYS A C 1
ATOM 2601 O O . CYS A 1 322 ? 0.019 6.149 -10.299 1.00 96.44 322 CYS A O 1
ATOM 2603 N N . ALA A 1 323 ? -1.868 5.684 -9.180 1.00 95.38 323 ALA A N 1
ATOM 2604 C CA . ALA A 1 323 ? -2.642 5.258 -10.340 1.00 95.38 323 ALA A CA 1
ATOM 2605 C C . ALA A 1 323 ? -4.025 5.914 -10.335 1.00 95.38 323 ALA A C 1
ATOM 2607 O O . ALA A 1 323 ? -4.746 5.823 -9.349 1.00 95.38 323 ALA A O 1
ATOM 2608 N N . GLY A 1 324 ? -4.396 6.556 -11.442 1.00 94.75 324 GLY A N 1
ATOM 2609 C CA . GLY A 1 324 ? -5.681 7.243 -11.591 1.00 94.75 324 GLY A CA 1
ATOM 2610 C C . GLY A 1 324 ? -5.586 8.419 -12.560 1.00 94.75 324 GLY A C 1
ATOM 2611 O O . GLY A 1 324 ? -4.634 8.517 -13.343 1.00 94.75 324 GLY A O 1
ATOM 2612 N N . ARG A 1 325 ? -6.551 9.337 -12.497 1.00 94.25 325 ARG A N 1
ATOM 2613 C CA . ARG A 1 325 ? -6.573 10.589 -13.276 1.00 94.25 325 ARG A CA 1
ATOM 2614 C C . ARG A 1 325 ? -5.629 11.635 -12.668 1.00 94.25 325 ARG A C 1
ATOM 2616 O O . ARG A 1 325 ? -6.046 12.640 -12.100 1.00 94.25 325 ARG A O 1
ATOM 2623 N N . LEU A 1 326 ? -4.322 11.367 -12.734 1.00 92.38 326 LEU A N 1
ATOM 2624 C CA . LEU A 1 326 ? -3.311 12.187 -12.055 1.00 92.38 326 LEU A CA 1
ATOM 2625 C C . LEU A 1 326 ? -3.273 13.613 -12.626 1.00 92.38 326 LEU A C 1
ATOM 2627 O O . LEU A 1 326 ? -2.917 13.802 -13.796 1.00 92.38 326 LEU A O 1
ATOM 2631 N N . GLY A 1 327 ? -3.574 14.598 -11.778 1.00 89.94 327 GLY A N 1
ATOM 2632 C CA . GLY A 1 327 ? -3.634 16.014 -12.150 1.00 89.94 327 GLY A CA 1
ATOM 2633 C C . GLY A 1 327 ? -4.879 16.401 -12.953 1.00 89.94 327 GLY A C 1
ATOM 2634 O O . GLY A 1 327 ? -4.829 17.399 -13.656 1.00 89.94 327 GLY A O 1
ATOM 2635 N N . GLY A 1 328 ? -5.95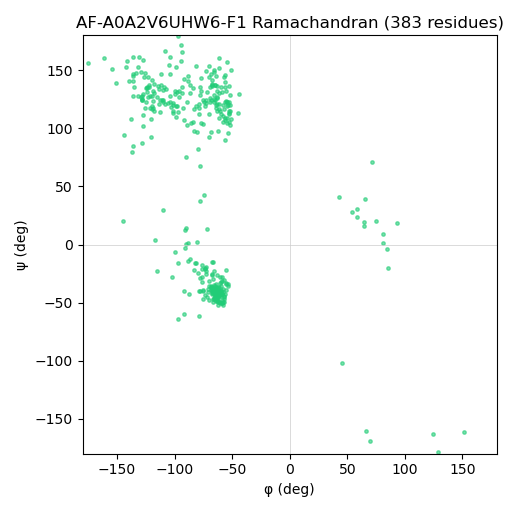3 15.602 -12.905 1.00 88.06 328 GLY A N 1
ATOM 2636 C CA . GLY A 1 328 ? -7.204 15.893 -13.620 1.00 88.06 328 GLY A CA 1
ATOM 2637 C C . GLY A 1 328 ? -7.203 15.512 -15.101 1.00 88.06 328 GLY A C 1
ATOM 2638 O O . GLY A 1 328 ? -8.151 15.823 -15.812 1.00 88.06 328 GLY A O 1
ATOM 2639 N N . ALA A 1 329 ? -6.172 14.802 -15.571 1.00 91.62 329 ALA A N 1
ATOM 2640 C CA . ALA A 1 329 ? -6.129 14.301 -16.941 1.00 91.62 329 ALA A CA 1
ATOM 2641 C C . ALA A 1 329 ? -7.346 13.407 -17.255 1.00 91.62 329 ALA A C 1
ATOM 2643 O O . ALA A 1 329 ? -7.805 12.635 -16.409 1.00 91.62 329 ALA A O 1
ATOM 2644 N N . GLU A 1 330 ? -7.839 13.486 -18.489 1.00 92.94 330 GLU A N 1
ATOM 2645 C CA . GLU A 1 330 ? -8.965 12.680 -18.974 1.00 92.94 330 GLU A CA 1
ATOM 2646 C C . GLU A 1 330 ? -8.651 11.175 -18.916 1.00 92.94 330 GLU A C 1
ATOM 2648 O O . GLU A 1 330 ? -9.445 10.374 -18.429 1.00 92.94 330 GLU A O 1
ATOM 2653 N N . ILE A 1 331 ? -7.432 10.790 -19.307 1.00 93.19 331 ILE A N 1
ATOM 2654 C CA . ILE A 1 331 ? -6.984 9.394 -19.325 1.00 93.19 331 ILE A CA 1
ATOM 2655 C C . ILE A 1 331 ? -6.209 9.059 -18.046 1.00 93.19 331 ILE A C 1
ATOM 2657 O O . ILE A 1 331 ? -5.202 9.692 -17.711 1.00 93.19 331 ILE A O 1
ATOM 2661 N N . ALA A 1 332 ? -6.626 7.989 -17.364 1.00 93.62 332 ALA A N 1
ATOM 2662 C CA . ALA A 1 332 ? -5.918 7.483 -16.196 1.00 93.62 332 ALA A CA 1
ATOM 2663 C C . ALA A 1 332 ? -4.510 6.968 -16.551 1.00 93.62 332 ALA A C 1
ATOM 2665 O O . ALA A 1 332 ? -4.295 6.231 -17.518 1.00 93.62 332 ALA A O 1
ATOM 2666 N N . ARG A 1 333 ? -3.534 7.311 -15.709 1.00 93.44 333 ARG A N 1
ATOM 2667 C CA . ARG A 1 333 ? -2.131 6.900 -15.838 1.00 93.44 333 ARG A CA 1
ATOM 2668 C C . ARG A 1 333 ? -1.603 6.342 -14.524 1.00 93.44 333 ARG A C 1
ATOM 2670 O O . ARG A 1 333 ? -2.166 6.569 -13.457 1.00 93.44 333 ARG A O 1
ATOM 2677 N N . ARG A 1 334 ? -0.503 5.595 -14.618 1.00 93.25 334 ARG A N 1
ATOM 2678 C CA . ARG A 1 334 ? 0.246 5.086 -13.468 1.00 93.25 334 ARG A CA 1
ATOM 2679 C C . ARG A 1 334 ? 1.654 5.649 -13.511 1.00 93.25 334 ARG A C 1
ATOM 2681 O O . ARG A 1 334 ? 2.396 5.348 -14.445 1.00 93.25 334 ARG A O 1
ATOM 2688 N N . GLU A 1 335 ? 2.007 6.420 -12.498 1.00 94.69 335 GLU A N 1
ATOM 2689 C CA . GLU A 1 335 ? 3.335 7.004 -12.324 1.00 94.69 335 GLU A CA 1
ATOM 2690 C C . GLU A 1 335 ? 3.927 6.442 -11.033 1.00 94.69 335 GLU A C 1
ATOM 2692 O O . GLU A 1 335 ? 3.211 6.234 -10.053 1.00 94.69 335 GLU A O 1
ATOM 2697 N N . TRP A 1 336 ? 5.210 6.099 -11.057 1.00 95.06 336 TRP A N 1
ATOM 2698 C CA . TRP A 1 336 ? 5.899 5.576 -9.886 1.00 95.06 336 TRP A CA 1
ATOM 2699 C C . TRP A 1 336 ? 7.261 6.235 -9.757 1.00 95.06 336 TRP A C 1
ATOM 2701 O O . TRP A 1 336 ? 7.951 6.438 -10.755 1.00 95.06 336 TRP A O 1
ATOM 2711 N N . TYR A 1 337 ? 7.628 6.531 -8.520 1.00 95.75 337 TYR A N 1
ATOM 2712 C CA . TYR A 1 337 ? 8.958 6.959 -8.132 1.00 95.75 337 TYR A CA 1
ATOM 2713 C C . TYR A 1 337 ? 9.543 5.875 -7.242 1.00 95.75 337 TYR A C 1
ATOM 2715 O O . TYR A 1 337 ? 8.847 5.296 -6.409 1.00 95.75 337 TYR A O 1
ATOM 2723 N N . ARG A 1 338 ? 10.804 5.541 -7.480 1.00 94.88 338 ARG A N 1
ATOM 2724 C CA . ARG A 1 338 ? 11.557 4.612 -6.653 1.00 94.88 338 ARG A CA 1
ATOM 2725 C C . ARG A 1 338 ? 12.920 5.216 -6.431 1.00 94.88 338 ARG A C 1
ATOM 2727 O O . ARG A 1 338 ? 13.533 5.661 -7.399 1.00 94.88 338 ARG A O 1
ATOM 2734 N N . ASP A 1 339 ? 13.360 5.144 -5.195 1.00 95.19 339 ASP A N 1
ATOM 2735 C CA . ASP A 1 339 ? 14.704 5.501 -4.801 1.00 95.19 339 ASP A CA 1
ATOM 2736 C C . ASP A 1 339 ? 15.237 4.437 -3.836 1.00 95.19 339 ASP A C 1
ATOM 2738 O O . ASP A 1 339 ? 14.458 3.786 -3.135 1.00 95.19 339 ASP A O 1
ATOM 2742 N N . GLY A 1 340 ? 16.538 4.177 -3.881 1.00 94.69 340 GLY A N 1
ATOM 2743 C CA . GLY A 1 340 ? 17.155 3.073 -3.143 1.00 94.69 340 GLY A CA 1
ATOM 2744 C C . GLY A 1 340 ? 16.742 1.657 -3.594 1.00 94.69 340 GLY A C 1
ATOM 2745 O O . GLY A 1 340 ? 16.286 1.396 -4.729 1.00 94.69 340 GLY A O 1
ATOM 2746 N N . ARG A 1 341 ? 16.963 0.691 -2.694 1.00 93.88 341 ARG A N 1
ATOM 2747 C CA . ARG A 1 341 ? 16.756 -0.748 -2.935 1.00 93.88 341 ARG A CA 1
ATOM 2748 C C . ARG A 1 341 ? 15.380 -1.181 -2.422 1.00 93.88 341 ARG A C 1
ATOM 2750 O O . ARG A 1 341 ? 14.999 -0.865 -1.312 1.00 93.88 341 ARG A O 1
ATOM 2757 N N . VAL A 1 342 ? 14.616 -1.917 -3.238 1.00 95.06 342 VAL A N 1
ATOM 2758 C CA . VAL A 1 342 ? 13.322 -2.506 -2.823 1.00 95.06 342 VAL A CA 1
ATOM 2759 C C . VAL A 1 342 ? 13.231 -3.943 -3.361 1.00 95.06 342 VAL A C 1
ATOM 2761 O O . VAL A 1 342 ? 12.643 -4.170 -4.431 1.00 95.06 342 VAL A O 1
ATOM 2764 N N . PRO A 1 343 ? 13.884 -4.914 -2.695 1.00 95.00 343 PRO A N 1
ATOM 2765 C CA . PRO A 1 343 ? 13.981 -6.295 -3.163 1.00 95.00 343 PRO A CA 1
ATOM 2766 C C . PRO A 1 343 ? 12.704 -7.100 -2.856 1.00 95.00 343 PRO A C 1
ATOM 2768 O O . PRO A 1 343 ? 12.625 -7.859 -1.900 1.00 95.00 343 PRO A O 1
ATOM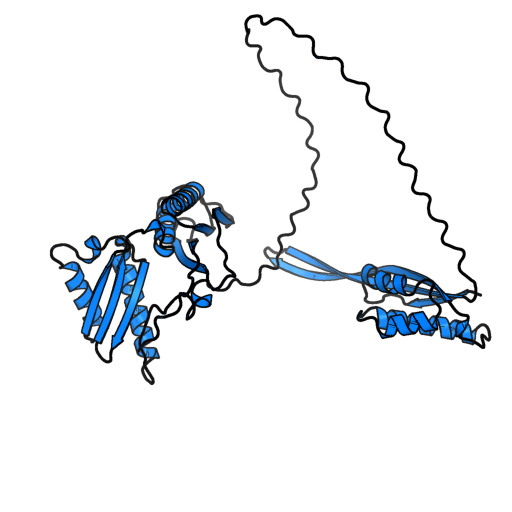 2771 N N . LEU A 1 344 ? 11.679 -6.975 -3.708 1.00 92.88 344 LEU A N 1
ATOM 2772 C CA . LEU A 1 344 ? 10.372 -7.619 -3.476 1.00 92.88 344 LEU A CA 1
ATOM 2773 C C . LEU A 1 344 ? 10.404 -9.158 -3.445 1.00 92.88 344 LEU A C 1
ATOM 2775 O O . LEU A 1 344 ? 9.540 -9.750 -2.801 1.00 92.88 344 LEU A O 1
ATOM 2779 N N . HIS A 1 345 ? 11.368 -9.788 -4.123 1.00 92.88 345 HIS A N 1
ATOM 2780 C CA . HIS A 1 345 ? 11.495 -11.251 -4.192 1.00 92.88 345 HIS A CA 1
ATOM 2781 C C . HIS A 1 345 ? 12.215 -11.855 -2.979 1.00 92.88 345 HIS A C 1
ATOM 2783 O O . HIS A 1 345 ? 12.040 -13.037 -2.704 1.00 92.88 345 HIS A O 1
ATOM 2789 N N . THR A 1 346 ? 13.009 -11.067 -2.252 1.00 92.56 346 THR A N 1
ATOM 2790 C CA . THR A 1 346 ? 13.772 -11.553 -1.099 1.00 92.56 346 THR A CA 1
ATOM 2791 C C . THR A 1 346 ? 12.849 -11.668 0.109 1.00 92.56 346 THR A C 1
ATOM 2793 O O . THR A 1 346 ? 12.303 -10.663 0.561 1.00 92.56 346 THR A O 1
ATOM 2796 N N . ILE A 1 347 ? 12.670 -12.879 0.642 1.00 90.19 347 ILE A N 1
ATOM 2797 C CA . ILE A 1 347 ? 11.786 -13.127 1.796 1.00 90.19 347 ILE A CA 1
ATOM 2798 C C . ILE A 1 347 ? 12.334 -12.460 3.067 1.00 90.19 347 ILE A C 1
ATOM 2800 O O . ILE A 1 347 ? 11.568 -11.863 3.812 1.00 90.19 347 ILE A O 1
ATOM 2804 N N . ARG A 1 348 ? 13.660 -12.485 3.259 1.00 91.44 348 ARG A N 1
ATOM 2805 C CA . ARG A 1 348 ? 14.362 -11.895 4.419 1.00 91.44 348 ARG A CA 1
ATOM 2806 C C . ARG A 1 348 ? 14.305 -10.364 4.492 1.00 91.44 348 ARG A C 1
ATOM 2808 O O . ARG A 1 348 ? 14.618 -9.787 5.526 1.00 91.44 348 ARG A O 1
ATOM 2815 N N . ALA A 1 349 ? 13.924 -9.704 3.402 1.00 93.56 349 ALA A N 1
ATOM 2816 C CA . ALA A 1 349 ? 13.810 -8.254 3.365 1.00 93.56 349 ALA A CA 1
ATOM 2817 C C . ALA A 1 349 ? 12.586 -7.793 4.169 1.00 93.56 349 ALA A C 1
ATOM 2819 O O . ALA A 1 349 ? 11.465 -8.204 3.840 1.00 93.56 349 ALA A O 1
ATOM 2820 N N . ASP A 1 350 ? 12.782 -6.910 5.154 1.00 93.06 350 ASP A N 1
ATOM 2821 C CA . ASP A 1 350 ? 11.680 -6.231 5.836 1.00 93.06 350 ASP A CA 1
ATOM 2822 C C . ASP A 1 350 ? 11.120 -5.139 4.926 1.00 93.06 350 ASP A C 1
ATOM 2824 O O . ASP A 1 350 ? 11.725 -4.085 4.693 1.00 93.06 350 ASP A O 1
ATOM 2828 N N . ILE A 1 351 ? 9.967 -5.449 4.336 1.00 95.06 351 ILE A N 1
ATOM 2829 C CA . ILE A 1 351 ? 9.263 -4.563 3.421 1.00 95.06 351 ILE A CA 1
ATOM 2830 C C . ILE A 1 351 ? 7.894 -4.267 3.994 1.00 95.06 351 ILE A C 1
ATOM 2832 O O . ILE A 1 351 ? 7.025 -5.141 4.073 1.00 95.06 351 ILE A O 1
ATOM 2836 N N . ASP A 1 352 ? 7.686 -2.994 4.285 1.00 95.31 352 ASP A N 1
ATOM 2837 C CA . ASP A 1 352 ? 6.395 -2.462 4.654 1.00 95.31 352 ASP A CA 1
ATOM 2838 C C . ASP A 1 352 ? 5.604 -2.025 3.420 1.00 95.31 352 ASP A C 1
ATOM 2840 O O . ASP A 1 352 ? 6.168 -1.561 2.420 1.00 95.31 352 ASP A O 1
ATOM 2844 N N . TYR A 1 353 ? 4.286 -2.210 3.464 1.00 96.69 353 TYR A N 1
ATOM 2845 C CA . TYR A 1 353 ? 3.399 -1.902 2.347 1.00 96.69 353 TYR A CA 1
ATOM 2846 C C . TYR A 1 353 ? 2.139 -1.193 2.822 1.00 96.69 353 TYR A C 1
ATOM 2848 O O . TYR A 1 353 ? 1.418 -1.709 3.669 1.00 96.69 353 TYR A O 1
ATOM 2856 N N . GLY A 1 354 ? 1.854 -0.052 2.197 1.00 96.38 354 GLY A N 1
ATOM 2857 C CA . GLY A 1 354 ? 0.680 0.764 2.474 1.00 96.38 354 GLY A CA 1
ATOM 2858 C C . GLY A 1 354 ? -0.172 0.986 1.232 1.00 96.38 354 GLY A C 1
ATOM 2859 O O . GLY A 1 354 ? 0.340 1.135 0.111 1.00 96.38 354 GLY A O 1
ATOM 2860 N N . LEU A 1 355 ? -1.487 1.026 1.437 1.00 96.06 355 LEU A N 1
ATOM 2861 C CA . LEU A 1 355 ? -2.477 1.334 0.410 1.00 96.06 355 LEU A CA 1
ATOM 2862 C C . LEU A 1 355 ? -3.411 2.426 0.924 1.00 96.06 355 LEU A C 1
ATOM 2864 O O . LEU A 1 355 ? -4.047 2.274 1.963 1.00 96.06 355 LEU A O 1
ATOM 2868 N N . ALA A 1 356 ? -3.552 3.490 0.140 1.00 96.62 356 ALA A N 1
ATOM 2869 C CA . ALA A 1 356 ? -4.522 4.541 0.406 1.00 96.62 356 ALA A CA 1
ATOM 2870 C C . ALA A 1 356 ? -5.245 4.943 -0.882 1.00 96.62 356 ALA A C 1
ATOM 2872 O O . ALA A 1 356 ? -4.656 4.971 -1.970 1.00 96.62 356 ALA A O 1
ATOM 2873 N N . THR A 1 357 ? -6.526 5.279 -0.754 1.00 96.19 357 THR A N 1
ATOM 2874 C CA . THR A 1 357 ? -7.348 5.787 -1.855 1.00 96.19 357 THR A CA 1
ATOM 2875 C C . THR A 1 357 ? -7.643 7.259 -1.615 1.00 96.19 357 THR A C 1
ATOM 2877 O O . THR A 1 357 ? -8.199 7.638 -0.591 1.00 96.19 357 THR A O 1
ATOM 2880 N N . SER A 1 358 ? -7.272 8.095 -2.578 1.00 96.31 358 SER A N 1
ATOM 2881 C CA . SER A 1 358 ? -7.546 9.528 -2.579 1.00 96.31 358 SER A CA 1
ATOM 2882 C C . SER A 1 358 ? -8.796 9.805 -3.412 1.00 96.31 358 SER A C 1
ATOM 2884 O O . SER A 1 358 ? -8.802 9.586 -4.627 1.00 96.31 358 SER A O 1
ATOM 2886 N N . HIS A 1 359 ? -9.861 10.267 -2.759 1.00 95.19 359 HIS A N 1
ATOM 2887 C CA . HIS A 1 359 ? -11.097 10.696 -3.417 1.00 95.19 359 HIS A CA 1
ATOM 2888 C C . HIS A 1 359 ? -10.949 12.148 -3.875 1.00 95.19 359 HIS A C 1
ATOM 2890 O O . HIS A 1 359 ? -10.944 13.060 -3.053 1.00 95.19 359 HIS A O 1
ATOM 2896 N N . THR A 1 360 ? -10.777 12.358 -5.179 1.00 94.06 360 THR A N 1
ATOM 2897 C CA . THR A 1 360 ? -10.664 13.691 -5.788 1.00 94.06 360 THR A CA 1
ATOM 2898 C C . THR A 1 360 ? -11.926 14.021 -6.583 1.00 94.06 360 THR A C 1
ATOM 2900 O O . THR A 1 360 ? -12.700 13.129 -6.920 1.00 94.06 360 THR A O 1
ATOM 2903 N N . THR A 1 361 ? -12.108 15.287 -6.960 1.00 92.50 361 THR A N 1
ATOM 2904 C CA . THR A 1 361 ? -13.254 15.735 -7.776 1.00 92.50 361 THR A CA 1
ATOM 2905 C C . THR A 1 361 ? -13.374 14.999 -9.111 1.00 92.50 361 THR A C 1
ATOM 2907 O O . THR A 1 361 ? -14.467 14.803 -9.621 1.00 92.50 361 THR A O 1
ATOM 2910 N N . TYR A 1 362 ? -12.250 14.569 -9.687 1.00 90.12 362 TYR A N 1
ATOM 2911 C CA . TYR A 1 362 ? -12.212 13.886 -10.982 1.00 90.12 362 TYR A CA 1
ATOM 2912 C C . TYR A 1 362 ? -12.329 12.358 -10.863 1.00 90.12 362 TYR A C 1
ATOM 2914 O O . TYR A 1 362 ? -12.262 11.658 -11.876 1.00 90.12 362 TYR A O 1
ATOM 2922 N N . GLY A 1 363 ? -12.459 11.828 -9.645 1.00 92.88 363 GLY A N 1
ATOM 2923 C CA . GLY A 1 363 ? -12.527 10.400 -9.349 1.00 92.88 363 GLY A CA 1
ATOM 2924 C C . GLY A 1 363 ? -11.467 9.947 -8.344 1.00 92.88 363 GLY A C 1
ATOM 2925 O O . GLY A 1 363 ? -10.852 10.743 -7.631 1.00 92.88 363 GLY A O 1
ATOM 2926 N N . THR A 1 364 ? -11.230 8.640 -8.285 1.00 96.38 364 THR A N 1
ATOM 2927 C CA . THR A 1 364 ? -10.340 8.026 -7.291 1.00 96.38 364 THR A CA 1
ATOM 2928 C C . THR A 1 364 ? -8.913 7.865 -7.808 1.00 96.38 364 THR A C 1
ATOM 2930 O O . THR A 1 364 ? -8.690 7.375 -8.921 1.00 96.38 364 THR A O 1
ATOM 2933 N N . ILE A 1 365 ? -7.929 8.209 -6.979 1.00 96.69 365 ILE A N 1
ATOM 2934 C CA . ILE A 1 365 ? -6.509 7.938 -7.219 1.00 96.69 365 ILE A CA 1
ATOM 2935 C C . ILE A 1 365 ? -6.021 6.942 -6.166 1.00 96.69 365 ILE A C 1
ATOM 2937 O O . ILE A 1 365 ? -6.069 7.219 -4.973 1.00 96.69 365 ILE A O 1
ATOM 2941 N N . GLY A 1 366 ? -5.520 5.789 -6.606 1.00 97.06 366 GLY A N 1
ATOM 2942 C CA . GLY A 1 366 ? -4.905 4.799 -5.722 1.00 97.06 366 GLY A CA 1
ATOM 2943 C C . GLY A 1 366 ? -3.421 5.084 -5.511 1.00 97.06 366 GLY A C 1
ATOM 2944 O O . GLY A 1 366 ? -2.681 5.241 -6.488 1.00 97.06 366 GLY A O 1
ATOM 2945 N N . VAL A 1 367 ? -2.982 5.100 -4.255 1.00 97.69 367 VAL A N 1
ATOM 2946 C CA . VAL A 1 367 ? -1.589 5.285 -3.832 1.00 97.69 367 VAL A CA 1
ATOM 2947 C C . VAL A 1 367 ? -1.092 3.989 -3.198 1.00 97.69 367 VAL A C 1
ATOM 2949 O O . VAL A 1 367 ? -1.701 3.470 -2.268 1.00 97.69 367 VAL A O 1
ATOM 2952 N N . LYS A 1 368 ? 0.011 3.452 -3.721 1.00 97.44 368 LYS A N 1
ATOM 2953 C CA . LYS A 1 368 ? 0.693 2.261 -3.202 1.00 97.44 368 LYS A CA 1
ATOM 2954 C C . LYS A 1 368 ? 2.109 2.624 -2.801 1.00 97.44 368 LYS A C 1
ATOM 2956 O O . LYS A 1 368 ? 2.842 3.167 -3.631 1.00 97.44 368 LYS A O 1
ATOM 2961 N N . VAL A 1 369 ? 2.495 2.288 -1.581 1.00 97.88 369 VAL A N 1
ATOM 2962 C CA . VAL A 1 369 ? 3.817 2.590 -1.029 1.00 97.88 369 VAL A CA 1
ATOM 2963 C C . VAL A 1 369 ? 4.488 1.290 -0.605 1.00 97.88 369 VAL A C 1
ATOM 2965 O O . VAL A 1 369 ? 3.847 0.426 -0.018 1.00 97.88 369 VAL A O 1
ATOM 2968 N N . TRP A 1 370 ? 5.768 1.146 -0.938 1.00 97.50 370 TRP A N 1
ATOM 2969 C CA . TRP A 1 370 ? 6.652 0.099 -0.437 1.00 97.50 370 TRP A CA 1
ATOM 2970 C C . TRP A 1 370 ? 7.846 0.775 0.224 1.00 97.50 370 TRP A C 1
ATOM 2972 O O . TRP A 1 370 ? 8.495 1.589 -0.435 1.00 97.50 370 TRP A O 1
ATOM 2982 N N . ILE A 1 371 ? 8.148 0.417 1.466 1.00 97.19 371 ILE A N 1
ATOM 2983 C CA . ILE A 1 371 ? 9.324 0.902 2.197 1.00 97.19 371 ILE A CA 1
ATOM 2984 C C . ILE A 1 371 ? 10.149 -0.313 2.591 1.00 97.19 371 ILE A C 1
ATOM 2986 O O . ILE A 1 371 ? 9.611 -1.273 3.130 1.00 97.19 371 ILE A O 1
ATOM 2990 N N . PHE A 1 372 ? 11.435 -0.292 2.269 1.00 96.50 372 PHE A N 1
ATOM 2991 C CA . PHE A 1 372 ? 12.405 -1.295 2.676 1.00 96.50 372 PHE A CA 1
ATOM 2992 C C . PHE A 1 372 ? 13.205 -0.729 3.850 1.00 96.50 372 PHE A C 1
ATOM 2994 O O . PHE A 1 372 ? 13.812 0.335 3.716 1.00 96.50 372 PHE A O 1
ATOM 3001 N N . LYS A 1 373 ? 13.143 -1.421 4.991 1.00 93.50 373 LYS A N 1
ATOM 3002 C CA . LYS A 1 373 ? 13.764 -0.997 6.257 1.00 93.50 373 LYS A CA 1
ATOM 3003 C C . LYS A 1 373 ? 15.096 -1.699 6.542 1.00 93.50 373 LYS A C 1
ATOM 3005 O O . LYS A 1 373 ? 15.747 -1.368 7.521 1.00 93.50 373 LYS A O 1
ATOM 3010 N N . GLY A 1 374 ? 15.464 -2.669 5.707 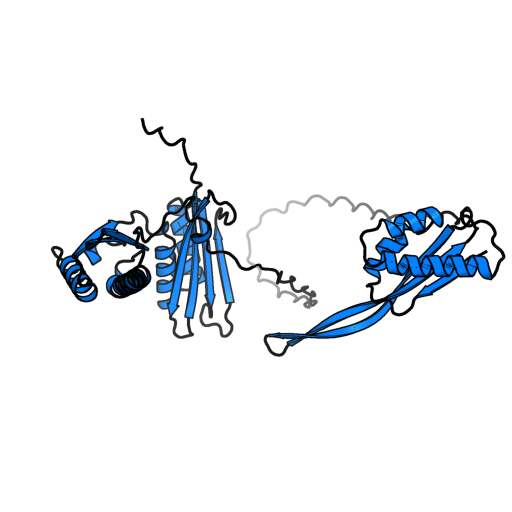1.00 92.44 374 GLY A N 1
ATOM 3011 C CA . GLY A 1 374 ? 16.650 -3.501 5.878 1.00 92.44 374 GLY A CA 1
ATOM 3012 C C . GLY A 1 374 ? 16.326 -4.989 5.786 1.00 92.44 374 GLY A C 1
ATOM 3013 O O . GLY A 1 374 ? 15.190 -5.398 5.525 1.00 92.44 374 GLY A O 1
ATOM 3014 N N . GLU A 1 375 ? 17.344 -5.824 5.959 1.00 89.81 375 GLU A N 1
ATOM 3015 C CA . GLU A 1 375 ? 17.185 -7.278 6.007 1.00 89.81 375 GLU A CA 1
ATOM 3016 C C . GLU A 1 375 ? 17.177 -7.752 7.458 1.00 89.81 375 GLU A C 1
ATOM 3018 O O . GLU A 1 375 ? 18.046 -7.379 8.243 1.00 89.81 375 GLU A O 1
ATOM 3023 N N . VAL A 1 376 ? 16.204 -8.593 7.813 1.00 85.56 376 VAL A N 1
ATOM 3024 C CA . VAL A 1 376 ? 16.167 -9.215 9.139 1.00 85.56 376 VAL A CA 1
ATOM 3025 C C . VAL A 1 376 ? 17.029 -10.466 9.077 1.00 85.56 376 VAL A C 1
ATOM 3027 O O . VAL A 1 376 ? 16.642 -11.486 8.498 1.00 85.56 376 VAL A O 1
ATOM 3030 N N . LEU A 1 377 ? 18.223 -10.381 9.653 1.00 78.94 377 LEU A N 1
ATOM 3031 C CA . LEU A 1 377 ? 19.024 -11.552 9.978 1.00 78.94 377 LEU A CA 1
ATOM 3032 C C . LEU A 1 377 ? 18.427 -12.136 11.261 1.00 78.94 377 LEU A C 1
ATOM 3034 O O . LEU A 1 377 ? 18.494 -11.499 12.308 1.00 78.94 377 LEU A O 1
ATOM 3038 N N . ARG A 1 378 ? 17.815 -13.327 11.195 1.00 64.81 378 ARG A N 1
ATOM 3039 C CA . ARG A 1 378 ? 17.592 -14.099 12.424 1.00 64.81 378 ARG A CA 1
ATOM 3040 C C . ARG A 1 378 ? 18.979 -14.394 12.996 1.00 64.81 378 ARG A C 1
ATOM 3042 O O . ARG A 1 378 ? 19.728 -15.154 12.384 1.00 64.81 378 ARG A O 1
ATOM 3049 N N . GLY A 1 379 ? 19.333 -13.747 14.104 1.00 57.19 379 GLY A N 1
ATOM 3050 C CA . GLY A 1 379 ? 20.405 -14.242 14.963 1.00 57.19 379 GLY A CA 1
ATOM 3051 C C . GLY A 1 379 ? 20.023 -15.628 15.499 1.00 57.19 379 GLY A C 1
ATOM 3052 O O . GLY A 1 379 ? 18.841 -15.982 15.435 1.00 57.19 379 GLY A O 1
ATOM 3053 N N . PRO A 1 380 ? 20.986 -16.434 15.977 1.00 42.56 380 PRO A N 1
ATOM 3054 C CA . PRO A 1 380 ? 20.645 -17.644 16.715 1.00 42.56 380 PRO A CA 1
ATOM 3055 C C . PRO A 1 380 ? 19.725 -17.237 17.871 1.00 42.56 380 PRO A C 1
ATOM 3057 O O . PRO A 1 380 ? 20.075 -16.347 18.647 1.00 42.56 380 PRO A O 1
ATOM 3060 N N . GLU A 1 381 ? 18.521 -17.813 17.929 1.00 51.28 381 GLU A N 1
ATOM 3061 C CA . GLU A 1 381 ? 17.674 -17.669 19.112 1.00 51.28 381 GLU A CA 1
ATOM 3062 C C . GLU A 1 381 ? 18.501 -18.160 20.310 1.00 51.28 381 GLU A C 1
ATOM 3064 O O . GLU A 1 381 ? 19.163 -19.199 20.185 1.00 51.28 381 GLU A O 1
ATOM 3069 N N . PRO A 1 382 ? 18.559 -17.414 21.429 1.00 43.56 382 PRO A N 1
ATOM 3070 C CA . PRO A 1 382 ? 19.144 -17.961 22.639 1.00 43.56 382 PRO A CA 1
ATOM 3071 C C . PRO A 1 382 ? 18.372 -19.242 22.941 1.00 43.56 382 PRO A C 1
ATOM 3073 O O . PRO A 1 382 ? 17.144 -19.211 23.002 1.00 43.56 382 PRO A O 1
ATOM 3076 N N . ALA A 1 383 ? 19.086 -20.365 23.025 1.00 43.00 383 ALA A N 1
ATOM 3077 C CA . ALA A 1 383 ? 18.498 -21.626 23.437 1.00 43.00 383 ALA A CA 1
ATOM 3078 C C . ALA A 1 383 ? 17.780 -21.368 24.765 1.00 43.00 383 ALA A C 1
ATOM 3080 O O . ALA A 1 383 ? 18.426 -20.997 25.745 1.00 43.00 383 ALA A O 1
ATOM 3081 N N . GLU A 1 384 ? 16.451 -21.457 24.758 1.00 45.88 384 GLU A N 1
ATOM 3082 C CA . GLU A 1 384 ? 15.676 -21.493 25.991 1.00 45.88 384 GLU A CA 1
ATOM 3083 C C . GLU A 1 384 ? 16.166 -22.733 26.753 1.00 45.88 384 GLU A C 1
ATOM 3085 O O . GLU A 1 384 ? 16.062 -23.854 26.249 1.00 45.88 384 GLU A O 1
ATOM 3090 N N . VAL A 1 385 ? 16.834 -22.484 27.885 1.00 42.97 385 VAL A N 1
ATOM 3091 C CA . VAL A 1 385 ? 17.353 -23.489 28.826 1.00 42.97 385 VAL A CA 1
ATOM 3092 C C . VAL A 1 385 ? 16.227 -23.960 29.727 1.00 42.97 385 VAL A C 1
ATOM 3094 O O . VAL A 1 385 ? 15.467 -23.079 30.196 1.00 42.97 385 VAL A O 1
#

Solvent-accessible surface area (backbone atoms only — not comparable to full-atom values): 22576 Å² total; per-residue (Å²): 105,82,37,65,26,76,45,73,72,37,90,44,42,27,74,65,42,36,65,52,31,61,72,32,46,70,32,40,43,65,62,29,52,55,51,32,72,74,42,97,45,86,53,27,68,56,51,46,53,38,48,53,50,14,50,53,54,39,41,72,74,61,73,57,89,62,70,78,62,29,24,24,74,41,47,49,49,41,82,37,74,59,48,70,44,82,42,84,45,81,89,88,37,76,45,73,50,70,54,38,13,10,30,41,39,33,24,38,21,64,64,82,75,76,74,78,77,75,76,73,72,77,77,76,76,76,73,78,82,78,76,84,77,79,81,84,81,85,74,84,92,71,88,86,76,88,74,84,83,77,86,78,82,80,74,83,83,74,85,74,81,73,72,74,75,76,72,73,82,80,67,75,88,80,77,57,69,56,74,73,20,55,84,77,77,37,81,73,52,64,54,67,87,64,86,86,59,41,68,63,55,51,55,50,51,54,49,52,54,50,49,54,52,66,78,41,53,88,32,41,66,60,50,64,36,40,36,52,55,95,66,37,35,40,38,38,39,32,17,61,35,55,65,70,51,34,41,76,94,42,52,45,42,53,51,51,47,51,56,52,25,73,77,65,78,38,55,67,45,81,43,82,43,73,42,92,56,47,59,72,33,18,38,45,43,13,43,52,43,24,53,38,48,52,71,67,44,60,64,68,58,46,51,52,50,54,50,52,53,20,45,74,74,63,36,55,9,38,35,42,35,42,38,24,42,73,92,67,39,92,66,66,46,75,52,72,53,74,48,76,53,72,66,83,84,48,63,56,44,44,52,41,71,11,76,24,76,18,76,40,98,85,44,63,32,42,28,41,23,38,27,19,71,47,68,62,75,82,67,84,74,78,76,86,125

Radius of gyration: 36.61 Å; Cα contacts (8 Å, |Δi|>4): 597; chains: 1; bounding box: 67×94×91 Å

pLDDT: mean 83.7, std 18.3, range [33.62, 97.88]

Nearest PDB structures (foldseek):
  9guw-assembly1_D  TM=9.803E-01  e=4.690E-32  Escherichia coli K-12
  8fzh-assembly1_c  TM=9.902E-01  e=9.979E-31  Escherichia coli
  8crx-assembly1_G  TM=9.876E-01  e=3.638E-30  Cutibacterium acnes
  5iqr-assembly1_h  TM=9.823E-01  e=1.326E-29  Escherichia coli K-12
  8rd8-assembly1_CT  TM=9.921E-01  e=7.741E-29  Psychrobacter urativorans

Sequence (385 aa):
MRTHAIARFVRVPPRKARLVLDAIRGKPVGEALATLEYTPRAAARLIEKVLRSAIANAEHNHEVRNLDDLRVVEAVADGGPSMKRVSPRAMGRAFFIKHRTSHLRVAVSDERPARPRRRRRPRRRRAPRAAPRPPPRRRPLGPRRRRPNPPGRRRPNRPGRSRPRRRNRAMGQKTHPIGFRLGSTRTWASRWFATKDYARLLHEDVKIRRYIKDSLYHAGISRIDIERSANRARITIHTARPGIIIGRKGAEVEKLKNELQARTGKEIYLNIEEVMHPELDAQLVAENVALQLQKRVAFRRAMKKAVTSALRLGADGIRIACAGRLGGAEIARREWYRDGRVPLHTIRADIDYGLATSHTTYGTIGVKVWIFKGEVLRGPEPAEV